Protein AF-A0A9P1DEQ7-F1 (afdb_monomer_lite)

Foldseek 3Di:
DVVVVVVVVVVVVVVVVLVVVLVPDPPDDPVVSVVSVVVVVVVVVVPDDDPPVVVVVVVVVCVVVVDDDDDDDDPDPPPDDDDDDDDDDDDDDDDDDDDPCPVVVVVVVVVVVVVVVVVVVVCVVVPDDDDDDDDDDPDPDDDDDDPPDDDPVNPDDPPDDDDPVVVVVVVVVVLVVVQVVCVVVVHDDPPPPPPPPPPPDDDDDDDDDDDDDDDDDDDDDDDDDDVVVVVVVPPPPPPCPVPVPVPPLFADDFDADPVRATWDQLLRLLVRQDADDDPPQPDDFDQQLSLLSVLCCVQQNALQSLLVVLCVLLVHDCPDPLSVLSNVLRVVSRCCCTHVNTNLSHDSVSSVSSVSNLVSCVVSVVSLVVVDPCPVVCVVVPVPPVQSRSHSHDPRRVVVVVVVVVVVVVVVVVVVVVVVVVVVVVVVVVPVVPPVD

pLDDT: mean 71.48, std 23.72, range [26.17, 98.69]

Sequence (437 aa):
LTHIASTSSTMLALSSSGLAGVSTSSALGEDEKSCQLWRLTQRLQYRARPSRALQDLKTVRMLLEADEEPLPFNVQNLQNVSAQVSCPAVTCTTGSINFEILAGSIFLTLFLALIILFRLVFWYQTGIGKGSSKGVDARRLGQGPVPYGINAHDIHPFRNLPDEAAKAQLFQEGDRHASTERARLGLPAPVNAGIPAAVAGGGPHVNLPPAGGARQDIAGGGAGGNAALVAALNQPGGVDVDDSKVDDARTLAISRDEEGNRFKDFRSGVQECKQCDFTDWPIGGPRTAKHVVLEMVNHAGSALAHHQAWRVACKFQPSDGPAVEHEGLCKILHTMLTYDQLDISNLASAELIARGIQRIEEKHKFKLQASDDSGEGALFMGAMGGARIGSVVSPKLTEWVGGELQKEALVAKERRKAREERNLARKSAGKDGDKDK

Structure (mmCIF, N/CA/C/O backbone):
data_AF-A0A9P1DEQ7-F1
#
_entry.id   AF-A0A9P1DEQ7-F1
#
loop_
_atom_site.group_PDB
_atom_site.id
_atom_site.type_symbol
_atom_site.label_atom_id
_atom_site.label_alt_id
_atom_site.label_comp_id
_atom_site.label_asym_id
_atom_site.label_entity_id
_atom_site.label_seq_id
_atom_site.pdbx_PDB_ins_code
_atom_site.Cartn_x
_atom_site.Cartn_y
_atom_site.Cartn_z
_atom_site.occupancy
_atom_site.B_iso_or_equiv
_atom_site.auth_seq_id
_atom_site.auth_comp_id
_atom_site.auth_asym_id
_atom_site.auth_atom_id
_atom_site.pdbx_PDB_model_num
ATOM 1 N N . LEU A 1 1 ? 28.170 -7.719 -4.892 1.00 38.94 1 LEU A N 1
ATOM 2 C CA . LEU A 1 1 ? 28.907 -6.702 -4.099 1.00 38.94 1 LEU A CA 1
ATOM 3 C C . LEU A 1 1 ? 30.355 -6.522 -4.569 1.00 38.94 1 LEU A C 1
ATOM 5 O O . LEU A 1 1 ? 30.768 -5.386 -4.753 1.00 38.94 1 LEU A O 1
ATOM 9 N N . THR A 1 2 ? 31.068 -7.590 -4.937 1.00 32.28 2 THR A N 1
ATOM 10 C CA . THR A 1 2 ? 32.372 -7.538 -5.640 1.00 32.28 2 THR A CA 1
ATOM 11 C C . THR A 1 2 ? 32.359 -6.745 -6.962 1.00 32.28 2 THR A C 1
ATOM 13 O O . THR A 1 2 ? 33.333 -6.077 -7.289 1.00 32.28 2 THR A O 1
ATOM 16 N N . HIS A 1 3 ? 31.231 -6.705 -7.682 1.00 31.78 3 HIS A N 1
ATOM 17 C CA . HIS A 1 3 ? 31.108 -5.976 -8.958 1.00 31.78 3 HIS A CA 1
ATOM 18 C C . HIS A 1 3 ? 30.862 -4.451 -8.824 1.00 31.78 3 HIS A C 1
ATOM 20 O O . HIS A 1 3 ? 31.105 -3.699 -9.769 1.00 31.78 3 HIS A O 1
ATOM 26 N N . ILE A 1 4 ? 30.393 -3.985 -7.656 1.00 40.00 4 ILE A N 1
ATOM 27 C CA . ILE A 1 4 ? 30.106 -2.560 -7.377 1.00 40.00 4 ILE A CA 1
ATOM 28 C C . ILE A 1 4 ? 31.300 -1.901 -6.666 1.00 40.00 4 ILE A C 1
ATOM 30 O O . ILE A 1 4 ? 31.661 -0.771 -6.984 1.00 40.00 4 ILE A O 1
ATOM 34 N N . ALA A 1 5 ? 32.001 -2.639 -5.796 1.00 37.59 5 ALA A N 1
ATOM 35 C CA . ALA A 1 5 ? 33.288 -2.200 -5.253 1.00 37.59 5 ALA A CA 1
ATOM 36 C C . ALA A 1 5 ? 34.358 -2.057 -6.358 1.00 37.59 5 ALA A C 1
ATOM 38 O O . ALA A 1 5 ? 35.134 -1.105 -6.353 1.00 37.59 5 ALA A O 1
ATOM 39 N N . SER A 1 6 ? 34.333 -2.934 -7.371 1.00 39.72 6 SER A N 1
ATOM 40 C CA . SER A 1 6 ? 35.248 -2.865 -8.517 1.00 39.72 6 SER A CA 1
ATOM 41 C C . SER A 1 6 ? 35.080 -1.585 -9.349 1.00 39.72 6 SER A C 1
ATOM 43 O O . SER A 1 6 ? 36.083 -1.014 -9.771 1.00 39.72 6 SER A O 1
ATOM 45 N N . THR A 1 7 ? 33.850 -1.084 -9.531 1.00 43.22 7 THR A N 1
ATOM 46 C CA . THR A 1 7 ? 33.551 0.090 -10.377 1.00 43.22 7 THR A CA 1
ATOM 47 C C . THR A 1 7 ? 33.837 1.427 -9.688 1.00 43.22 7 THR A C 1
ATOM 49 O O . THR A 1 7 ? 34.320 2.356 -10.336 1.00 43.22 7 THR A O 1
ATOM 52 N N . SER A 1 8 ? 33.623 1.533 -8.374 1.00 37.41 8 SER A N 1
ATOM 53 C CA . SER A 1 8 ? 33.972 2.745 -7.614 1.00 37.41 8 SER A CA 1
ATOM 54 C C . SER A 1 8 ? 35.484 2.873 -7.376 1.00 37.41 8 SER A C 1
ATOM 56 O O . SER A 1 8 ? 36.028 3.971 -7.505 1.00 37.41 8 SER A O 1
ATOM 58 N N . SER A 1 9 ? 36.193 1.759 -7.137 1.00 39.59 9 SER A N 1
ATOM 59 C CA . SER A 1 9 ? 37.663 1.761 -7.037 1.00 39.59 9 SER A CA 1
ATOM 60 C C . SER A 1 9 ? 38.355 2.020 -8.378 1.00 39.59 9 SER A C 1
ATOM 62 O O . SER A 1 9 ? 39.382 2.695 -8.390 1.00 39.59 9 SER A O 1
ATOM 64 N N . THR A 1 10 ? 37.794 1.590 -9.519 1.00 45.59 10 THR A N 1
ATOM 65 C CA . THR A 1 10 ? 38.341 1.985 -10.835 1.00 45.59 10 THR A CA 1
ATOM 66 C C . THR A 1 10 ? 38.130 3.469 -11.128 1.00 45.59 10 THR A C 1
ATOM 68 O O . THR A 1 10 ? 38.992 4.075 -11.755 1.00 45.59 10 THR A O 1
ATOM 71 N N . MET A 1 11 ? 37.043 4.093 -10.658 1.00 40.62 11 MET A N 1
ATOM 72 C CA . MET A 1 11 ? 36.810 5.525 -10.900 1.00 40.62 11 MET A CA 1
ATOM 73 C C . MET A 1 11 ? 37.751 6.440 -10.105 1.00 40.62 11 MET A C 1
ATOM 75 O O . MET A 1 11 ? 38.252 7.415 -10.667 1.00 40.62 11 MET A O 1
ATOM 79 N N . LEU A 1 12 ? 38.061 6.102 -8.848 1.00 45.88 12 LEU A N 1
ATOM 80 C CA . LEU A 1 12 ? 39.068 6.829 -8.065 1.00 45.88 12 LEU A CA 1
ATOM 81 C C . LEU A 1 12 ? 40.495 6.555 -8.565 1.00 45.88 12 LEU A C 1
ATOM 83 O O . LEU A 1 12 ? 41.282 7.493 -8.681 1.00 45.88 12 LEU A O 1
ATOM 87 N N . ALA A 1 13 ? 40.808 5.313 -8.956 1.00 48.16 13 ALA A N 1
ATOM 88 C CA . ALA A 1 13 ? 42.115 4.964 -9.514 1.00 48.16 13 ALA A CA 1
ATOM 89 C C . ALA A 1 13 ? 42.375 5.605 -10.891 1.00 48.16 13 ALA A C 1
ATOM 91 O O . ALA A 1 13 ? 43.494 6.026 -11.165 1.00 48.16 13 ALA A O 1
ATOM 92 N N . LEU A 1 14 ? 41.368 5.749 -11.762 1.00 48.16 14 LEU A N 1
ATOM 93 C CA . LEU A 1 14 ? 41.532 6.389 -13.078 1.00 48.16 14 LEU A CA 1
ATOM 94 C C . LEU A 1 14 ? 41.672 7.919 -12.985 1.00 48.16 14 LEU A C 1
ATOM 96 O O . LEU A 1 14 ? 42.372 8.519 -13.801 1.00 48.16 14 LEU A O 1
ATOM 100 N N . SER A 1 15 ? 41.049 8.546 -11.982 1.00 53.91 15 SER A N 1
ATOM 101 C CA . SER A 1 15 ? 41.199 9.980 -11.698 1.00 53.91 15 SER A CA 1
ATOM 102 C C . SER A 1 15 ? 42.596 10.316 -11.171 1.00 53.91 15 SER A C 1
ATOM 104 O O . SER A 1 15 ? 43.194 11.288 -11.635 1.00 53.91 15 SER A O 1
ATOM 106 N N . SER A 1 16 ? 43.139 9.507 -10.257 1.00 51.38 16 SER A N 1
ATOM 107 C CA . SER A 1 16 ? 44.487 9.710 -9.717 1.00 51.38 16 SER A CA 1
ATOM 108 C C . SER A 1 16 ? 45.581 9.344 -10.727 1.00 51.38 16 SER A C 1
ATOM 110 O O . SER A 1 16 ? 46.561 10.074 -10.844 1.00 51.38 16 SER A O 1
ATOM 112 N N . SER A 1 17 ? 45.383 8.294 -11.533 1.00 54.72 17 SER A N 1
ATOM 113 C CA . SER A 1 17 ? 46.337 7.881 -12.580 1.00 54.72 17 SER A CA 1
ATOM 114 C C . SER A 1 17 ? 46.448 8.902 -13.719 1.00 54.72 17 SER A C 1
ATOM 116 O O . SER A 1 17 ? 47.542 9.156 -14.219 1.00 54.72 17 SER A O 1
ATOM 118 N N . GLY A 1 18 ? 45.330 9.520 -14.122 1.00 58.38 18 GLY A N 1
ATOM 119 C CA . GLY A 1 18 ? 45.319 10.544 -15.173 1.00 58.38 18 GLY A CA 1
ATOM 120 C C . GLY A 1 18 ? 45.999 11.850 -14.751 1.00 58.38 18 GLY A C 1
ATOM 121 O O . GLY A 1 18 ? 46.726 12.445 -15.542 1.00 58.38 18 GLY A O 1
ATOM 122 N N . LEU A 1 19 ? 45.813 12.270 -13.496 1.00 55.47 19 LEU A N 1
ATOM 123 C CA . LEU A 1 19 ? 46.478 13.452 -12.933 1.00 55.47 19 LEU A CA 1
ATOM 124 C C . LEU A 1 19 ? 47.971 13.203 -12.657 1.00 55.47 19 LEU A C 1
ATOM 126 O O . LEU A 1 19 ? 48.797 14.068 -12.950 1.00 55.47 19 LEU A O 1
ATOM 130 N N . ALA A 1 20 ? 48.339 12.009 -12.179 1.00 57.09 20 ALA A N 1
ATOM 131 C CA . ALA A 1 20 ? 49.737 11.635 -11.958 1.00 57.09 20 ALA A CA 1
ATOM 132 C C . ALA A 1 20 ? 50.544 11.546 -13.271 1.00 57.09 20 ALA A C 1
ATOM 134 O O . ALA A 1 20 ? 51.716 11.929 -13.299 1.00 57.09 20 ALA A O 1
ATOM 135 N N . GLY A 1 21 ? 49.920 11.112 -14.374 1.00 56.78 21 GLY A N 1
ATOM 136 C CA . GLY A 1 21 ? 50.561 11.036 -15.694 1.00 56.78 21 GLY A CA 1
ATOM 137 C C . GLY A 1 21 ? 50.865 12.398 -16.333 1.00 56.78 21 GLY A C 1
ATOM 138 O O . GLY A 1 21 ? 51.876 12.543 -17.015 1.00 56.78 21 GLY A O 1
ATOM 139 N N . VAL A 1 22 ? 50.043 13.423 -16.075 1.00 57.22 22 VAL A N 1
ATOM 140 C CA . VAL A 1 22 ? 50.293 14.792 -16.576 1.00 57.22 22 VAL A CA 1
ATOM 141 C C . VAL A 1 22 ? 51.397 15.492 -15.770 1.00 57.22 22 VAL A C 1
ATOM 143 O O . VAL A 1 22 ? 52.166 16.271 -16.331 1.00 57.22 22 VAL A O 1
ATOM 146 N N . SER A 1 23 ? 51.528 15.179 -14.475 1.00 55.16 23 SER A N 1
ATOM 147 C CA . SER A 1 23 ? 52.510 15.819 -13.588 1.00 55.16 23 SER A CA 1
ATOM 148 C C . SER A 1 23 ? 53.928 15.237 -13.675 1.00 55.16 23 SER A C 1
ATOM 150 O O . SER A 1 23 ? 54.870 15.915 -13.274 1.00 55.16 23 SER A O 1
ATOM 152 N N . THR A 1 24 ? 54.106 14.003 -14.160 1.00 55.06 24 THR A N 1
ATOM 153 C CA . THR A 1 24 ? 55.409 13.297 -14.119 1.00 55.06 24 THR A CA 1
ATOM 154 C C . THR A 1 24 ? 56.165 13.280 -15.449 1.00 55.06 24 THR A C 1
ATOM 156 O O . THR A 1 24 ? 57.337 12.912 -15.479 1.00 55.06 24 THR A O 1
ATOM 159 N N . SER A 1 25 ? 55.555 13.735 -16.548 1.00 54.06 25 SER A N 1
ATOM 160 C CA . SER A 1 25 ? 56.245 13.835 -17.837 1.00 54.06 25 SER A CA 1
ATOM 161 C C . SER A 1 25 ? 57.032 15.148 -17.946 1.00 54.06 25 SER A C 1
ATOM 163 O O . SER A 1 25 ? 56.481 16.214 -18.243 1.00 54.06 25 SER A O 1
ATOM 165 N N . SER A 1 26 ? 58.343 15.083 -17.712 1.00 60.22 26 SER A N 1
ATOM 166 C CA . SER A 1 26 ? 59.285 16.187 -17.959 1.00 60.22 26 SER A CA 1
ATOM 167 C C . SER A 1 26 ? 59.568 16.420 -19.451 1.00 60.22 26 SER A C 1
ATOM 169 O O . SER A 1 26 ? 60.177 17.425 -19.798 1.00 60.22 26 SER A O 1
ATOM 171 N N . ALA A 1 27 ? 59.103 15.526 -20.331 1.00 60.47 27 ALA A N 1
ATOM 172 C CA . ALA A 1 27 ? 59.411 15.534 -21.762 1.00 60.47 27 ALA A CA 1
ATOM 173 C C . ALA A 1 27 ? 58.375 16.262 -22.642 1.00 60.47 27 ALA A C 1
ATOM 175 O O . ALA A 1 27 ? 58.615 16.441 -23.832 1.00 60.47 27 ALA A O 1
ATOM 176 N N . LEU A 1 28 ? 57.227 16.669 -22.089 1.00 63.72 28 LEU A N 1
ATOM 177 C CA . LEU A 1 28 ? 56.173 17.354 -22.848 1.00 63.72 28 LEU A CA 1
ATOM 178 C C . LEU A 1 28 ? 56.236 18.868 -22.627 1.00 63.72 28 LEU A C 1
ATOM 180 O O . LEU A 1 28 ? 56.283 19.327 -21.479 1.00 63.72 28 LEU A O 1
ATOM 184 N N . GLY A 1 29 ? 56.198 19.625 -23.726 1.00 83.44 29 GLY A N 1
ATOM 185 C CA . GLY A 1 29 ? 56.103 21.086 -23.710 1.00 83.44 29 GLY A CA 1
ATOM 186 C C . GLY A 1 29 ? 54.812 21.576 -23.043 1.00 83.44 29 GLY A C 1
ATOM 187 O O . GLY A 1 29 ? 53.812 20.854 -22.984 1.00 83.44 29 GLY A O 1
ATOM 188 N N . GLU A 1 30 ? 54.829 22.803 -22.517 1.00 75.31 30 GLU A N 1
ATOM 189 C CA . GLU A 1 30 ? 53.713 23.372 -21.738 1.00 75.31 30 GLU A CA 1
ATOM 190 C C . GLU A 1 30 ? 52.388 23.435 -22.519 1.00 75.31 30 GLU A C 1
ATOM 192 O O . GLU A 1 30 ? 51.314 23.210 -21.948 1.00 75.31 30 GLU A O 1
ATOM 197 N N . ASP A 1 31 ? 52.454 23.619 -23.839 1.00 72.31 31 ASP A N 1
ATOM 198 C CA . ASP A 1 31 ? 51.277 23.639 -24.715 1.00 72.31 31 ASP A CA 1
ATOM 199 C C . ASP A 1 31 ? 50.590 22.268 -24.806 1.00 72.31 31 ASP A C 1
ATOM 201 O O . ASP A 1 31 ? 49.360 22.156 -24.808 1.00 72.31 31 ASP A O 1
ATOM 205 N N . GLU A 1 32 ? 51.372 21.188 -24.805 1.00 73.00 32 GLU A N 1
ATOM 206 C CA . GLU A 1 32 ? 50.844 19.830 -24.910 1.00 73.00 32 GLU A CA 1
ATOM 207 C C . GLU A 1 32 ? 50.236 19.358 -23.582 1.00 73.00 32 GLU A C 1
ATOM 209 O O . GLU A 1 32 ? 49.188 18.702 -23.565 1.00 73.00 32 GLU A O 1
ATOM 214 N N . LYS A 1 33 ? 50.819 19.792 -22.456 1.00 76.19 33 LYS A N 1
ATOM 215 C CA . LYS A 1 33 ? 50.245 19.605 -21.113 1.00 76.19 33 LYS A CA 1
ATOM 216 C C . LYS A 1 33 ? 48.908 20.331 -20.973 1.00 76.19 33 LYS A C 1
ATOM 218 O O . LYS A 1 33 ? 47.944 19.741 -20.482 1.00 76.19 33 LYS A O 1
ATOM 223 N N . SER A 1 34 ? 48.818 21.559 -21.478 1.00 74.19 34 SER A N 1
ATOM 224 C CA . SER A 1 34 ? 47.579 22.345 -21.488 1.00 74.19 34 SER A CA 1
ATOM 225 C C . SER A 1 34 ? 46.489 21.679 -22.336 1.00 74.19 34 SER A C 1
ATOM 227 O O . SER A 1 34 ? 45.336 21.582 -21.911 1.00 74.19 34 SER A O 1
ATOM 229 N N . CYS A 1 35 ? 46.854 21.113 -23.491 1.00 72.62 35 CYS A N 1
ATOM 230 C CA . CYS A 1 35 ? 45.922 20.391 -24.360 1.00 72.62 35 CYS A CA 1
ATOM 231 C C . CYS A 1 35 ? 45.415 19.078 -23.724 1.00 72.62 35 CYS A C 1
ATOM 233 O O . CYS A 1 35 ? 44.225 18.754 -23.801 1.00 72.62 35 CYS A O 1
ATOM 235 N N . GLN A 1 36 ? 46.290 18.333 -23.039 1.00 74.75 36 GLN A N 1
ATOM 236 C CA . GLN A 1 36 ? 45.935 17.124 -22.281 1.00 74.75 36 GLN A CA 1
ATOM 237 C C . GLN A 1 36 ? 45.003 17.443 -21.100 1.00 74.75 36 GLN A C 1
ATOM 239 O O . GLN A 1 36 ? 43.978 16.776 -20.919 1.00 74.75 36 GLN A O 1
ATOM 244 N N . LEU A 1 37 ? 45.304 18.502 -20.342 1.00 76.31 37 LEU A N 1
ATOM 245 C CA . LEU A 1 37 ? 44.495 18.951 -19.208 1.00 76.31 37 LEU A CA 1
ATOM 246 C C . LEU A 1 37 ? 43.113 19.449 -19.657 1.00 76.31 37 LEU A C 1
ATOM 248 O O . LEU A 1 37 ? 42.098 19.147 -19.024 1.00 76.31 37 LEU A O 1
ATOM 252 N N . TRP A 1 38 ? 43.047 20.132 -20.801 1.00 78.19 38 TRP A N 1
ATOM 253 C CA . TRP A 1 38 ? 41.789 20.580 -21.393 1.00 78.19 38 TRP A CA 1
ATOM 254 C C . TRP A 1 38 ? 40.923 19.403 -21.870 1.00 78.19 38 TRP A C 1
ATOM 256 O O . TRP A 1 38 ? 39.724 19.358 -21.591 1.00 78.19 38 TRP A O 1
ATOM 266 N N . ARG A 1 39 ? 41.525 18.379 -22.495 1.00 74.44 39 ARG A N 1
ATOM 267 C CA . ARG A 1 39 ? 40.822 17.138 -22.884 1.00 74.44 39 ARG A CA 1
ATOM 268 C C . ARG A 1 39 ? 40.320 16.344 -21.675 1.00 74.44 39 ARG A C 1
ATOM 270 O O . ARG A 1 39 ? 39.232 15.769 -21.734 1.00 74.44 39 ARG A O 1
ATOM 277 N N . LEU A 1 40 ? 41.082 16.313 -20.580 1.00 74.31 40 LEU A N 1
ATOM 278 C CA . LEU A 1 40 ? 40.661 15.690 -19.321 1.00 74.31 40 LEU A CA 1
ATOM 279 C C . LEU A 1 40 ? 39.468 16.443 -18.712 1.00 74.31 40 LEU A C 1
ATOM 281 O O . LEU A 1 40 ? 38.464 15.826 -18.354 1.00 74.31 40 LEU A O 1
ATOM 285 N N . THR A 1 41 ? 39.543 17.774 -18.690 1.00 69.06 41 THR A N 1
ATOM 286 C CA . THR A 1 41 ? 38.472 18.657 -18.205 1.00 69.06 41 THR A CA 1
ATOM 287 C C . THR A 1 41 ? 37.191 18.481 -19.020 1.00 69.06 41 THR A C 1
ATOM 289 O O . THR A 1 41 ? 36.129 18.263 -18.441 1.00 69.06 41 THR A O 1
ATOM 292 N N . GLN A 1 42 ? 37.275 18.435 -20.356 1.00 63.69 42 GLN A N 1
ATOM 293 C CA . GLN A 1 42 ? 36.114 18.162 -21.213 1.00 63.69 42 GLN A CA 1
ATOM 294 C C . GLN A 1 42 ? 35.476 16.791 -20.947 1.00 63.69 42 GLN A C 1
ATOM 296 O O . GLN A 1 42 ? 34.249 16.670 -20.940 1.00 63.69 42 GLN A O 1
ATOM 301 N N . ARG A 1 43 ? 36.279 15.746 -20.706 1.00 65.75 43 ARG A N 1
ATOM 302 C CA . ARG A 1 43 ? 35.760 14.399 -20.402 1.00 65.75 43 ARG A CA 1
ATOM 303 C C . ARG A 1 43 ? 35.046 14.340 -19.052 1.00 65.75 43 ARG A C 1
ATOM 305 O O . ARG A 1 43 ? 34.065 13.607 -18.923 1.00 65.75 43 ARG A O 1
ATOM 312 N N . LEU A 1 44 ? 35.509 15.110 -18.069 1.00 55.81 44 LEU A N 1
ATOM 313 C CA . LEU A 1 44 ? 34.845 15.248 -16.771 1.00 55.81 44 LEU A CA 1
ATOM 314 C C . LEU A 1 44 ? 33.553 16.070 -16.894 1.00 55.81 44 LEU A C 1
ATOM 316 O O . LEU A 1 44 ? 32.518 15.682 -16.352 1.00 55.81 44 LEU A O 1
ATOM 320 N N . GLN A 1 45 ? 33.575 17.134 -17.695 1.00 52.47 45 GLN A N 1
ATOM 321 C CA . GLN A 1 45 ? 32.436 18.024 -17.919 1.00 52.47 45 GLN A CA 1
ATOM 322 C C . GLN A 1 45 ? 31.292 17.351 -18.700 1.00 52.47 45 GLN A C 1
ATOM 324 O O . GLN A 1 45 ? 30.128 17.607 -18.409 1.00 52.47 45 GLN A O 1
ATOM 329 N N . TYR A 1 46 ? 31.592 16.419 -19.614 1.00 46.06 46 TYR A N 1
ATOM 330 C CA . TYR A 1 46 ? 30.576 15.614 -20.313 1.00 46.06 46 TYR A CA 1
ATOM 331 C C . TYR A 1 46 ? 29.945 14.499 -19.457 1.00 46.06 46 TYR A C 1
ATOM 333 O O . TYR A 1 46 ? 28.901 13.962 -19.831 1.00 46.06 46 TYR A O 1
ATOM 341 N N . ARG A 1 47 ? 30.550 14.126 -18.319 1.00 47.09 47 ARG A N 1
ATOM 342 C CA . ARG A 1 47 ? 30.031 13.074 -17.421 1.00 47.09 47 ARG A CA 1
ATOM 343 C C . ARG A 1 47 ? 29.320 13.609 -16.178 1.00 47.09 47 ARG A C 1
ATOM 345 O O . ARG A 1 47 ? 28.560 12.862 -15.562 1.00 47.09 47 ARG A O 1
ATOM 352 N N . ALA A 1 48 ? 29.489 14.886 -15.843 1.00 39.91 48 ALA A N 1
ATOM 353 C CA . ALA A 1 48 ? 28.664 15.560 -14.849 1.00 39.91 48 ALA A CA 1
ATOM 354 C C . ALA A 1 48 ? 27.281 15.866 -15.453 1.00 39.91 48 ALA A C 1
ATOM 356 O O . ALA A 1 48 ? 27.144 16.721 -16.327 1.00 39.91 48 ALA A O 1
ATOM 357 N N . ARG A 1 49 ? 26.231 15.156 -15.014 1.00 43.19 49 ARG A N 1
ATOM 358 C CA . ARG A 1 49 ? 24.855 15.524 -15.385 1.00 43.19 49 ARG A CA 1
ATOM 359 C C . ARG A 1 49 ? 24.560 16.925 -14.838 1.00 43.19 49 ARG A C 1
ATOM 361 O O . ARG A 1 49 ? 24.766 17.137 -13.642 1.00 43.19 49 ARG A O 1
ATOM 368 N N . PRO A 1 50 ? 24.062 17.865 -15.656 1.00 43.12 50 PRO A N 1
ATOM 369 C CA . PRO A 1 50 ? 23.701 19.174 -15.146 1.00 43.12 50 PRO A CA 1
ATOM 370 C C . PRO A 1 50 ? 22.521 19.045 -14.176 1.00 43.12 50 PRO A C 1
ATOM 372 O O . PRO A 1 50 ? 21.632 18.210 -14.367 1.00 43.12 50 PRO A O 1
ATOM 375 N N . SER A 1 51 ? 22.525 19.854 -13.116 1.00 55.16 51 SER A N 1
ATOM 376 C CA . SER A 1 51 ? 21.410 19.926 -12.173 1.00 55.16 51 SER A CA 1
ATOM 377 C C . SER A 1 51 ? 20.130 20.353 -12.900 1.00 55.16 51 SER A C 1
ATOM 379 O O . SER A 1 51 ? 20.170 21.051 -13.914 1.00 55.16 51 SER A O 1
ATOM 381 N N . ARG A 1 52 ? 18.977 19.924 -12.377 1.00 45.09 52 ARG A N 1
ATOM 382 C CA . ARG A 1 52 ? 17.643 20.147 -12.964 1.00 45.09 52 ARG A CA 1
ATOM 383 C C . ARG A 1 52 ? 17.379 21.626 -13.304 1.00 45.09 52 ARG A C 1
ATOM 385 O O . ARG A 1 52 ? 16.849 21.917 -14.365 1.00 45.09 52 ARG A O 1
ATOM 392 N N . ALA A 1 53 ? 17.918 22.543 -12.499 1.00 42.84 53 ALA A N 1
ATOM 393 C CA . ALA A 1 53 ? 17.869 23.987 -12.736 1.00 42.84 53 ALA A CA 1
ATOM 394 C C . ALA A 1 53 ? 18.529 24.436 -14.058 1.00 42.84 53 ALA A C 1
ATOM 396 O O . ALA A 1 53 ? 18.071 25.383 -14.689 1.00 42.84 53 ALA A O 1
ATOM 397 N N . LEU A 1 54 ? 19.583 23.752 -14.516 1.00 51.91 54 LEU A N 1
ATOM 398 C CA . LEU A 1 54 ? 20.248 24.063 -15.785 1.00 51.91 54 LEU A CA 1
ATOM 399 C C . LEU A 1 54 ? 19.486 23.487 -16.995 1.00 51.91 54 LEU A C 1
ATOM 401 O O . LEU A 1 54 ? 19.577 24.031 -18.095 1.00 51.91 54 LEU A O 1
ATOM 405 N N . GLN A 1 55 ? 18.742 22.389 -16.807 1.00 56.81 55 GLN A N 1
ATOM 406 C CA . GLN A 1 55 ? 17.806 21.874 -17.816 1.00 56.81 55 GLN A CA 1
ATOM 407 C C . GLN A 1 55 ? 16.593 22.794 -17.955 1.00 56.81 55 GLN A C 1
ATOM 409 O O . GLN A 1 55 ? 16.175 23.075 -19.078 1.00 56.81 55 GLN A O 1
ATOM 414 N N . ASP A 1 56 ? 16.102 23.337 -16.844 1.00 49.06 56 ASP A N 1
ATOM 415 C CA . ASP A 1 56 ? 15.010 24.308 -16.850 1.00 49.06 56 ASP A CA 1
ATOM 416 C C . ASP A 1 56 ? 15.458 25.625 -17.509 1.00 49.06 56 ASP A C 1
ATOM 418 O O . ASP A 1 56 ? 14.764 26.132 -18.385 1.00 49.06 56 ASP A O 1
ATOM 422 N N . LEU A 1 57 ? 16.680 26.107 -17.239 1.00 53.84 57 LEU A N 1
ATOM 423 C CA . LEU A 1 57 ? 17.271 27.262 -17.939 1.00 53.84 57 LEU A CA 1
ATOM 424 C C . LEU A 1 57 ? 17.496 27.023 -19.439 1.00 53.84 57 LEU A C 1
ATOM 426 O O . LEU A 1 57 ? 17.298 27.936 -20.236 1.00 53.84 57 LEU A O 1
ATOM 430 N N . LYS A 1 58 ? 17.870 25.806 -19.853 1.00 58.16 58 LYS A N 1
ATOM 431 C CA . LYS A 1 58 ? 17.947 25.446 -21.281 1.00 58.16 58 LYS A CA 1
ATOM 432 C C . LYS A 1 58 ? 16.575 25.388 -21.945 1.00 58.16 58 LYS A C 1
ATOM 434 O O . LYS A 1 58 ? 16.467 25.732 -23.114 1.00 58.16 58 LYS A O 1
ATOM 439 N N . THR A 1 59 ? 15.547 24.974 -21.213 1.00 54.31 59 THR A N 1
ATOM 440 C CA . THR A 1 59 ? 14.170 24.922 -21.719 1.00 54.31 59 THR A CA 1
ATOM 441 C C . THR A 1 59 ? 13.595 26.330 -21.850 1.00 54.31 59 THR A C 1
ATOM 443 O O . THR A 1 59 ? 13.029 26.658 -22.884 1.00 54.31 59 THR A O 1
ATOM 446 N N . VAL A 1 60 ? 13.840 27.201 -20.865 1.00 54.50 60 VAL A N 1
ATOM 447 C CA . VAL A 1 60 ? 13.498 28.632 -20.929 1.00 54.50 60 VAL A CA 1
ATOM 448 C C . VAL A 1 60 ? 14.253 29.326 -22.064 1.00 54.50 60 VAL A C 1
ATOM 450 O O . VAL A 1 60 ? 13.661 30.105 -22.799 1.00 54.50 60 VAL A O 1
ATOM 453 N N . ARG A 1 61 ? 15.532 28.994 -22.274 1.00 57.78 61 ARG A N 1
ATOM 454 C CA . ARG A 1 61 ? 16.317 29.515 -23.398 1.00 57.78 61 ARG A CA 1
ATOM 455 C C . ARG A 1 61 ? 15.795 29.040 -24.757 1.00 57.78 61 ARG A C 1
ATOM 457 O O . ARG A 1 61 ? 15.659 29.863 -25.646 1.00 57.78 61 ARG A O 1
ATOM 464 N N . MET A 1 62 ? 15.444 27.760 -24.909 1.00 62.75 62 MET A N 1
ATOM 465 C CA . MET A 1 62 ? 14.840 27.259 -26.155 1.00 62.75 62 MET A CA 1
ATOM 466 C C . MET A 1 62 ? 13.453 27.848 -26.426 1.00 62.75 62 MET A C 1
ATOM 468 O O . MET A 1 62 ? 13.076 27.971 -27.582 1.00 62.75 62 MET A O 1
ATOM 472 N N . LEU A 1 63 ? 12.700 28.215 -25.385 1.00 50.47 63 LEU A N 1
ATOM 473 C CA . LEU A 1 63 ? 11.413 28.899 -25.533 1.00 50.47 63 LEU A CA 1
ATOM 474 C C . LEU A 1 63 ? 11.572 30.386 -25.878 1.00 50.47 63 LEU A C 1
ATOM 476 O O . LEU A 1 63 ? 10.699 30.943 -26.528 1.00 50.47 63 LEU A O 1
ATOM 480 N N . LEU A 1 64 ? 12.677 31.014 -25.465 1.00 46.38 64 LEU A N 1
ATOM 481 C CA . LEU A 1 64 ? 13.006 32.404 -25.799 1.00 46.38 64 LEU A CA 1
ATOM 482 C C . LEU A 1 64 ? 13.711 32.549 -27.156 1.00 46.38 64 LEU A C 1
ATOM 484 O O . LEU A 1 64 ? 13.647 33.614 -27.749 1.00 46.38 64 LEU A O 1
ATOM 488 N N . GLU A 1 65 ? 14.373 31.501 -27.650 1.00 52.38 65 GLU A N 1
ATOM 489 C CA . GLU A 1 65 ? 15.053 31.487 -28.958 1.00 52.38 65 GLU A CA 1
ATOM 490 C C . GLU A 1 65 ? 14.151 30.955 -30.098 1.00 52.38 65 GLU A C 1
ATOM 492 O O . GLU A 1 65 ? 14.626 30.794 -31.220 1.00 52.38 65 GLU A O 1
ATOM 497 N N . ALA A 1 66 ? 12.868 30.663 -29.835 1.00 44.00 66 ALA A N 1
ATOM 498 C CA . ALA A 1 66 ? 11.940 30.106 -30.827 1.00 44.00 66 ALA A CA 1
ATOM 499 C C . ALA A 1 66 ? 11.182 31.150 -31.672 1.00 44.00 66 ALA A C 1
ATOM 501 O O . ALA A 1 66 ? 10.581 30.760 -32.667 1.00 44.00 66 ALA A O 1
ATOM 502 N N . ASP A 1 67 ? 11.250 32.439 -31.336 1.00 46.03 67 ASP A N 1
ATOM 503 C CA . ASP A 1 67 ? 10.704 33.529 -32.150 1.00 46.03 67 ASP A CA 1
ATOM 504 C C . ASP A 1 67 ? 11.717 34.681 -32.189 1.00 46.03 67 ASP A C 1
ATOM 506 O O . ASP A 1 67 ? 11.983 35.293 -31.159 1.00 46.03 67 ASP A O 1
ATOM 510 N N . GLU A 1 68 ? 12.321 34.925 -33.359 1.00 37.81 68 GLU A N 1
ATOM 511 C CA . GLU A 1 68 ? 12.440 36.245 -34.014 1.00 37.81 68 GLU A CA 1
ATOM 512 C C . GLU A 1 68 ? 13.499 36.234 -35.139 1.00 37.81 68 GLU A C 1
ATOM 514 O O . GLU A 1 68 ? 14.680 35.944 -34.936 1.00 37.81 68 GLU A O 1
ATOM 519 N N . GLU A 1 69 ? 13.060 36.593 -36.351 1.00 44.41 69 GLU A N 1
ATOM 520 C CA . GLU A 1 69 ? 13.922 37.120 -37.416 1.00 44.41 69 GLU A CA 1
ATOM 521 C C . GLU A 1 69 ? 14.416 38.540 -37.060 1.00 44.41 69 GLU A C 1
ATOM 523 O O . GLU A 1 69 ? 13.734 39.262 -36.330 1.00 44.41 69 GLU A O 1
ATOM 528 N N . PRO A 1 70 ? 15.575 38.998 -37.573 1.00 36.94 70 PRO A N 1
ATOM 529 C CA . PRO A 1 70 ? 16.194 40.229 -37.100 1.00 36.94 70 PRO A CA 1
ATOM 530 C C . PRO A 1 70 ? 15.601 41.474 -37.778 1.00 36.94 70 PRO A C 1
ATOM 532 O O . PRO A 1 70 ? 15.696 41.638 -38.995 1.00 36.94 70 PRO A O 1
ATOM 535 N N . LEU A 1 71 ? 15.099 42.420 -36.981 1.00 33.81 71 LEU A N 1
ATOM 536 C CA . LEU A 1 71 ? 14.943 43.823 -37.387 1.00 33.81 71 LEU A CA 1
ATOM 537 C C . LEU A 1 71 ? 15.948 44.715 -36.634 1.00 33.81 71 LEU A C 1
ATOM 539 O O . LEU A 1 71 ? 16.252 44.455 -35.468 1.00 33.81 71 LEU A O 1
ATOM 543 N N . PRO A 1 72 ? 16.492 45.771 -37.269 1.00 39.56 72 PRO A N 1
ATOM 544 C CA . PRO A 1 72 ? 17.563 46.572 -36.689 1.00 39.56 72 PRO A CA 1
ATOM 545 C C . PRO A 1 72 ? 17.003 47.624 -35.724 1.00 39.56 72 PRO A C 1
ATOM 547 O O . PRO A 1 72 ? 16.107 48.385 -36.089 1.00 39.56 72 PRO A O 1
ATOM 550 N N . PHE A 1 73 ? 17.567 47.723 -34.514 1.00 31.30 73 PHE A N 1
ATOM 551 C CA . PHE A 1 73 ? 17.230 48.789 -33.566 1.00 31.30 73 PHE A CA 1
ATOM 552 C C . PHE A 1 73 ? 18.446 49.631 -33.163 1.00 31.30 73 PHE A C 1
ATOM 554 O O . PHE A 1 73 ? 19.538 49.128 -32.904 1.00 31.30 73 PHE A O 1
ATOM 561 N N . ASN A 1 74 ? 18.210 50.943 -33.150 1.00 34.50 74 ASN A N 1
ATOM 562 C CA . ASN A 1 74 ? 19.156 52.042 -33.002 1.00 34.50 74 ASN A CA 1
ATOM 563 C C . ASN A 1 74 ? 19.308 52.443 -31.520 1.00 34.50 74 ASN A C 1
ATOM 565 O O . ASN A 1 74 ? 18.321 52.659 -30.814 1.00 34.50 74 ASN A O 1
ATOM 569 N N . VAL A 1 75 ? 20.553 52.555 -31.054 1.00 39.59 75 VAL A N 1
ATOM 570 C CA . VAL A 1 75 ? 20.923 52.881 -29.670 1.00 39.59 75 VAL A CA 1
ATOM 571 C C . VAL A 1 75 ? 21.081 54.397 -29.527 1.00 39.59 75 VAL A C 1
ATOM 573 O O . VAL A 1 75 ? 22.190 54.916 -29.613 1.00 39.59 75 VAL A O 1
ATOM 576 N N . GLN A 1 76 ? 19.980 55.124 -29.313 1.00 38.00 76 GLN A N 1
ATOM 577 C CA . GLN A 1 76 ? 20.057 56.575 -29.061 1.00 38.00 76 GLN A CA 1
ATOM 578 C C . GLN A 1 76 ? 19.111 57.146 -27.990 1.00 38.00 76 GLN A C 1
ATOM 580 O O . GLN A 1 76 ? 19.216 58.327 -27.692 1.00 38.00 76 GLN A O 1
ATOM 585 N N . ASN A 1 77 ? 18.265 56.347 -27.323 1.00 36.72 77 ASN A N 1
ATOM 586 C CA . ASN A 1 77 ? 17.227 56.887 -26.418 1.00 36.72 77 ASN A CA 1
ATOM 587 C C . ASN A 1 77 ? 17.288 56.427 -24.946 1.00 36.72 77 ASN A C 1
ATOM 589 O O . ASN A 1 77 ? 16.256 56.316 -24.293 1.00 36.72 77 ASN A O 1
ATOM 593 N N . LEU A 1 78 ? 18.479 56.211 -24.377 1.00 31.78 78 LEU A N 1
ATOM 594 C CA . LEU A 1 78 ? 18.634 56.008 -22.921 1.00 31.78 78 LEU A CA 1
ATOM 595 C C . LEU A 1 78 ? 19.637 56.977 -22.278 1.00 31.78 78 LEU A C 1
ATOM 597 O O . LEU A 1 78 ? 20.415 56.623 -21.398 1.00 31.78 78 LEU A O 1
ATOM 601 N N . GLN A 1 79 ? 19.574 58.241 -22.688 1.00 37.72 79 GLN A N 1
ATOM 602 C CA . GLN A 1 79 ? 20.019 59.370 -21.878 1.00 37.72 79 GLN A CA 1
ATOM 603 C C . GLN A 1 79 ? 18.771 60.182 -21.557 1.00 37.72 79 GLN A C 1
ATOM 605 O O . GLN A 1 79 ? 18.246 60.811 -22.466 1.00 37.72 79 GLN A O 1
ATOM 610 N N . ASN A 1 80 ? 18.252 60.067 -20.328 1.00 39.22 80 ASN A N 1
ATOM 611 C CA . ASN A 1 80 ? 17.422 61.057 -19.611 1.00 39.22 80 ASN A CA 1
ATOM 612 C C . ASN A 1 80 ? 16.529 60.383 -18.558 1.00 39.22 80 ASN A C 1
ATOM 614 O O . ASN A 1 80 ? 15.320 60.422 -18.703 1.00 39.22 80 ASN A O 1
ATOM 618 N N . VAL A 1 81 ? 17.089 59.810 -17.486 1.00 32.59 81 VAL A N 1
ATOM 619 C CA . VAL A 1 81 ? 16.480 59.861 -16.137 1.00 32.59 81 VAL A CA 1
ATOM 620 C C . VAL A 1 81 ? 17.588 59.582 -15.117 1.00 32.59 81 VAL A C 1
ATOM 622 O O . VAL A 1 81 ? 17.976 58.435 -14.939 1.00 32.59 81 VAL A O 1
ATOM 625 N N . SER A 1 82 ? 18.109 60.628 -14.470 1.00 31.77 82 SER A N 1
ATOM 626 C CA . SER A 1 82 ? 18.574 60.619 -13.067 1.00 31.77 82 SER A CA 1
ATOM 627 C C . SER A 1 82 ? 19.377 61.893 -12.783 1.00 31.77 82 SER A C 1
ATOM 629 O O . SER A 1 82 ? 20.604 61.881 -12.687 1.00 31.77 82 SER A O 1
ATOM 631 N N . ALA A 1 83 ? 18.664 63.005 -12.627 1.00 33.69 83 ALA A N 1
ATOM 632 C CA . ALA A 1 83 ? 19.165 64.188 -11.947 1.00 33.69 83 ALA A CA 1
ATOM 633 C C . ALA A 1 83 ? 18.177 64.517 -10.827 1.00 33.69 83 ALA A C 1
ATOM 635 O O . ALA A 1 83 ? 17.038 64.857 -11.128 1.00 33.69 83 ALA A O 1
ATOM 636 N N . GLN A 1 84 ? 18.610 64.358 -9.572 1.00 30.91 84 GLN A N 1
ATOM 637 C CA . GLN A 1 84 ? 18.268 65.171 -8.393 1.00 30.91 84 GLN A CA 1
ATOM 638 C C . GLN A 1 84 ? 18.661 64.409 -7.116 1.00 30.91 84 GLN A C 1
ATOM 640 O O . GLN A 1 84 ? 18.039 63.418 -6.755 1.00 30.91 84 GLN A O 1
ATOM 645 N N . VAL A 1 85 ? 19.729 64.847 -6.448 1.00 32.81 85 VAL A N 1
ATOM 646 C CA . VAL A 1 85 ? 19.715 65.533 -5.139 1.00 32.81 85 VAL A CA 1
ATOM 647 C C . VAL A 1 85 ? 21.175 65.698 -4.681 1.00 32.81 85 VAL A C 1
ATOM 649 O O . VAL A 1 85 ? 22.018 64.817 -4.809 1.00 32.81 85 VAL A O 1
ATOM 652 N N . SER A 1 86 ? 21.453 66.910 -4.226 1.00 29.52 86 SER A N 1
ATOM 653 C CA . SER A 1 86 ? 22.725 67.581 -3.960 1.00 29.52 86 SER A CA 1
ATOM 654 C C . SER A 1 86 ? 23.337 67.323 -2.569 1.00 29.52 86 SER A C 1
ATOM 656 O O . SER A 1 86 ? 22.593 67.371 -1.599 1.00 29.52 86 SER A O 1
ATOM 658 N N . CYS A 1 87 ? 24.678 67.171 -2.529 1.00 26.17 87 CYS A N 1
ATOM 659 C CA . CYS A 1 87 ? 25.738 67.795 -1.677 1.00 26.17 87 CYS A CA 1
ATOM 660 C C . CYS A 1 87 ? 25.572 67.984 -0.131 1.00 26.17 87 CYS A C 1
ATOM 662 O O . CYS A 1 87 ? 24.442 68.068 0.330 1.00 26.17 87 CYS A O 1
ATOM 664 N N . PRO A 1 88 ? 26.660 68.181 0.682 1.00 47.91 88 PRO A N 1
ATOM 665 C CA . PRO A 1 88 ? 28.032 68.562 0.290 1.00 47.91 88 PRO A CA 1
ATOM 666 C C . PRO A 1 88 ? 29.241 67.848 0.966 1.00 47.91 88 PRO A C 1
ATOM 668 O O . PRO A 1 88 ? 29.186 67.340 2.079 1.00 47.91 88 PRO A O 1
ATOM 671 N N . ALA A 1 89 ? 30.351 67.903 0.219 1.00 33.25 89 ALA A N 1
ATOM 672 C CA . ALA A 1 89 ? 31.778 68.047 0.556 1.00 33.25 89 ALA A CA 1
ATOM 673 C C . ALA A 1 89 ? 32.328 67.740 1.970 1.00 33.25 89 ALA A C 1
ATOM 675 O O . ALA A 1 89 ? 31.997 68.421 2.936 1.00 33.25 89 ALA A O 1
ATOM 676 N N . VAL A 1 90 ? 33.377 66.900 2.010 1.00 29.91 90 VAL A N 1
ATOM 677 C CA . VAL A 1 90 ? 34.551 67.073 2.891 1.00 29.91 90 VAL A CA 1
ATOM 678 C C . VAL A 1 90 ? 35.835 66.839 2.080 1.00 29.91 90 VAL A C 1
ATOM 680 O O . VAL A 1 90 ? 35.910 65.974 1.212 1.00 29.91 90 VAL A O 1
ATOM 683 N N . THR A 1 91 ? 36.802 67.706 2.355 1.00 32.03 91 THR A N 1
ATOM 684 C CA . THR A 1 91 ? 38.085 67.995 1.709 1.00 32.03 91 THR A CA 1
ATOM 685 C C . THR A 1 91 ? 39.163 66.907 1.803 1.00 32.03 91 THR A C 1
ATOM 687 O O . THR A 1 91 ? 39.214 66.130 2.750 1.00 32.03 91 THR A O 1
ATOM 690 N N . CYS A 1 92 ? 40.069 66.950 0.821 1.00 32.34 92 CYS A N 1
ATOM 691 C CA . CYS A 1 92 ? 41.301 66.180 0.653 1.00 32.34 92 CYS A CA 1
ATOM 692 C C . CYS A 1 92 ? 42.222 66.098 1.882 1.00 32.34 92 CYS A C 1
ATOM 694 O O . CYS A 1 92 ? 42.469 67.114 2.526 1.00 32.34 92 CYS A O 1
ATOM 696 N N . THR A 1 93 ? 42.920 64.966 2.019 1.00 30.62 93 THR A N 1
ATOM 697 C CA . THR A 1 93 ? 44.349 64.938 2.378 1.00 30.62 93 THR A CA 1
ATOM 698 C C . THR A 1 93 ? 45.075 63.819 1.627 1.00 30.62 93 THR A C 1
ATOM 700 O O . THR A 1 93 ? 44.680 62.657 1.616 1.00 30.62 93 THR A O 1
ATOM 703 N N . THR A 1 94 ? 46.149 64.217 0.955 1.00 40.25 94 THR A N 1
ATOM 704 C CA . THR A 1 94 ? 47.170 63.396 0.301 1.00 40.25 94 THR A CA 1
ATOM 705 C C . THR A 1 94 ? 48.064 62.709 1.333 1.00 40.25 94 THR A C 1
ATOM 707 O O . THR A 1 94 ? 48.564 63.374 2.239 1.00 40.25 94 THR A O 1
ATOM 710 N N . GLY A 1 95 ? 48.341 61.417 1.151 1.00 32.81 95 GLY A N 1
ATOM 711 C CA . GLY A 1 95 ? 49.360 60.695 1.912 1.00 32.81 95 GLY A CA 1
ATOM 712 C C . GLY A 1 95 ? 49.730 59.371 1.247 1.00 32.81 95 GLY A C 1
ATOM 713 O O . GLY A 1 95 ? 48.910 58.461 1.178 1.00 32.81 95 GLY A O 1
ATOM 714 N N . SER A 1 96 ? 50.961 59.282 0.739 1.00 47.66 96 SER A N 1
ATOM 715 C CA . SER A 1 96 ? 51.575 58.064 0.199 1.00 47.66 96 SER A CA 1
ATOM 716 C C . SER A 1 96 ? 51.651 56.962 1.254 1.00 47.66 96 SER A C 1
ATOM 718 O O . SER A 1 96 ? 52.283 57.166 2.289 1.00 47.66 96 SER A O 1
ATOM 720 N N . ILE A 1 97 ? 51.079 55.783 0.976 1.00 39.78 97 ILE A N 1
ATOM 721 C CA . ILE A 1 97 ? 51.316 54.555 1.749 1.00 39.78 97 ILE A CA 1
ATOM 722 C C . ILE A 1 97 ? 51.407 53.348 0.796 1.00 39.78 97 ILE A C 1
ATOM 724 O O . ILE A 1 97 ? 50.700 53.256 -0.203 1.00 39.78 97 ILE A O 1
ATOM 728 N N . ASN A 1 98 ? 52.348 52.470 1.133 1.00 40.03 98 ASN A N 1
ATOM 729 C CA . ASN A 1 98 ? 52.925 51.330 0.422 1.00 40.03 98 ASN A CA 1
ATOM 730 C C . ASN A 1 98 ? 51.967 50.354 -0.297 1.00 40.03 98 ASN A C 1
ATOM 732 O O . ASN A 1 98 ? 50.879 50.024 0.170 1.00 40.03 98 ASN A O 1
ATOM 736 N N . PHE A 1 99 ? 52.470 49.805 -1.407 1.00 40.09 99 PHE A N 1
ATOM 737 C CA . PHE A 1 99 ? 51.798 48.944 -2.391 1.00 40.09 99 PHE A CA 1
ATOM 738 C C . PHE A 1 99 ? 51.596 47.468 -1.960 1.00 40.09 99 PHE A C 1
ATOM 740 O O . PHE A 1 99 ? 51.386 46.609 -2.809 1.00 40.09 99 PHE A O 1
ATOM 747 N N . GLU A 1 100 ? 51.618 47.139 -0.662 1.00 43.44 100 GLU A N 1
ATOM 748 C CA . GLU A 1 100 ? 51.487 45.743 -0.177 1.00 43.44 100 GLU A CA 1
ATOM 749 C C . GLU A 1 100 ? 50.148 45.405 0.513 1.00 43.44 100 GLU A C 1
ATOM 751 O O . GLU A 1 100 ? 49.918 44.260 0.887 1.00 43.44 100 GLU A O 1
ATOM 756 N N . ILE A 1 101 ? 49.195 46.344 0.609 1.00 47.00 101 ILE A N 1
ATOM 757 C CA . ILE A 1 101 ? 47.866 46.102 1.228 1.00 47.00 101 ILE A CA 1
ATOM 758 C C . ILE A 1 101 ? 46.726 46.051 0.181 1.00 47.00 101 ILE A C 1
ATOM 760 O O . ILE A 1 101 ? 45.544 45.973 0.513 1.00 47.00 101 ILE A O 1
ATOM 764 N N . LEU A 1 102 ? 47.036 46.027 -1.122 1.00 45.50 102 LEU A N 1
ATOM 765 C CA . LEU A 1 102 ? 45.991 46.028 -2.159 1.00 45.50 102 LEU A CA 1
ATOM 766 C C . LEU A 1 102 ? 45.346 44.646 -2.392 1.00 45.50 102 LEU A C 1
ATOM 768 O O . LEU A 1 102 ? 44.168 44.572 -2.738 1.00 45.50 102 LEU A O 1
ATOM 772 N N . ALA A 1 103 ? 46.059 43.544 -2.130 1.00 51.09 103 ALA A N 1
ATOM 773 C CA . ALA A 1 103 ? 45.508 42.194 -2.301 1.00 51.09 103 ALA A CA 1
ATOM 774 C C . ALA A 1 103 ? 44.487 41.821 -1.206 1.00 51.09 103 ALA A C 1
ATOM 776 O O . ALA A 1 103 ? 43.480 41.173 -1.490 1.00 51.09 103 ALA A O 1
ATOM 777 N N . GLY A 1 104 ? 44.698 42.286 0.032 1.00 50.03 104 GLY A N 1
ATOM 778 C CA . GLY A 1 104 ? 43.789 42.029 1.155 1.00 50.03 104 GLY A CA 1
ATOM 779 C C . GLY A 1 104 ? 42.479 42.817 1.068 1.00 50.03 104 GLY A C 1
ATOM 780 O O . GLY A 1 104 ? 41.417 42.285 1.384 1.00 50.03 104 GLY A O 1
ATOM 781 N N . SER A 1 105 ? 42.530 44.059 0.573 1.00 53.25 105 SER A N 1
ATOM 782 C CA . SER A 1 105 ? 41.341 44.911 0.428 1.00 53.25 105 SER A CA 1
ATOM 783 C C . SER A 1 105 ? 40.403 44.419 -0.680 1.00 53.25 105 SER A C 1
ATOM 785 O O . SER A 1 105 ? 39.186 44.400 -0.491 1.00 53.25 105 SER A O 1
ATOM 787 N N . ILE A 1 106 ? 40.955 43.924 -1.797 1.00 66.00 106 ILE A N 1
ATOM 788 C CA . ILE A 1 106 ? 40.171 43.325 -2.890 1.00 66.00 106 ILE A CA 1
ATOM 789 C C . ILE A 1 106 ? 39.530 42.007 -2.439 1.00 66.00 106 ILE A C 1
ATOM 791 O O . ILE A 1 106 ? 38.356 41.766 -2.716 1.00 66.00 106 ILE A O 1
ATOM 795 N N . PHE A 1 107 ? 40.250 41.176 -1.678 1.00 66.31 107 PHE A N 1
ATOM 796 C CA . PHE A 1 107 ? 39.670 39.950 -1.125 1.00 66.31 107 PHE A CA 1
ATOM 797 C C . PHE A 1 107 ? 38.557 40.241 -0.120 1.00 66.31 107 PHE A C 1
ATOM 799 O O . PHE A 1 107 ? 37.517 39.591 -0.166 1.00 66.31 107 PHE A O 1
ATOM 806 N N . LEU A 1 108 ? 38.728 41.241 0.748 1.00 71.06 108 LEU A N 1
ATOM 807 C CA . LEU A 1 108 ? 37.712 41.597 1.734 1.00 71.06 108 LEU A CA 1
ATOM 808 C C . LEU A 1 108 ? 36.474 42.231 1.081 1.00 71.06 108 LEU A C 1
ATOM 810 O O . LEU A 1 108 ? 35.355 41.927 1.486 1.00 71.06 108 LEU A O 1
ATOM 814 N N . THR A 1 109 ? 36.647 43.049 0.037 1.00 75.44 109 THR A N 1
ATOM 815 C CA . THR A 1 109 ? 35.520 43.622 -0.721 1.00 75.44 109 THR A CA 1
ATOM 816 C C . THR A 1 109 ? 34.793 42.577 -1.560 1.00 75.44 109 THR A C 1
ATOM 818 O O . THR A 1 109 ? 33.564 42.569 -1.553 1.00 75.44 109 THR A O 1
ATOM 821 N N . LEU A 1 110 ? 35.499 41.641 -2.205 1.00 78.00 110 LEU A N 1
ATOM 822 C CA . LEU A 1 110 ? 34.864 40.517 -2.904 1.00 78.00 110 LEU A CA 1
ATOM 823 C C . LEU A 1 110 ? 34.165 39.562 -1.931 1.00 78.00 110 LEU A C 1
ATOM 825 O O . LEU A 1 110 ? 33.065 39.100 -2.222 1.00 78.00 110 LEU A O 1
ATOM 829 N N . PHE A 1 111 ? 34.747 39.307 -0.758 1.00 78.12 111 PHE A N 1
ATOM 830 C CA . PHE A 1 111 ? 34.147 38.460 0.272 1.00 78.12 111 PHE A CA 1
ATOM 831 C C . PHE A 1 111 ? 32.901 39.108 0.894 1.00 78.12 111 PHE A C 1
ATOM 833 O O . PHE A 1 111 ? 31.874 38.449 1.043 1.00 78.12 111 PHE A O 1
ATOM 840 N N . LEU A 1 112 ? 32.938 40.415 1.175 1.00 81.19 112 LEU A N 1
ATOM 841 C CA . LEU A 1 112 ? 31.767 41.177 1.621 1.00 81.19 112 LEU A CA 1
ATOM 842 C C . LEU A 1 112 ? 30.689 41.254 0.535 1.00 81.19 112 LEU A C 1
ATOM 844 O O . LEU A 1 112 ? 29.516 41.065 0.845 1.00 81.19 112 LEU A O 1
ATOM 848 N N . ALA A 1 113 ? 31.063 41.450 -0.733 1.00 82.31 113 ALA A N 1
ATOM 849 C CA . ALA A 1 113 ? 30.123 41.407 -1.851 1.00 82.31 113 ALA A CA 1
ATOM 850 C C . ALA A 1 113 ? 29.470 40.023 -1.987 1.00 82.31 113 ALA A C 1
ATOM 852 O O . ALA A 1 113 ? 28.262 39.943 -2.198 1.00 82.31 113 ALA A O 1
ATOM 853 N N . LEU A 1 114 ? 30.229 38.938 -1.781 1.00 83.19 114 LEU A N 1
ATOM 854 C CA . LEU A 1 114 ? 29.708 37.570 -1.799 1.00 83.19 114 LEU A CA 1
ATOM 855 C C . LEU A 1 114 ? 28.753 37.305 -0.627 1.00 83.19 114 LEU A C 1
ATOM 857 O O . LEU A 1 114 ? 27.721 36.671 -0.823 1.00 83.19 114 LEU A O 1
ATOM 861 N N . ILE A 1 115 ? 29.052 37.826 0.570 1.00 82.56 115 ILE A N 1
ATOM 862 C CA . ILE A 1 115 ? 28.170 37.746 1.747 1.00 82.56 115 ILE A CA 1
ATOM 863 C C . ILE A 1 115 ? 26.887 38.554 1.527 1.00 82.56 115 ILE A C 1
ATOM 865 O O . ILE A 1 115 ? 25.807 38.090 1.892 1.00 82.56 115 ILE A O 1
ATOM 869 N N . ILE A 1 116 ? 26.976 39.738 0.915 1.00 81.06 116 ILE A N 1
ATOM 870 C CA . ILE A 1 116 ? 25.811 40.565 0.572 1.00 81.06 116 ILE A CA 1
ATOM 871 C C . ILE A 1 116 ? 24.956 39.865 -0.492 1.00 81.06 116 ILE A C 1
ATOM 873 O O . ILE A 1 116 ? 23.738 39.822 -0.343 1.00 81.06 116 ILE A O 1
ATOM 877 N N . LEU A 1 117 ? 25.568 39.238 -1.502 1.00 78.75 117 LEU A N 1
ATOM 878 C CA . LEU A 1 117 ? 24.869 38.418 -2.498 1.00 78.75 117 LEU A CA 1
ATOM 879 C C . LEU A 1 117 ? 24.208 37.192 -1.863 1.00 78.75 117 LEU A C 1
ATOM 881 O O . LEU A 1 117 ? 23.043 36.921 -2.140 1.00 78.75 117 LEU A O 1
ATOM 885 N N . PHE A 1 118 ? 24.899 36.493 -0.958 1.00 75.75 118 PHE A N 1
ATOM 886 C CA . PHE A 1 118 ? 24.318 35.372 -0.221 1.00 75.75 118 PHE A CA 1
ATOM 887 C C . PHE A 1 118 ? 23.154 35.828 0.659 1.00 75.75 118 PHE A C 1
ATOM 889 O O . PHE A 1 118 ? 22.124 35.165 0.685 1.00 75.75 118 PHE A O 1
ATOM 896 N N . ARG A 1 11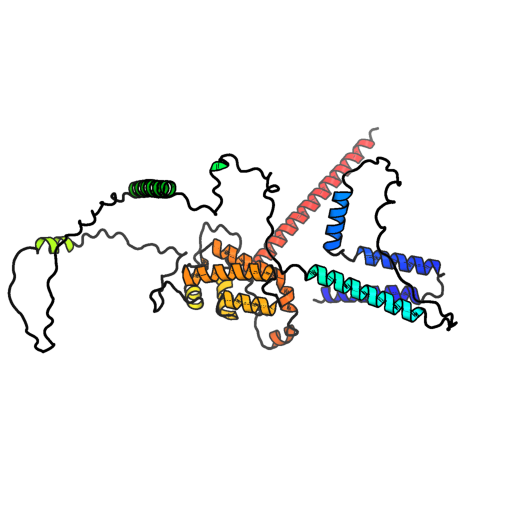9 ? 23.265 36.984 1.328 1.00 69.75 119 ARG A N 1
ATOM 897 C CA . ARG A 1 119 ? 22.161 37.559 2.107 1.00 69.75 119 ARG A CA 1
ATOM 898 C C . ARG A 1 119 ? 21.006 38.031 1.233 1.00 69.75 119 ARG A C 1
ATOM 900 O O . ARG A 1 119 ? 19.873 37.841 1.647 1.00 69.75 119 ARG A O 1
ATOM 907 N N . LEU A 1 120 ? 21.248 38.578 0.043 1.00 67.94 120 LEU A N 1
ATOM 908 C CA . LEU A 1 120 ? 20.191 38.962 -0.898 1.00 67.94 120 LEU A CA 1
ATOM 909 C C . LEU A 1 120 ? 19.466 37.741 -1.467 1.00 67.94 120 LEU A C 1
ATOM 911 O O . LEU A 1 120 ? 18.242 37.742 -1.514 1.00 67.94 120 LEU A O 1
ATOM 915 N N . VAL A 1 121 ? 20.189 36.674 -1.816 1.00 68.50 121 VAL A N 1
ATOM 916 C CA . VAL A 1 121 ? 19.591 35.410 -2.279 1.00 68.50 121 VAL A CA 1
ATOM 917 C C . VAL A 1 121 ? 18.817 34.725 -1.149 1.00 68.50 121 VAL A C 1
ATOM 919 O O . VAL A 1 121 ? 17.700 34.259 -1.364 1.00 68.50 121 VAL A O 1
ATOM 922 N N . PHE A 1 122 ? 19.352 34.731 0.076 1.00 55.09 122 PHE A N 1
ATOM 923 C CA . PHE A 1 122 ? 18.679 34.147 1.237 1.00 55.09 122 PHE A CA 1
ATOM 924 C C . PHE A 1 122 ? 17.471 34.981 1.688 1.00 55.09 122 PHE A C 1
ATOM 926 O O . PHE A 1 122 ? 16.448 34.417 2.068 1.00 55.09 122 PHE A O 1
ATOM 933 N N . TRP A 1 123 ? 17.536 36.312 1.591 1.00 51.28 123 TRP A N 1
ATOM 934 C CA . TRP A 1 123 ? 16.408 37.212 1.856 1.00 51.28 123 TRP A CA 1
ATOM 935 C C . TRP A 1 123 ? 15.329 37.104 0.770 1.00 51.28 123 TRP A C 1
ATOM 937 O O . TRP A 1 123 ? 14.144 37.103 1.090 1.00 51.28 123 TRP A O 1
ATOM 947 N N . TYR A 1 124 ? 15.714 36.882 -0.492 1.00 47.09 124 TYR A N 1
ATOM 948 C CA . TYR A 1 124 ? 14.776 36.604 -1.584 1.00 47.09 124 TYR A CA 1
ATOM 949 C C . TYR A 1 124 ? 14.092 35.231 -1.439 1.00 47.09 124 TYR A C 1
ATOM 951 O O . TYR A 1 124 ? 12.928 35.086 -1.798 1.00 47.09 124 TYR A O 1
ATOM 959 N N . GLN A 1 125 ? 14.764 34.231 -0.850 1.00 47.25 125 GLN A N 1
ATOM 960 C CA . GLN A 1 125 ? 14.174 32.911 -0.571 1.00 47.25 125 GLN A CA 1
ATOM 961 C C . GLN A 1 125 ? 13.376 32.827 0.740 1.00 47.25 125 GLN A C 1
ATOM 963 O O . GLN A 1 125 ? 12.517 31.959 0.862 1.00 47.25 125 GLN A O 1
ATOM 968 N N . THR A 1 126 ? 13.618 33.711 1.711 1.00 44.03 126 THR A N 1
ATOM 969 C CA . THR A 1 126 ? 12.911 33.708 3.011 1.00 44.03 126 THR A CA 1
ATOM 970 C C . THR A 1 126 ? 11.871 34.825 3.152 1.00 44.03 126 THR A C 1
ATOM 972 O O . THR A 1 126 ? 11.111 34.847 4.118 1.00 44.03 126 THR A O 1
ATOM 975 N N . GLY A 1 127 ? 11.776 35.720 2.166 1.00 42.03 127 GLY A N 1
ATOM 976 C CA . GLY A 1 127 ? 10.868 36.864 2.132 1.00 42.03 127 GLY A CA 1
ATOM 977 C C . GLY A 1 127 ? 9.559 36.640 1.369 1.00 42.03 127 GLY A C 1
ATOM 978 O O . GLY A 1 127 ? 9.166 37.506 0.597 1.00 42.03 127 GLY A O 1
ATOM 979 N N . ILE A 1 128 ? 8.847 35.529 1.586 1.00 49.56 12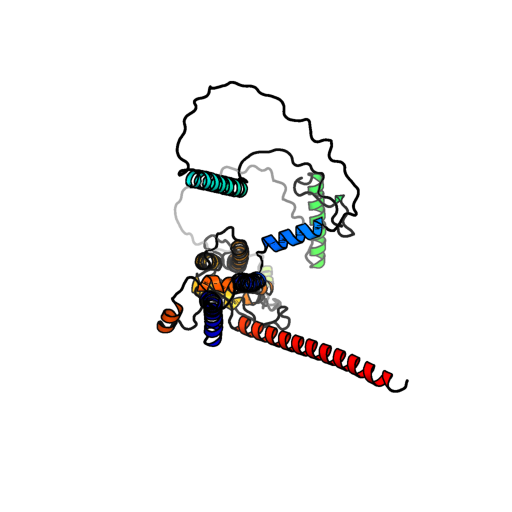8 ILE A N 1
ATOM 980 C CA . ILE A 1 128 ? 7.395 35.472 1.325 1.00 49.56 128 ILE A CA 1
ATOM 981 C C . ILE A 1 128 ? 6.718 35.042 2.618 1.00 49.56 128 ILE A C 1
ATOM 983 O O . ILE A 1 128 ? 6.564 33.859 2.907 1.00 49.56 128 ILE A O 1
ATOM 987 N N . GLY A 1 129 ? 6.333 36.024 3.428 1.00 45.28 129 GLY A N 1
ATOM 988 C CA . GLY A 1 129 ? 5.592 35.744 4.649 1.00 45.28 129 GLY A CA 1
ATOM 989 C C . GLY A 1 129 ? 5.503 36.918 5.605 1.00 45.28 129 GLY A C 1
ATOM 990 O O . GLY A 1 129 ? 6.038 36.827 6.704 1.00 45.28 129 GLY A O 1
ATOM 991 N N . LYS A 1 130 ? 4.828 37.999 5.191 1.00 42.44 130 LYS A N 1
ATOM 992 C CA . LYS A 1 130 ? 3.961 38.842 6.042 1.00 42.44 130 LYS A CA 1
ATOM 993 C C . LYS A 1 130 ? 3.438 40.042 5.251 1.00 42.44 130 LYS A C 1
ATOM 995 O O . LYS A 1 130 ? 4.223 40.868 4.805 1.00 42.44 130 LYS A O 1
ATOM 1000 N N . GLY A 1 131 ? 2.113 40.173 5.180 1.00 36.19 131 GLY A N 1
ATOM 1001 C CA . GLY A 1 131 ? 1.469 41.472 4.987 1.00 36.19 131 GLY A CA 1
ATOM 1002 C C . GLY A 1 131 ? 0.366 41.535 3.935 1.00 36.19 131 GLY A C 1
ATOM 1003 O O . GLY A 1 131 ? 0.643 41.777 2.773 1.00 36.19 131 GLY A O 1
ATOM 1004 N N . SER A 1 132 ? -0.872 41.450 4.424 1.00 38.38 132 SER A N 1
ATOM 1005 C CA . SER A 1 132 ? -1.951 42.415 4.170 1.00 38.38 132 SER A CA 1
ATOM 1006 C C . SER A 1 132 ? -2.497 42.616 2.746 1.00 38.38 132 SER A C 1
ATOM 1008 O O . SER A 1 132 ? -1.821 43.044 1.817 1.00 38.38 132 SER A O 1
ATOM 1010 N N . SER A 1 133 ? -3.808 42.380 2.660 1.00 50.00 133 SER A N 1
ATOM 1011 C CA . SER A 1 133 ? -4.782 42.770 1.639 1.00 50.00 133 SER A CA 1
ATOM 1012 C C . SER A 1 133 ? -4.352 43.845 0.633 1.00 50.00 133 SER A C 1
ATOM 1014 O O . SER A 1 133 ? -4.235 45.008 1.019 1.00 50.00 133 SER A O 1
ATOM 1016 N N . LYS A 1 134 ? -4.310 43.494 -0.661 1.00 39.00 134 LYS A N 1
ATOM 1017 C CA . LYS A 1 134 ? -4.799 44.332 -1.776 1.00 39.00 134 LYS A CA 1
ATOM 1018 C C . LYS A 1 134 ? -5.342 43.435 -2.895 1.00 39.00 134 LYS A C 1
ATOM 1020 O O . LYS A 1 134 ? -4.844 42.334 -3.102 1.00 39.00 134 LYS A O 1
ATOM 1025 N N . GLY A 1 135 ? -6.426 43.896 -3.519 1.00 46.97 135 GLY A N 1
ATOM 1026 C CA . GLY A 1 135 ? -7.266 43.146 -4.449 1.00 46.97 135 GLY A CA 1
ATOM 1027 C C . GLY A 1 135 ? -6.508 42.529 -5.620 1.00 46.97 135 GLY A C 1
ATOM 1028 O O . GLY A 1 135 ? -5.610 43.139 -6.193 1.00 46.97 135 GLY A O 1
ATOM 1029 N N . VAL A 1 136 ? -6.911 41.308 -5.964 1.00 34.88 136 VAL A N 1
ATOM 1030 C CA . VAL A 1 136 ? -6.473 40.614 -7.172 1.00 34.88 136 VAL A CA 1
ATOM 1031 C C . VAL A 1 136 ? -7.547 40.806 -8.237 1.00 34.88 136 VAL A C 1
ATOM 1033 O O . VAL A 1 136 ? -8.699 40.413 -8.051 1.00 34.88 136 VAL A O 1
ATOM 1036 N N . ASP A 1 137 ? -7.137 41.432 -9.336 1.00 34.56 137 ASP A N 1
ATOM 1037 C CA . ASP A 1 137 ? -7.904 41.635 -10.560 1.00 34.56 137 ASP A CA 1
ATOM 1038 C C . ASP A 1 137 ? -8.389 40.309 -11.164 1.00 34.56 137 ASP A C 1
ATOM 1040 O O . ASP A 1 137 ? -7.608 39.445 -11.572 1.00 34.56 137 ASP A O 1
ATOM 1044 N N . ALA A 1 138 ? -9.707 40.181 -11.296 1.00 38.16 138 ALA A N 1
ATOM 1045 C CA . ALA A 1 138 ? -10.401 39.042 -11.890 1.00 38.16 138 ALA A CA 1
ATOM 1046 C C . ALA A 1 138 ? -10.403 39.074 -13.436 1.00 38.16 138 ALA A C 1
ATOM 1048 O O . ALA A 1 138 ? -11.458 38.982 -14.061 1.00 38.16 138 ALA A O 1
ATOM 1049 N N . ARG A 1 139 ? -9.238 39.221 -14.088 1.00 38.72 139 ARG A N 1
ATOM 1050 C CA . ARG A 1 139 ? -9.145 39.244 -15.571 1.00 38.72 139 ARG A CA 1
ATOM 1051 C C . ARG A 1 139 ? -8.112 38.309 -16.209 1.00 38.72 139 ARG A C 1
ATOM 1053 O O . ARG A 1 139 ? -7.765 38.508 -17.369 1.00 38.72 139 ARG A O 1
ATOM 1060 N N . ARG A 1 140 ? -7.626 37.268 -15.521 1.00 39.34 140 ARG A N 1
ATOM 1061 C CA . ARG A 1 140 ? -6.715 36.277 -16.142 1.00 39.34 140 ARG A CA 1
ATOM 1062 C C . ARG A 1 140 ? -6.958 34.818 -15.748 1.00 39.34 140 ARG A C 1
ATOM 1064 O O . ARG A 1 140 ? -6.015 34.083 -15.493 1.00 39.34 140 ARG A O 1
ATOM 1071 N N . LEU A 1 141 ? -8.212 34.374 -15.770 1.00 38.97 141 LEU A N 1
ATOM 1072 C CA . LEU A 1 141 ? -8.526 32.948 -15.905 1.00 38.97 141 LEU A CA 1
ATOM 1073 C C . LEU A 1 141 ? -9.619 32.782 -16.961 1.00 38.97 141 LEU A C 1
ATOM 1075 O O . LEU A 1 141 ? -10.807 32.839 -16.670 1.00 38.97 141 LEU A O 1
ATOM 1079 N N . GLY A 1 142 ? -9.192 32.624 -18.207 1.00 38.50 142 GLY A N 1
ATOM 1080 C CA . GLY A 1 142 ? -10.044 32.255 -19.324 1.00 38.50 142 GLY A CA 1
ATOM 1081 C C . GLY A 1 142 ? -9.214 31.485 -20.339 1.00 38.50 142 GLY A C 1
ATOM 1082 O O . GLY A 1 142 ? -8.098 31.899 -20.636 1.00 38.50 142 GLY A O 1
ATOM 1083 N N . GLN A 1 143 ? -9.807 30.416 -20.872 1.00 43.38 143 GLN A N 1
ATOM 1084 C CA . GLN A 1 143 ? -9.321 29.523 -21.935 1.00 43.38 143 GLN A CA 1
ATOM 1085 C C . GLN A 1 143 ? -8.662 28.209 -21.487 1.00 43.38 143 GLN A C 1
ATOM 1087 O O . GLN A 1 143 ? -7.539 27.882 -21.851 1.00 43.38 143 GLN A O 1
ATOM 1092 N N . GLY A 1 144 ? -9.436 27.392 -20.771 1.00 44.75 144 GLY A N 1
ATOM 1093 C CA . GLY A 1 144 ? -9.447 25.945 -21.001 1.00 44.75 144 GLY A CA 1
ATOM 1094 C C . GLY A 1 144 ? -10.829 25.549 -21.548 1.00 44.75 144 GLY A C 1
ATOM 1095 O O . GLY A 1 144 ? -11.816 26.146 -21.110 1.00 44.75 144 GLY A O 1
ATOM 1096 N N . PRO A 1 145 ? -10.939 24.620 -22.515 1.00 47.53 145 PRO A N 1
ATOM 1097 C CA . PRO A 1 145 ? -12.230 24.204 -23.057 1.00 47.53 145 PRO A CA 1
ATOM 1098 C C . PRO A 1 145 ? -13.047 23.478 -21.981 1.00 47.53 145 PRO A C 1
ATOM 1100 O O . PRO A 1 145 ? -12.628 22.455 -21.443 1.00 47.53 145 PRO A O 1
ATOM 1103 N N . VAL A 1 146 ? -14.216 24.033 -21.665 1.00 54.53 146 VAL A N 1
ATOM 1104 C CA . VAL A 1 146 ? -15.219 23.403 -20.797 1.00 54.53 146 VAL A CA 1
ATOM 1105 C C . VAL A 1 146 ? -15.841 22.221 -21.564 1.00 54.53 146 VAL A C 1
ATOM 1107 O O . VAL A 1 146 ? -16.083 22.359 -22.767 1.00 54.53 146 VAL A O 1
ATOM 1110 N N . PRO A 1 147 ? -16.090 21.062 -20.925 1.00 46.22 147 PRO A N 1
ATOM 1111 C CA . PRO A 1 147 ? -16.753 19.928 -21.565 1.00 46.22 147 PRO A CA 1
ATOM 1112 C C . PRO A 1 147 ? -18.106 20.326 -22.169 1.00 46.22 147 PRO A C 1
ATOM 1114 O O . PRO A 1 147 ? -18.891 21.043 -21.548 1.00 46.22 147 PRO A O 1
ATOM 1117 N N . TYR A 1 148 ? -18.374 19.860 -23.389 1.00 47.91 148 TYR A N 1
ATOM 1118 C CA . TYR A 1 148 ? -19.600 20.165 -24.126 1.00 47.91 148 TYR A CA 1
ATOM 1119 C C . TYR A 1 148 ? -20.824 19.634 -23.358 1.00 47.91 148 TYR A C 1
ATOM 1121 O O . TYR A 1 148 ? -20.896 18.439 -23.081 1.00 47.91 148 TYR A O 1
ATOM 1129 N N . GLY A 1 149 ? -21.774 20.514 -23.020 1.00 62.03 149 GLY A N 1
ATOM 1130 C CA . GLY A 1 149 ? -23.062 20.136 -22.421 1.00 62.03 149 GLY A CA 1
ATOM 1131 C C . GLY A 1 149 ? -23.388 20.726 -21.045 1.00 62.03 149 GLY A C 1
ATOM 1132 O O . GLY A 1 149 ? -24.487 20.485 -20.560 1.00 62.03 149 GLY A O 1
ATOM 1133 N N . ILE A 1 150 ? -22.497 21.510 -20.427 1.00 48.41 150 ILE A N 1
ATOM 1134 C CA . ILE A 1 150 ? -22.796 22.233 -19.177 1.00 48.41 150 ILE A CA 1
ATOM 1135 C C . ILE A 1 150 ? -22.863 23.727 -19.489 1.00 48.41 150 ILE A C 1
ATOM 1137 O O . ILE A 1 150 ? -21.892 24.307 -19.980 1.00 48.41 150 ILE A O 1
ATOM 1141 N N . ASN A 1 151 ? -24.019 24.348 -19.248 1.00 57.44 151 ASN A N 1
ATOM 1142 C CA . ASN A 1 151 ? -24.196 25.774 -19.482 1.00 57.44 151 ASN A CA 1
ATOM 1143 C C . ASN A 1 151 ? -23.366 26.549 -18.448 1.00 57.44 151 ASN A C 1
ATOM 1145 O O . ASN A 1 151 ? -23.337 26.194 -17.272 1.00 57.44 151 ASN A O 1
ATOM 1149 N N . ALA A 1 152 ? -22.677 27.616 -18.859 1.00 50.72 152 ALA A N 1
ATOM 1150 C CA . ALA A 1 152 ? -21.808 28.384 -17.958 1.00 50.72 152 ALA A CA 1
ATOM 1151 C C . ALA A 1 152 ? -22.573 29.005 -16.769 1.00 50.72 152 ALA A C 1
ATOM 1153 O O . ALA A 1 152 ? -21.966 29.342 -15.755 1.00 50.72 152 ALA A O 1
ATOM 1154 N N . HIS A 1 153 ? -23.901 29.118 -16.885 1.00 56.78 153 HIS A N 1
ATOM 1155 C CA . HIS A 1 153 ? -24.801 29.542 -15.815 1.00 56.78 153 HIS A CA 1
ATOM 1156 C C . HIS A 1 153 ? -25.021 28.496 -14.707 1.00 56.78 153 HIS A C 1
ATOM 1158 O O . HIS A 1 153 ? -25.375 28.886 -13.597 1.00 56.78 153 HIS A O 1
ATOM 1164 N N . ASP A 1 154 ? -24.763 27.212 -14.973 1.00 61.50 154 ASP A N 1
ATOM 1165 C CA . ASP A 1 154 ? -24.993 26.104 -14.029 1.00 61.50 154 ASP A CA 1
ATOM 1166 C C . ASP A 1 154 ? -23.765 25.828 -13.137 1.00 61.50 154 ASP A C 1
ATOM 1168 O O . ASP A 1 154 ? -23.788 24.985 -12.239 1.00 61.50 154 ASP A O 1
ATOM 1172 N N . ILE A 1 155 ? -22.662 26.551 -13.365 1.00 62.44 155 ILE A N 1
ATOM 1173 C CA . ILE A 1 155 ? -21.449 26.468 -12.549 1.00 62.44 155 ILE A CA 1
ATOM 1174 C C . ILE A 1 155 ? -21.599 27.442 -11.378 1.00 62.44 155 ILE A C 1
ATOM 1176 O O . ILE A 1 155 ? -21.189 28.602 -11.448 1.00 62.44 155 ILE A O 1
ATOM 1180 N N . HIS A 1 156 ? -22.199 26.979 -10.282 1.00 57.62 156 HIS A N 1
ATOM 1181 C CA . HIS A 1 156 ? -22.318 27.786 -9.071 1.00 57.62 156 HIS A CA 1
ATOM 1182 C C . HIS A 1 156 ? -20.936 28.018 -8.429 1.00 57.62 156 HIS A C 1
ATOM 1184 O O . HIS A 1 156 ? -20.274 27.058 -8.026 1.00 57.62 156 HIS A O 1
ATOM 1190 N N . PRO A 1 157 ? -20.475 29.273 -8.264 1.00 50.78 157 PRO A N 1
ATOM 1191 C CA . PRO A 1 157 ? -19.350 29.546 -7.384 1.00 50.78 157 PRO A CA 1
ATOM 1192 C C . PRO A 1 157 ? -19.765 29.199 -5.946 1.00 50.78 157 PRO A C 1
ATOM 1194 O O . PRO A 1 157 ? -20.798 29.669 -5.474 1.00 50.78 157 PRO A O 1
ATOM 1197 N N . PHE A 1 158 ? -18.945 28.415 -5.237 1.00 50.66 158 PHE A N 1
ATOM 1198 C CA . PHE A 1 158 ? -19.138 27.935 -3.851 1.00 50.66 158 PHE A CA 1
ATOM 1199 C C . PHE A 1 158 ? -19.239 29.039 -2.767 1.00 50.66 158 PHE A C 1
ATOM 1201 O O . PHE A 1 158 ? -18.890 28.813 -1.610 1.00 50.66 158 PHE A O 1
ATOM 1208 N N . ARG A 1 159 ? -19.660 30.263 -3.106 1.00 47.78 159 ARG A N 1
ATOM 1209 C CA . ARG A 1 159 ? -19.687 31.412 -2.191 1.00 47.78 159 ARG A CA 1
ATOM 1210 C C . ARG A 1 159 ? -21.040 32.069 -1.962 1.00 47.78 159 ARG A C 1
ATOM 1212 O O . ARG A 1 159 ? -21.116 32.878 -1.045 1.00 47.78 159 ARG A O 1
ATOM 1219 N N . ASN A 1 160 ? -22.092 31.697 -2.685 1.00 59.28 160 ASN A N 1
ATOM 1220 C CA . ASN A 1 160 ? -23.432 32.207 -2.401 1.00 59.28 160 ASN A CA 1
ATOM 1221 C C . ASN A 1 160 ? -24.319 31.043 -1.966 1.00 59.28 160 ASN A C 1
ATOM 1223 O O . ASN A 1 160 ? -24.549 30.123 -2.749 1.00 59.28 160 ASN A O 1
ATOM 1227 N N . LEU A 1 161 ? -24.791 31.069 -0.714 1.00 62.00 161 LEU A N 1
ATOM 1228 C CA . LEU A 1 161 ? -25.891 30.193 -0.321 1.00 62.00 161 LEU A CA 1
ATOM 1229 C C . LEU A 1 161 ? -27.061 30.439 -1.291 1.00 62.00 161 LEU A C 1
ATOM 1231 O O . LEU A 1 161 ? -27.343 31.605 -1.582 1.00 62.00 161 LEU A O 1
ATOM 1235 N N . PRO A 1 162 ? -27.719 29.380 -1.794 1.00 75.25 162 PRO A N 1
ATOM 1236 C CA . PRO A 1 162 ? -28.903 29.527 -2.630 1.00 75.25 162 PRO A CA 1
ATOM 1237 C C . PRO A 1 162 ? -29.948 30.371 -1.894 1.00 75.25 162 PRO A C 1
ATOM 1239 O O . PRO A 1 162 ? -30.058 30.289 -0.663 1.00 75.25 162 PRO A O 1
ATOM 1242 N N . ASP A 1 163 ? -30.688 31.194 -2.640 1.00 86.38 163 ASP A N 1
ATOM 1243 C CA . ASP A 1 163 ? -31.802 31.939 -2.061 1.00 86.38 163 ASP A CA 1
ATOM 1244 C C . ASP A 1 163 ? -32.838 30.967 -1.450 1.00 86.38 163 ASP A C 1
ATOM 1246 O O . ASP A 1 163 ? -32.841 29.762 -1.724 1.00 86.38 163 ASP A O 1
ATOM 1250 N N . GLU A 1 164 ? -33.699 31.470 -0.566 1.00 84.44 164 GLU A N 1
ATOM 1251 C CA . GLU A 1 164 ? -34.724 30.643 0.088 1.00 84.44 164 GLU A CA 1
ATOM 1252 C C . GLU A 1 164 ? -35.645 29.920 -0.915 1.00 84.44 164 GLU A C 1
ATOM 1254 O O . GLU A 1 164 ? -36.073 28.796 -0.654 1.00 84.44 164 GLU A O 1
ATOM 1259 N N . ALA A 1 165 ? -35.897 30.502 -2.091 1.00 85.50 165 ALA A N 1
ATOM 1260 C CA . ALA A 1 165 ? -36.708 29.875 -3.130 1.00 85.50 165 ALA A CA 1
ATOM 1261 C C . ALA A 1 165 ? -35.963 28.716 -3.821 1.00 85.50 165 ALA A C 1
ATOM 1263 O O . ALA A 1 165 ? -36.553 27.662 -4.058 1.00 85.50 165 ALA A O 1
ATOM 1264 N N . ALA A 1 166 ? -34.664 28.858 -4.071 1.00 82.38 166 ALA A N 1
ATOM 1265 C CA . ALA A 1 166 ? -33.802 27.824 -4.627 1.00 82.38 166 ALA A CA 1
ATOM 1266 C C . ALA A 1 166 ? -33.617 26.660 -3.643 1.00 82.38 166 ALA A C 1
ATOM 1268 O O . ALA A 1 166 ? -33.625 25.499 -4.052 1.00 82.38 166 ALA A O 1
ATOM 1269 N N . LYS A 1 167 ? -33.540 26.934 -2.332 1.00 85.56 167 LYS A N 1
ATOM 1270 C CA . LYS A 1 167 ? -33.584 25.874 -1.310 1.00 85.56 167 LYS A CA 1
ATOM 1271 C C . LYS A 1 167 ? -34.909 25.115 -1.344 1.00 85.56 167 LYS A C 1
ATOM 1273 O O . LYS A 1 167 ? -34.899 23.889 -1.320 1.00 85.56 167 LYS A O 1
ATOM 1278 N N . ALA A 1 168 ? -36.039 25.822 -1.419 1.00 88.62 168 ALA A N 1
ATOM 1279 C CA . ALA A 1 168 ? -37.356 25.191 -1.481 1.00 88.62 168 ALA A CA 1
ATOM 1280 C C . ALA A 1 168 ? -37.515 24.305 -2.730 1.00 88.62 168 ALA A C 1
ATOM 1282 O O . ALA A 1 168 ? -38.050 23.201 -2.631 1.00 88.62 168 ALA A O 1
ATOM 1283 N N . GLN A 1 169 ? -36.996 24.746 -3.881 1.00 89.88 169 GLN A N 1
ATOM 1284 C CA . GLN A 1 169 ? -36.971 23.942 -5.108 1.00 89.88 169 GLN A CA 1
ATOM 1285 C C . GLN A 1 169 ? -36.100 22.688 -4.961 1.00 89.88 169 GLN A C 1
ATOM 1287 O O . GLN A 1 169 ? -36.548 21.601 -5.317 1.00 89.88 169 GLN A O 1
ATOM 1292 N N . LEU A 1 170 ? -34.908 22.808 -4.366 1.00 84.69 170 LEU A N 1
ATOM 1293 C CA . LEU A 1 170 ? -34.029 21.663 -4.096 1.00 84.69 170 LEU A CA 1
ATOM 1294 C C . LEU A 1 170 ? -34.679 20.630 -3.165 1.00 84.69 170 LEU A C 1
ATOM 1296 O O . LEU A 1 170 ? -34.554 19.430 -3.405 1.00 84.69 170 LEU A O 1
ATOM 1300 N N . PHE A 1 171 ? -35.402 21.070 -2.130 1.00 89.62 171 PHE A N 1
ATOM 1301 C CA . PHE A 1 171 ? -36.144 20.155 -1.258 1.00 89.62 171 PHE A CA 1
ATOM 1302 C C . PHE A 1 171 ? -37.275 19.438 -2.008 1.00 89.62 171 PHE A C 1
ATOM 1304 O O . PHE A 1 171 ? -37.386 18.218 -1.910 1.00 89.62 171 PHE A O 1
ATOM 1311 N N . GLN A 1 172 ? -38.054 20.157 -2.823 1.00 92.75 172 GLN A N 1
ATOM 1312 C CA . GLN A 1 172 ? -39.111 19.549 -3.644 1.00 92.75 172 GLN A CA 1
ATOM 1313 C C . GLN A 1 172 ? -38.560 18.541 -4.662 1.00 92.75 172 GLN A C 1
ATOM 1315 O O . GLN A 1 172 ? -39.156 17.486 -4.888 1.00 92.75 172 GLN A O 1
ATOM 1320 N N . GLU A 1 173 ? -37.417 18.843 -5.277 1.00 90.19 173 GLU A N 1
ATOM 1321 C CA . GLU A 1 173 ? -36.770 17.939 -6.226 1.00 90.19 173 GLU A CA 1
ATOM 1322 C C . GLU A 1 173 ? -36.196 16.696 -5.530 1.00 90.19 173 GLU A C 1
ATOM 1324 O O . GLU A 1 173 ? -36.351 15.579 -6.037 1.00 90.19 173 GLU A O 1
ATOM 1329 N N . GLY A 1 174 ? -35.634 16.866 -4.329 1.00 92.38 174 GLY A N 1
ATOM 1330 C CA . GLY A 1 174 ? -35.218 15.771 -3.454 1.00 92.38 174 GLY A CA 1
ATOM 1331 C C . GLY A 1 174 ? -36.372 14.832 -3.096 1.00 92.38 174 GLY A C 1
ATOM 1332 O O . GLY A 1 174 ? -36.241 13.616 -3.247 1.00 92.38 174 GLY A O 1
ATOM 1333 N N . ASP A 1 175 ? -37.531 15.376 -2.718 1.00 90.31 175 ASP A N 1
ATOM 1334 C CA . ASP A 1 175 ? -38.732 14.589 -2.408 1.00 90.31 175 ASP A CA 1
ATOM 1335 C C . ASP A 1 175 ? -39.262 13.829 -3.638 1.00 90.31 175 ASP A C 1
ATOM 1337 O O . ASP A 1 175 ? -39.694 12.669 -3.545 1.00 90.31 175 ASP A O 1
ATOM 1341 N N . ARG A 1 176 ? -39.176 14.435 -4.829 1.00 91.31 176 ARG A N 1
ATOM 1342 C CA . ARG A 1 176 ? -39.548 13.780 -6.094 1.00 91.31 176 ARG A CA 1
ATOM 1343 C C . ARG A 1 176 ? -38.613 12.615 -6.436 1.00 91.31 176 ARG A C 1
ATOM 1345 O O . ARG A 1 176 ? -39.074 11.551 -6.852 1.00 91.31 176 ARG A O 1
ATOM 1352 N N . HIS A 1 177 ? -37.307 12.780 -6.234 1.00 88.75 177 HIS A N 1
ATOM 1353 C CA . HIS A 1 177 ? -36.346 11.694 -6.434 1.00 88.75 177 HIS A CA 1
ATOM 1354 C C . HIS A 1 177 ? -36.518 10.578 -5.399 1.00 88.75 177 HIS A C 1
ATOM 1356 O O . HIS A 1 177 ? -36.556 9.403 -5.764 1.00 88.75 177 HIS A O 1
ATOM 1362 N N . ALA A 1 178 ? -36.704 10.931 -4.126 1.00 87.69 178 ALA A N 1
ATOM 1363 C CA . ALA A 1 178 ? -36.911 9.965 -3.052 1.00 87.69 178 ALA A CA 1
ATOM 1364 C C . ALA A 1 178 ? -38.191 9.136 -3.253 1.00 87.69 178 ALA A C 1
ATOM 1366 O O . ALA A 1 178 ? -38.188 7.926 -3.027 1.00 87.69 178 ALA A O 1
ATOM 1367 N N . SER A 1 179 ? -39.283 9.757 -3.709 1.00 88.75 179 SER A N 1
ATOM 1368 C CA . SER A 1 179 ? -40.524 9.040 -4.037 1.00 88.75 179 SER A CA 1
ATOM 1369 C C . SER A 1 179 ? -40.366 8.115 -5.248 1.00 88.75 179 SER A C 1
ATOM 1371 O O . SER A 1 179 ? -40.851 6.984 -5.208 1.00 88.75 179 SER A O 1
ATOM 1373 N N . THR A 1 180 ? -39.627 8.542 -6.276 1.00 91.44 180 THR A N 1
ATOM 1374 C CA . THR A 1 180 ? -39.327 7.715 -7.458 1.00 91.44 180 THR A CA 1
ATOM 1375 C C . THR A 1 180 ? -38.496 6.480 -7.091 1.00 91.44 180 THR A C 1
ATOM 1377 O O . THR A 1 180 ? -38.849 5.367 -7.480 1.00 91.44 180 THR A O 1
ATOM 1380 N N . GLU A 1 181 ? -37.440 6.636 -6.285 1.00 86.31 181 GLU A N 1
ATOM 1381 C CA . GLU A 1 181 ? -36.625 5.498 -5.834 1.00 86.31 181 GLU A CA 1
ATOM 1382 C C . GLU A 1 181 ? -37.403 4.557 -4.907 1.00 86.31 181 GLU A C 1
ATOM 1384 O O . GLU A 1 181 ? -37.293 3.339 -5.032 1.00 86.31 181 GLU A O 1
ATOM 1389 N N . ARG A 1 182 ? -38.263 5.082 -4.024 1.00 90.12 182 ARG A N 1
ATOM 1390 C CA . ARG A 1 182 ? -39.151 4.237 -3.206 1.00 90.12 182 ARG A CA 1
ATOM 1391 C C . ARG A 1 182 ? -40.104 3.411 -4.062 1.00 90.12 182 ARG A C 1
ATOM 1393 O O . ARG A 1 182 ? -40.255 2.221 -3.795 1.00 90.12 182 ARG A O 1
ATOM 1400 N N . ALA A 1 183 ? -40.687 4.008 -5.103 1.00 90.19 183 ALA A N 1
ATOM 1401 C CA . ALA A 1 183 ? -41.531 3.288 -6.052 1.00 90.19 183 ALA A CA 1
ATOM 1402 C C . ALA A 1 183 ? -40.743 2.190 -6.787 1.00 90.19 183 ALA A C 1
ATOM 1404 O O . ALA A 1 183 ? -41.235 1.071 -6.922 1.00 90.19 183 ALA A O 1
ATOM 1405 N N . ARG A 1 184 ? -39.492 2.470 -7.183 1.00 88.56 184 ARG A N 1
ATOM 1406 C CA . ARG A 1 184 ? -38.585 1.485 -7.799 1.00 88.56 184 ARG A CA 1
ATOM 1407 C C . ARG A 1 184 ? -38.268 0.311 -6.868 1.00 88.56 184 ARG A C 1
ATOM 1409 O O . ARG A 1 184 ? -38.129 -0.816 -7.333 1.00 88.56 184 ARG A O 1
ATOM 1416 N N . LEU A 1 185 ? -38.169 0.575 -5.567 1.00 84.88 185 LEU A N 1
ATOM 1417 C CA . LEU A 1 185 ? -37.889 -0.413 -4.521 1.00 84.88 185 LEU A CA 1
ATOM 1418 C C . LEU A 1 185 ? -39.147 -1.112 -3.974 1.00 84.88 185 LEU A C 1
ATOM 1420 O O . LEU A 1 185 ? -39.033 -1.926 -3.062 1.00 84.88 185 LEU A O 1
ATOM 1424 N N . GLY A 1 186 ? -40.342 -0.797 -4.487 1.00 90.94 186 GLY A N 1
ATOM 1425 C CA . GLY A 1 186 ? -41.6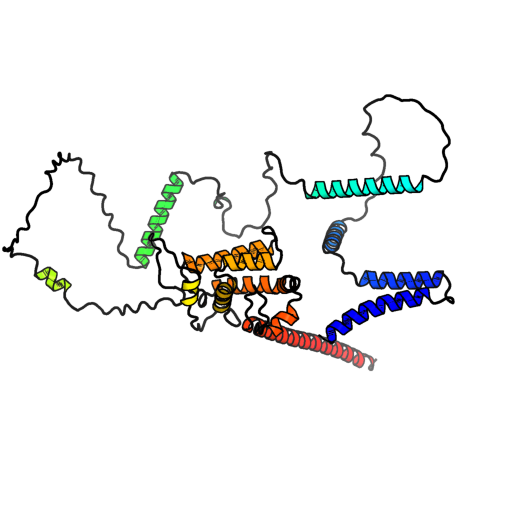01 -1.366 -3.992 1.00 90.94 186 GLY A CA 1
ATOM 1426 C C . GLY A 1 186 ? -41.959 -0.942 -2.562 1.00 90.94 186 GLY A C 1
ATOM 1427 O O . GLY A 1 186 ? -42.761 -1.603 -1.904 1.00 90.94 186 GLY A O 1
ATOM 1428 N N . LEU A 1 187 ? -41.368 0.146 -2.061 1.00 89.00 187 LEU A N 1
ATOM 1429 C CA . LEU A 1 187 ? -41.663 0.674 -0.734 1.00 89.00 187 LEU A CA 1
ATOM 1430 C C . LEU A 1 187 ? -42.939 1.528 -0.788 1.00 89.00 187 LEU A C 1
ATOM 1432 O O . LEU A 1 187 ? -43.072 2.362 -1.689 1.00 89.00 187 LEU A O 1
ATOM 1436 N N . PRO A 1 188 ? -43.866 1.380 0.176 1.00 87.62 188 PRO A N 1
ATOM 1437 C CA . PRO A 1 188 ? -45.061 2.209 0.224 1.00 87.62 188 PRO A CA 1
ATOM 1438 C C . PRO A 1 188 ? -44.680 3.687 0.374 1.00 87.62 188 PRO A C 1
ATOM 1440 O O . PRO A 1 188 ? -43.686 4.033 1.028 1.00 87.62 188 PRO A O 1
ATOM 1443 N N . ALA A 1 189 ? -45.480 4.561 -0.246 1.00 86.50 189 ALA A N 1
ATOM 1444 C CA . ALA A 1 189 ? -45.318 6.002 -0.113 1.00 86.50 189 ALA A CA 1
ATOM 1445 C C . ALA A 1 189 ? -45.311 6.379 1.378 1.00 86.50 189 ALA A C 1
ATOM 1447 O O . ALA A 1 189 ? -46.067 5.782 2.153 1.00 86.50 189 ALA A O 1
ATOM 1448 N N . PRO A 1 190 ? -44.459 7.331 1.804 1.00 82.38 190 PRO A N 1
ATOM 1449 C CA . PRO A 1 190 ? -44.452 7.773 3.187 1.00 82.38 190 PRO A CA 1
ATOM 1450 C C . PRO A 1 190 ? -45.861 8.247 3.540 1.00 82.38 190 PRO A C 1
ATOM 1452 O O . PRO A 1 190 ? -46.370 9.212 2.969 1.00 82.38 190 PRO A O 1
ATOM 1455 N N . VAL A 1 191 ? -46.513 7.526 4.452 1.00 82.88 191 VAL A N 1
ATOM 1456 C CA . VAL A 1 191 ? -47.784 7.961 5.017 1.00 82.88 191 VAL A CA 1
ATOM 1457 C C . VAL A 1 191 ? -47.449 9.250 5.740 1.00 82.88 191 VAL A C 1
ATOM 1459 O O . VAL A 1 191 ? -46.627 9.237 6.656 1.00 82.88 191 VAL A O 1
ATOM 1462 N N . ASN A 1 192 ? -48.003 10.364 5.264 1.00 66.62 192 ASN A N 1
ATOM 1463 C CA . ASN A 1 192 ? -47.839 11.653 5.908 1.00 66.62 192 ASN A CA 1
ATOM 1464 C C . ASN A 1 192 ? -48.518 11.523 7.273 1.00 66.62 192 ASN A C 1
ATOM 1466 O O . ASN A 1 192 ? -49.734 11.677 7.392 1.00 66.62 192 ASN A O 1
ATOM 1470 N N . ALA A 1 193 ? -47.749 11.084 8.270 1.00 52.41 193 ALA A N 1
ATOM 1471 C CA . ALA A 1 193 ? -48.177 10.965 9.645 1.00 52.41 193 ALA A CA 1
ATOM 1472 C C . ALA A 1 193 ? -48.376 12.400 10.103 1.00 52.41 193 ALA A C 1
ATOM 1474 O O . ALA A 1 193 ? -47.433 13.049 10.552 1.00 52.41 193 ALA A O 1
ATOM 1475 N N . GLY A 1 194 ? -49.578 12.922 9.839 1.00 55.78 194 GLY A N 1
ATOM 1476 C CA . GLY A 1 194 ? -49.955 14.278 10.171 1.00 55.78 194 GLY A CA 1
ATOM 1477 C C . GLY A 1 194 ? -49.526 14.515 11.602 1.00 55.78 194 GLY A C 1
ATOM 1478 O O . GLY A 1 194 ? -49.968 13.796 12.499 1.00 55.78 194 GLY A O 1
ATOM 1479 N N . ILE A 1 195 ? -48.599 15.456 11.782 1.00 48.16 195 ILE A N 1
ATOM 1480 C CA . ILE A 1 195 ? -48.168 15.898 13.100 1.00 48.16 195 ILE A CA 1
ATOM 1481 C C . ILE A 1 195 ? -49.470 16.206 13.843 1.00 48.16 195 ILE A C 1
ATOM 1483 O O . ILE A 1 195 ? -50.223 17.064 13.367 1.00 48.16 195 ILE A O 1
ATOM 1487 N N . PRO A 1 196 ? -49.814 15.463 14.913 1.00 46.78 196 PRO A N 1
ATOM 1488 C CA . PRO A 1 196 ? -51.079 15.669 15.590 1.00 46.78 196 PRO A CA 1
ATOM 1489 C C . PRO A 1 196 ? -51.113 17.128 16.029 1.00 46.78 196 PRO A C 1
ATOM 1491 O O . PRO A 1 196 ? -50.191 17.599 16.698 1.00 46.78 196 PRO A O 1
ATOM 1494 N N . ALA A 1 197 ? -52.134 17.852 15.561 1.00 44.53 197 ALA A N 1
ATOM 1495 C CA . ALA A 1 197 ? -52.333 19.254 15.883 1.00 44.53 197 ALA A CA 1
ATOM 1496 C C . ALA A 1 197 ? -52.173 19.422 17.395 1.00 44.53 197 ALA A C 1
ATOM 1498 O O . ALA A 1 197 ? -52.810 18.696 18.160 1.00 44.53 197 ALA A O 1
ATOM 1499 N N . ALA A 1 198 ? -51.277 20.323 17.803 1.00 43.91 198 ALA A N 1
ATOM 1500 C CA . ALA A 1 198 ? -50.988 20.584 19.202 1.00 43.91 198 ALA A CA 1
ATOM 1501 C C . ALA A 1 198 ? -52.306 20.863 19.933 1.00 43.91 198 ALA A C 1
ATOM 1503 O O . ALA A 1 198 ? -52.926 21.913 19.755 1.00 43.91 198 ALA A O 1
ATOM 1504 N N . VAL A 1 199 ? -52.755 19.886 20.721 1.00 46.66 199 VAL A N 1
ATOM 1505 C CA . VAL A 1 199 ? -53.906 20.030 21.601 1.00 46.66 199 VAL A CA 1
ATOM 1506 C C . VAL A 1 199 ? -53.500 21.048 22.656 1.00 46.66 199 VAL A C 1
ATOM 1508 O O . VAL A 1 199 ? -52.737 20.752 23.574 1.00 46.66 199 VAL A O 1
ATOM 1511 N N . ALA A 1 200 ? -53.983 22.276 22.490 1.00 50.25 200 ALA A N 1
ATOM 1512 C CA . ALA A 1 200 ? -53.973 23.292 23.524 1.00 50.25 200 ALA A CA 1
ATOM 1513 C C . ALA A 1 200 ? -54.869 22.800 24.669 1.00 50.25 200 ALA A C 1
ATOM 1515 O O . ALA A 1 200 ? -56.092 22.908 24.613 1.00 50.25 200 ALA A O 1
ATOM 1516 N N . GLY A 1 201 ? -54.261 22.200 25.688 1.00 39.19 201 GLY A N 1
ATOM 1517 C CA . GLY A 1 201 ? -54.970 21.679 26.848 1.00 39.19 201 GLY A CA 1
ATOM 1518 C C . GLY A 1 201 ? -54.064 21.710 28.065 1.00 39.19 201 GLY A C 1
ATOM 1519 O O . GLY A 1 201 ? -53.077 20.985 28.123 1.00 39.19 201 GLY A O 1
ATOM 1520 N N . GLY A 1 202 ? -54.392 22.588 29.014 1.00 50.91 202 GLY A N 1
ATOM 1521 C CA . GLY A 1 202 ? -53.689 22.727 30.283 1.00 50.91 202 GLY A CA 1
ATOM 1522 C C . GLY A 1 202 ? -53.593 21.399 31.033 1.00 50.91 202 GLY A C 1
ATOM 1523 O O . GLY A 1 202 ? -54.586 20.698 31.213 1.00 50.91 202 GLY A O 1
ATOM 1524 N N . GLY A 1 203 ? -52.378 21.075 31.470 1.00 34.81 203 GLY A N 1
ATOM 1525 C CA . GLY A 1 203 ? -52.091 19.949 32.350 1.00 34.81 203 GLY A CA 1
ATOM 1526 C C . GLY A 1 203 ? -51.967 20.416 33.807 1.00 34.81 203 GLY A C 1
ATOM 1527 O O . GLY A 1 203 ? -51.301 21.422 34.055 1.00 34.81 203 GLY A O 1
ATOM 1528 N N . PRO A 1 204 ? -52.605 19.721 34.764 1.00 45.88 204 PRO A N 1
ATOM 1529 C CA . PRO A 1 204 ? -52.693 20.113 36.164 1.00 45.88 204 PRO A CA 1
ATOM 1530 C C . PRO A 1 204 ? -51.429 19.772 36.965 1.00 45.88 204 PRO A C 1
ATOM 1532 O O . PRO A 1 204 ? -50.629 18.909 36.611 1.00 45.88 204 PRO A O 1
ATOM 1535 N N . HIS A 1 205 ? -51.313 20.461 38.097 1.00 41.44 205 HIS A N 1
ATOM 1536 C CA . HIS A 1 205 ? -50.329 20.285 39.159 1.00 41.44 205 HIS A CA 1
ATOM 1537 C C . HIS A 1 205 ? -50.185 18.806 39.574 1.00 41.44 205 HIS A C 1
ATOM 1539 O O . HIS A 1 205 ? -51.127 18.206 40.094 1.00 41.44 205 HIS A O 1
ATOM 1545 N N . VAL A 1 206 ? -48.997 18.224 39.391 1.00 40.47 206 VAL A N 1
ATOM 1546 C CA . VAL A 1 206 ? -48.644 16.911 39.949 1.00 40.47 206 VAL A CA 1
ATOM 1547 C C . VAL A 1 206 ? -48.131 17.133 41.368 1.00 40.47 206 VAL A C 1
ATOM 1549 O O . VAL A 1 206 ? -47.078 17.734 41.569 1.00 40.47 206 VAL A O 1
ATOM 1552 N N . ASN A 1 207 ? -48.899 16.678 42.355 1.00 44.88 207 ASN A N 1
ATOM 1553 C CA . ASN A 1 207 ? -48.477 16.635 43.750 1.00 44.88 207 ASN A CA 1
ATOM 1554 C C . ASN A 1 207 ? -47.842 15.259 44.013 1.00 44.88 207 ASN A C 1
ATOM 1556 O O . ASN A 1 207 ? -48.515 14.235 43.903 1.00 44.88 207 ASN A O 1
ATOM 1560 N N . LEU A 1 208 ? -46.543 15.239 44.310 1.00 41.28 208 LEU A N 1
ATOM 1561 C CA . LEU A 1 208 ? -45.785 14.046 44.699 1.00 41.28 208 LEU A CA 1
ATOM 1562 C C . LEU A 1 208 ? -46.000 13.756 46.195 1.00 41.28 208 LEU A C 1
ATOM 1564 O O . LEU A 1 208 ? -45.673 14.619 47.012 1.00 41.28 208 LEU A O 1
ATOM 1568 N N . PRO A 1 209 ? -46.477 12.564 46.596 1.00 48.00 209 PRO A N 1
ATOM 1569 C CA . PRO A 1 209 ? -46.349 12.103 47.972 1.00 48.00 209 PRO A CA 1
ATOM 1570 C C . PRO A 1 209 ? -44.992 11.404 48.200 1.00 48.00 209 PRO A C 1
ATOM 1572 O O . PRO A 1 209 ? -44.393 10.881 47.254 1.00 48.00 209 PRO A O 1
ATOM 1575 N N . PRO A 1 210 ? -44.482 11.394 49.446 1.00 56.78 210 PRO A N 1
ATOM 1576 C CA . PRO A 1 210 ? -43.167 10.858 49.760 1.00 56.78 210 PRO A CA 1
ATOM 1577 C C . PRO A 1 210 ? -43.165 9.329 49.867 1.00 56.78 210 PRO A C 1
ATOM 1579 O O . PRO A 1 210 ? -44.177 8.681 50.127 1.00 56.78 210 PRO A O 1
ATOM 1582 N N . ALA A 1 211 ? -41.965 8.787 49.676 1.00 49.34 211 ALA A N 1
ATOM 1583 C CA . ALA A 1 211 ? -41.609 7.380 49.713 1.00 49.34 211 ALA A CA 1
ATOM 1584 C C . ALA A 1 211 ? -42.082 6.639 50.977 1.00 49.34 211 ALA A C 1
ATOM 1586 O O . ALA A 1 211 ? -41.874 7.103 52.097 1.00 49.34 211 ALA A O 1
ATOM 1587 N N . GLY A 1 212 ? -42.607 5.425 50.786 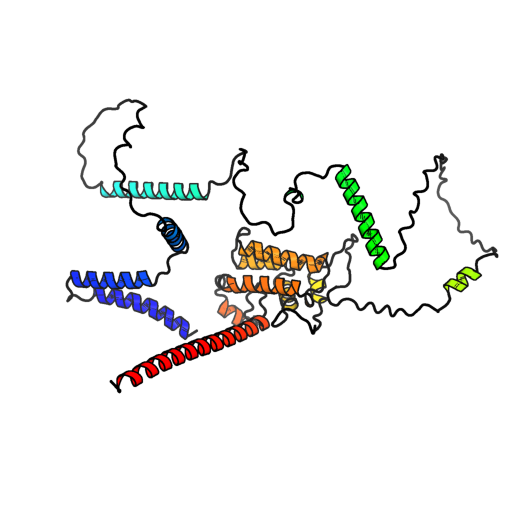1.00 42.94 212 GLY A N 1
ATOM 1588 C CA . GLY A 1 212 ? -42.813 4.479 51.878 1.00 42.94 212 GLY A CA 1
ATOM 1589 C C . GLY A 1 212 ? -43.608 3.228 51.501 1.00 42.94 212 GLY A C 1
ATOM 1590 O O . GLY A 1 212 ? -44.825 3.241 51.577 1.00 42.94 212 GLY A O 1
ATOM 1591 N N . GLY A 1 213 ? -42.893 2.136 51.210 1.00 44.66 213 GLY A N 1
ATOM 1592 C CA . GLY A 1 213 ? -43.239 0.787 51.677 1.00 44.66 213 GLY A CA 1
ATOM 1593 C C . GLY A 1 213 ? -44.335 -0.036 50.974 1.00 44.66 213 GLY A C 1
ATOM 1594 O O . GLY A 1 213 ? -45.343 0.464 50.503 1.00 44.66 213 GLY A O 1
ATOM 1595 N N . ALA A 1 214 ? -44.118 -1.354 51.066 1.00 39.06 214 ALA A N 1
ATOM 1596 C CA . ALA A 1 214 ? -45.044 -2.480 50.891 1.00 39.06 214 ALA A CA 1
ATOM 1597 C C . ALA A 1 214 ? -45.334 -2.996 49.464 1.00 39.06 214 ALA A C 1
ATOM 1599 O O . ALA A 1 214 ? -46.111 -2.444 48.691 1.00 39.06 214 ALA A O 1
ATOM 1600 N N . ARG A 1 215 ? -44.755 -4.177 49.191 1.00 49.16 215 ARG A N 1
ATOM 1601 C CA . ARG A 1 215 ? -45.251 -5.179 48.236 1.00 49.16 215 ARG A CA 1
ATOM 1602 C C . ARG A 1 215 ? -46.710 -5.525 48.556 1.00 49.16 215 ARG A C 1
ATOM 1604 O O . ARG A 1 215 ? -47.005 -5.888 49.693 1.00 49.16 215 ARG A O 1
ATOM 1611 N N . GLN A 1 216 ? -47.567 -5.525 47.540 1.00 42.25 216 GLN A N 1
ATOM 1612 C CA . GLN A 1 216 ? -48.809 -6.291 47.535 1.00 42.25 216 GLN A CA 1
ATOM 1613 C C . GLN A 1 216 ? -48.877 -7.136 46.266 1.00 42.25 216 GLN A C 1
ATOM 1615 O O . GLN A 1 216 ? -48.838 -6.620 45.150 1.00 42.25 216 GLN A O 1
ATOM 1620 N N . ASP A 1 217 ? -48.965 -8.445 46.483 1.00 47.94 217 ASP A N 1
ATOM 1621 C CA . ASP A 1 217 ? -49.356 -9.437 45.496 1.00 47.94 217 ASP A CA 1
ATOM 1622 C C . ASP A 1 217 ? -50.815 -9.187 45.090 1.00 47.94 217 ASP A C 1
ATOM 1624 O O . ASP A 1 217 ? -51.724 -9.281 45.916 1.00 47.94 217 ASP A O 1
ATOM 1628 N N . ILE A 1 218 ? -51.044 -8.879 43.812 1.00 41.78 218 ILE A N 1
ATOM 1629 C CA . ILE A 1 218 ? -52.380 -8.862 43.208 1.00 41.78 218 ILE A CA 1
ATOM 1630 C C . ILE A 1 218 ? -52.476 -10.066 42.277 1.00 41.78 218 ILE A C 1
ATOM 1632 O O . ILE A 1 218 ? -52.081 -10.037 41.113 1.00 41.78 218 ILE A O 1
ATOM 1636 N N . ALA A 1 219 ? -53.012 -11.147 42.835 1.00 46.97 219 ALA A N 1
ATOM 1637 C CA . ALA A 1 219 ? -53.686 -12.189 42.085 1.00 46.97 219 ALA A CA 1
ATOM 1638 C C . ALA A 1 219 ? -55.136 -11.739 41.853 1.00 46.97 219 ALA A C 1
ATOM 1640 O O . ALA A 1 219 ? -55.839 -11.423 42.811 1.00 46.97 219 ALA A O 1
ATOM 1641 N N . GLY A 1 220 ? -55.602 -11.731 40.601 1.00 41.34 220 GLY A N 1
ATOM 1642 C CA . GLY A 1 220 ? -57.028 -11.546 40.330 1.00 41.34 220 GLY A CA 1
ATOM 1643 C C . GLY A 1 220 ? -57.382 -11.076 38.924 1.00 41.34 220 GLY A C 1
ATOM 1644 O O . GLY A 1 220 ? -57.403 -9.885 38.661 1.00 41.34 220 GLY A O 1
ATOM 1645 N N . GLY A 1 221 ? -57.725 -12.041 38.065 1.00 44.28 221 GLY A N 1
ATOM 1646 C CA . GLY A 1 221 ? -58.910 -12.007 37.197 1.00 44.28 221 GLY A CA 1
ATOM 1647 C C . GLY A 1 221 ? -59.111 -10.823 36.246 1.00 44.28 221 GLY A C 1
ATOM 1648 O O . GLY A 1 221 ? -59.628 -9.783 36.630 1.00 44.28 221 GLY A O 1
ATOM 1649 N N . GLY A 1 222 ? -58.871 -11.061 34.956 1.00 37.00 222 GLY A N 1
ATOM 1650 C CA . GLY A 1 222 ? -59.275 -10.159 33.877 1.00 37.00 222 GLY A CA 1
ATOM 1651 C C . GLY A 1 222 ? -59.311 -10.879 32.536 1.00 37.00 222 GLY A C 1
ATOM 1652 O O . GLY A 1 222 ? -58.449 -10.679 31.689 1.00 37.00 222 GLY A O 1
ATOM 1653 N N . ALA A 1 223 ? -60.281 -11.779 32.382 1.00 50.09 223 ALA A N 1
ATOM 1654 C CA . ALA A 1 223 ? -60.607 -12.429 31.123 1.00 50.09 223 ALA A CA 1
ATOM 1655 C C . ALA A 1 223 ? -61.274 -11.436 30.159 1.00 50.09 223 ALA A C 1
ATOM 1657 O O . ALA A 1 223 ? -62.185 -10.715 30.556 1.00 50.09 223 ALA A O 1
ATOM 1658 N N . GLY A 1 224 ? -60.888 -11.482 28.882 1.00 51.06 224 GLY A N 1
ATOM 1659 C CA . GLY A 1 224 ? -61.744 -11.016 27.790 1.00 51.06 224 GLY A CA 1
ATOM 1660 C C . GLY A 1 224 ? -61.057 -10.117 26.771 1.00 51.06 224 GLY A C 1
ATOM 1661 O O . GLY A 1 224 ? -60.997 -8.909 26.946 1.00 51.06 224 GLY A O 1
ATOM 1662 N N . GLY A 1 225 ? -60.647 -10.716 25.649 1.00 49.53 225 GLY A N 1
ATOM 1663 C CA . GLY A 1 225 ? -60.548 -9.992 24.379 1.00 49.53 225 GLY A CA 1
ATOM 1664 C C . GLY A 1 225 ? -59.145 -9.606 23.923 1.00 49.53 225 GLY A C 1
ATOM 1665 O O . GLY A 1 225 ? -58.862 -8.424 23.822 1.00 49.53 225 GLY A O 1
ATOM 1666 N N . ASN A 1 226 ? -58.289 -10.594 23.620 1.00 53.50 226 ASN A N 1
ATOM 1667 C CA . ASN A 1 226 ? -57.311 -10.519 22.507 1.00 53.50 226 ASN A CA 1
ATOM 1668 C C . ASN A 1 226 ? -56.496 -11.812 22.271 1.00 53.50 226 ASN A C 1
ATOM 1670 O O . ASN A 1 226 ? -55.480 -11.800 21.579 1.00 53.50 226 ASN A O 1
ATOM 1674 N N . ALA A 1 227 ? -56.946 -12.965 22.781 1.00 51.59 227 ALA A N 1
ATOM 1675 C CA . ALA A 1 227 ? -56.235 -14.237 22.604 1.00 51.59 227 ALA A CA 1
ATOM 1676 C C . ALA A 1 227 ? -56.130 -14.691 21.129 1.00 51.59 227 ALA A C 1
ATOM 1678 O O . ALA A 1 227 ? -55.173 -15.369 20.766 1.00 51.59 227 ALA A O 1
ATOM 1679 N N . ALA A 1 228 ? -57.054 -14.270 20.256 1.00 53.59 228 ALA A N 1
ATOM 1680 C CA . ALA A 1 228 ? -56.999 -14.594 18.828 1.00 53.59 228 ALA A CA 1
ATOM 1681 C C . ALA A 1 228 ? -55.898 -13.822 18.071 1.00 53.59 228 ALA A C 1
ATOM 1683 O O . ALA A 1 228 ? -55.335 -14.348 17.114 1.00 53.59 228 ALA A O 1
ATOM 1684 N N . LEU A 1 229 ? -55.536 -12.613 18.520 1.00 53.59 229 LEU A N 1
ATOM 1685 C CA . LEU A 1 229 ? -54.469 -11.822 17.896 1.00 53.59 229 LEU A CA 1
ATOM 1686 C C . LEU A 1 229 ? -53.078 -12.324 18.318 1.00 53.59 229 LEU A C 1
ATOM 1688 O O . LEU A 1 229 ? -52.154 -12.359 17.510 1.00 53.59 229 LEU A O 1
ATOM 1692 N N . VAL A 1 230 ? -52.949 -12.795 19.563 1.00 57.50 230 VAL A N 1
ATOM 1693 C CA . VAL A 1 230 ? -51.710 -13.406 20.075 1.00 57.50 230 VAL A CA 1
ATOM 1694 C C . VAL A 1 230 ? -51.459 -14.785 19.445 1.00 57.50 230 VAL A C 1
ATOM 1696 O O . VAL A 1 230 ? -50.312 -15.139 19.200 1.00 57.50 230 VAL A O 1
ATOM 1699 N N . ALA A 1 231 ? -52.508 -15.540 19.096 1.00 57.72 231 ALA A N 1
ATOM 1700 C CA . ALA A 1 231 ? -52.367 -16.815 18.385 1.00 57.72 231 ALA A CA 1
ATOM 1701 C C . ALA A 1 231 ? -51.997 -16.653 16.895 1.00 57.72 231 ALA A C 1
ATOM 1703 O O . ALA A 1 231 ? -51.303 -17.506 16.347 1.00 57.72 231 ALA A O 1
ATOM 1704 N N . ALA A 1 232 ? -52.407 -15.558 16.243 1.00 55.94 232 ALA A N 1
ATOM 1705 C CA . ALA A 1 232 ? -52.037 -15.273 14.852 1.00 55.94 232 ALA A CA 1
ATOM 1706 C C . ALA A 1 232 ? -50.573 -14.812 14.700 1.00 55.94 232 ALA A C 1
ATOM 1708 O O . ALA A 1 232 ? -49.937 -15.126 13.700 1.00 55.94 232 ALA A O 1
ATOM 1709 N N . LEU A 1 233 ? -50.015 -14.137 15.713 1.00 55.62 233 LEU A N 1
ATOM 1710 C CA . LEU A 1 233 ? -48.592 -13.761 15.772 1.00 55.62 233 LEU A CA 1
ATOM 1711 C C . LEU A 1 233 ? -47.653 -14.932 16.108 1.00 55.62 233 LEU A C 1
ATOM 1713 O O . LEU A 1 233 ? -46.447 -14.806 15.935 1.00 55.62 233 LEU A O 1
ATOM 1717 N N . ASN A 1 234 ? -48.198 -16.059 16.570 1.00 53.94 234 ASN A N 1
ATOM 1718 C CA . ASN A 1 234 ? -47.438 -17.249 16.952 1.00 53.94 234 ASN A CA 1
ATOM 1719 C C . ASN A 1 234 ? -47.568 -18.395 15.935 1.00 53.94 234 ASN A C 1
ATOM 1721 O O . ASN A 1 234 ? -47.260 -19.540 16.265 1.00 53.94 234 ASN A O 1
ATOM 1725 N N . GLN A 1 235 ? -48.032 -18.123 14.708 1.00 55.69 235 GLN A N 1
ATOM 1726 C CA . GLN A 1 235 ? -47.943 -19.113 13.638 1.00 55.69 235 GLN A CA 1
ATOM 1727 C C . GLN A 1 235 ? -46.470 -19.274 13.215 1.00 55.69 235 GLN A C 1
ATOM 1729 O O . GLN A 1 235 ? -45.886 -18.309 12.721 1.00 55.69 235 GLN A O 1
ATOM 1734 N N . PRO A 1 236 ? -45.867 -20.475 13.327 1.00 51.03 236 PRO A N 1
ATOM 1735 C CA . PRO A 1 236 ? -44.512 -20.773 12.850 1.00 51.03 236 PRO A CA 1
ATOM 1736 C C . PRO A 1 236 ? -44.453 -20.901 11.313 1.00 51.03 236 PRO A C 1
ATOM 1738 O O . PRO A 1 236 ? -43.775 -21.764 10.772 1.00 51.03 236 PRO A O 1
ATOM 1741 N N . GLY A 1 237 ? -45.201 -20.053 10.605 1.00 45.44 237 GLY A N 1
ATOM 1742 C CA . GLY A 1 237 ? -45.187 -19.904 9.150 1.00 45.44 237 GLY A CA 1
ATOM 1743 C C . GLY A 1 237 ? -44.343 -18.711 8.712 1.00 45.44 237 GLY A C 1
ATOM 1744 O O . GLY A 1 237 ? -44.634 -18.105 7.681 1.00 45.44 237 GLY A O 1
ATOM 1745 N N . GLY A 1 238 ? -43.345 -18.334 9.519 1.00 46.41 238 GLY A N 1
ATOM 1746 C CA . GLY A 1 238 ? -42.301 -17.429 9.074 1.00 46.41 238 GLY A CA 1
ATOM 1747 C C . GLY A 1 238 ? -41.680 -18.055 7.840 1.00 46.41 238 GLY A C 1
ATOM 1748 O O . GLY A 1 238 ? -41.164 -19.165 7.906 1.00 46.41 238 GLY A O 1
ATOM 1749 N N . VAL A 1 239 ? -41.806 -17.380 6.701 1.00 48.69 239 VAL A N 1
ATOM 1750 C CA . VAL A 1 239 ? -40.952 -17.656 5.555 1.00 48.69 239 VAL A CA 1
ATOM 1751 C C . VAL A 1 239 ? -39.543 -17.662 6.132 1.00 48.69 239 VAL A C 1
ATOM 1753 O O . VAL A 1 239 ? -39.105 -16.622 6.629 1.00 48.69 239 VAL A O 1
ATOM 1756 N N . ASP A 1 240 ? -38.885 -18.822 6.127 1.00 51.97 240 ASP A N 1
ATOM 1757 C CA . ASP A 1 240 ? -37.438 -18.937 6.259 1.00 51.97 240 ASP A CA 1
ATOM 1758 C C . ASP A 1 240 ? -36.858 -18.182 5.056 1.00 51.97 240 ASP A C 1
ATOM 1760 O O . ASP A 1 240 ? -36.426 -18.750 4.055 1.00 51.97 240 ASP A O 1
ATOM 1764 N N . VAL A 1 241 ? -36.950 -16.851 5.096 1.00 52.72 241 VAL A N 1
ATOM 1765 C CA . VAL A 1 241 ? -36.015 -15.998 4.401 1.00 52.72 241 VAL A CA 1
ATOM 1766 C C . VAL A 1 241 ? -34.732 -16.402 5.076 1.00 52.72 241 VAL A C 1
ATOM 1768 O O . VAL A 1 241 ? -34.544 -16.085 6.249 1.00 52.72 241 VAL A O 1
ATOM 1771 N N . ASP A 1 242 ? -33.965 -17.234 4.382 1.00 55.12 242 ASP A N 1
ATOM 1772 C CA . ASP A 1 242 ? -32.622 -17.634 4.747 1.00 55.12 242 ASP A CA 1
ATOM 1773 C C . ASP A 1 242 ? -31.831 -16.340 4.957 1.00 55.12 242 ASP A C 1
ATOM 1775 O O . ASP A 1 242 ? -31.227 -15.771 4.050 1.00 55.12 242 ASP A O 1
ATOM 1779 N N . ASP A 1 243 ? -31.943 -15.804 6.175 1.00 51.47 243 ASP A N 1
ATOM 1780 C CA . ASP A 1 243 ? -31.276 -14.611 6.677 1.00 51.47 243 ASP A CA 1
ATOM 1781 C C . ASP A 1 243 ? -29.820 -14.966 6.988 1.00 51.47 243 ASP A C 1
ATOM 1783 O O . ASP A 1 243 ? -29.155 -14.295 7.777 1.00 51.47 243 ASP A O 1
ATOM 1787 N N . SER A 1 244 ? -29.279 -15.972 6.287 1.00 58.03 244 SER A N 1
ATOM 1788 C CA . SER A 1 244 ? -27.932 -15.921 5.751 1.00 58.03 244 SER A CA 1
ATOM 1789 C C . SER A 1 244 ? -27.803 -14.672 4.866 1.00 58.03 244 SER A C 1
ATOM 1791 O O . SER A 1 244 ? -27.617 -14.741 3.650 1.00 58.03 244 SER A O 1
ATOM 1793 N N . LYS A 1 245 ? -27.906 -13.486 5.479 1.00 63.50 245 LYS A N 1
ATOM 1794 C CA . LYS A 1 245 ? -27.258 -12.283 4.986 1.00 63.50 245 LYS A CA 1
ATOM 1795 C C . LYS A 1 245 ? -25.828 -12.714 4.760 1.00 63.50 245 LYS A C 1
ATOM 1797 O O . LYS A 1 245 ? -25.087 -12.978 5.701 1.00 63.50 245 LYS A O 1
ATOM 1802 N N . VAL A 1 246 ? -25.503 -12.926 3.494 1.00 71.81 246 VAL A N 1
ATOM 1803 C CA . VAL A 1 246 ? -24.147 -13.202 3.070 1.00 71.81 246 VAL A CA 1
ATOM 1804 C C . VAL A 1 246 ? -23.400 -11.926 3.414 1.00 71.81 246 VAL A C 1
ATOM 1806 O O . VAL A 1 246 ? -23.492 -10.944 2.678 1.00 71.81 246 VAL A O 1
ATOM 1809 N N . ASP A 1 247 ? -22.786 -11.907 4.596 1.00 85.88 247 ASP A N 1
ATOM 1810 C CA . ASP A 1 247 ? -21.985 -10.785 5.058 1.00 85.88 247 ASP A CA 1
ATOM 1811 C C . ASP A 1 247 ? -20.982 -10.467 3.948 1.00 85.88 247 ASP A C 1
ATOM 1813 O O . ASP A 1 247 ? -20.238 -11.343 3.490 1.00 85.88 247 ASP A O 1
ATOM 1817 N N . ASP A 1 248 ? -21.011 -9.228 3.450 1.00 93.00 248 ASP A N 1
ATOM 1818 C CA . ASP A 1 248 ? -20.074 -8.811 2.416 1.00 93.00 248 ASP A CA 1
ATOM 1819 C C . ASP A 1 248 ? -18.665 -8.935 3.001 1.00 93.00 248 ASP A C 1
ATOM 1821 O O . ASP A 1 248 ? -18.324 -8.263 3.979 1.00 93.00 248 ASP A O 1
ATOM 1825 N N . ALA A 1 249 ? -17.835 -9.774 2.375 1.00 94.94 249 ALA A N 1
ATOM 1826 C CA . ALA A 1 249 ? -16.453 -10.025 2.773 1.00 94.94 249 ALA A CA 1
ATOM 1827 C C . ALA A 1 249 ? -15.594 -8.746 2.837 1.00 94.94 249 ALA A C 1
ATOM 1829 O O . ALA A 1 249 ? -14.473 -8.775 3.338 1.00 94.94 249 ALA A O 1
ATOM 1830 N N . ARG A 1 250 ? -16.082 -7.621 2.304 1.00 96.56 250 ARG A N 1
ATOM 1831 C CA . ARG A 1 250 ? -15.437 -6.301 2.344 1.00 96.56 250 ARG A CA 1
ATOM 1832 C C . ARG A 1 250 ? -15.737 -5.505 3.617 1.00 96.56 250 ARG A C 1
ATOM 1834 O O . ARG A 1 250 ? -15.132 -4.452 3.817 1.00 96.56 250 ARG A O 1
ATOM 1841 N N . THR A 1 251 ? -16.652 -5.968 4.463 1.00 96.69 251 THR A N 1
ATOM 1842 C CA . THR A 1 251 ? -17.074 -5.282 5.692 1.00 96.69 251 THR A CA 1
ATOM 1843 C C . THR A 1 251 ? -16.700 -6.089 6.930 1.00 96.69 251 THR A C 1
ATOM 1845 O O . THR A 1 251 ? -16.770 -7.315 6.920 1.00 96.69 251 THR A O 1
ATOM 1848 N N . LEU A 1 252 ? -16.271 -5.409 7.996 1.00 96.56 252 LEU A N 1
ATOM 1849 C CA . LEU A 1 252 ? -16.056 -6.029 9.304 1.00 96.56 252 LEU A CA 1
ATOM 1850 C C . LEU A 1 252 ? -17.317 -5.891 10.163 1.00 96.56 252 LEU A C 1
ATOM 1852 O O . LEU A 1 252 ? -18.172 -5.036 9.925 1.00 96.56 252 LEU A O 1
ATOM 1856 N N . ALA A 1 253 ? -17.400 -6.704 11.216 1.00 95.81 253 ALA A N 1
ATOM 1857 C CA . ALA A 1 253 ? -18.462 -6.580 12.206 1.00 95.81 253 ALA A CA 1
ATOM 1858 C C . ALA A 1 253 ? -18.395 -5.211 12.901 1.00 95.81 253 ALA A C 1
ATOM 1860 O O . ALA A 1 253 ? -17.327 -4.803 13.367 1.00 95.81 253 ALA A O 1
ATOM 1861 N N . ILE A 1 254 ? -19.538 -4.527 13.006 1.00 96.50 254 ILE A N 1
ATOM 1862 C CA . ILE A 1 254 ? -19.604 -3.186 13.594 1.00 96.50 254 ILE A CA 1
ATOM 1863 C C . ILE A 1 254 ? -19.342 -3.253 15.106 1.00 96.50 254 ILE A C 1
ATOM 1865 O O . ILE A 1 254 ? -20.136 -3.828 15.846 1.00 96.50 254 ILE A O 1
ATOM 1869 N N . SER A 1 255 ? -18.279 -2.601 15.577 1.00 97.31 255 SER A N 1
ATOM 1870 C CA . SER A 1 255 ? -18.006 -2.336 16.992 1.00 97.31 255 SER A CA 1
ATOM 1871 C C . SER A 1 255 ? -18.310 -0.884 17.360 1.00 97.31 255 SER A C 1
ATOM 1873 O O . SER A 1 255 ? -18.166 0.036 16.546 1.00 97.31 255 SER A O 1
ATOM 1875 N N . ARG A 1 256 ? -18.734 -0.680 18.606 1.00 97.88 256 ARG A N 1
ATOM 1876 C CA . ARG A 1 256 ? -18.915 0.640 19.214 1.00 97.88 256 ARG A CA 1
ATOM 1877 C C . ARG A 1 256 ? -18.046 0.740 20.460 1.00 97.88 256 ARG A C 1
ATOM 1879 O O . ARG A 1 256 ? -17.829 -0.275 21.120 1.00 97.88 256 ARG A O 1
ATOM 1886 N N . ASP A 1 257 ? -17.536 1.930 20.738 1.00 97.31 257 ASP A N 1
ATOM 1887 C CA . ASP A 1 257 ? -16.820 2.214 21.981 1.00 97.31 257 ASP A CA 1
ATOM 1888 C C . ASP A 1 257 ? -17.786 2.367 23.171 1.00 97.31 257 ASP A C 1
ATOM 1890 O O . ASP A 1 257 ? -19.004 2.215 23.043 1.00 97.31 257 ASP A O 1
ATOM 1894 N N . GLU A 1 258 ? -17.227 2.653 24.348 1.00 97.25 258 GLU A N 1
ATOM 1895 C CA . GLU A 1 258 ? -17.976 2.865 25.594 1.00 97.25 258 GLU A CA 1
ATOM 1896 C C . GLU A 1 258 ? -18.945 4.058 25.511 1.00 97.25 258 GLU A C 1
ATOM 1898 O O . GLU A 1 258 ? -19.952 4.099 26.215 1.00 97.25 258 GLU A O 1
ATOM 1903 N N . GLU A 1 259 ? -18.677 5.004 24.610 1.00 97.19 259 GLU A N 1
ATOM 1904 C CA . GLU A 1 259 ? -19.484 6.201 24.365 1.00 97.19 259 GLU A CA 1
ATOM 1905 C C . GLU A 1 259 ? -20.593 5.943 23.327 1.00 97.19 259 GLU A C 1
ATOM 1907 O O . GLU A 1 259 ? -21.415 6.816 23.038 1.00 97.19 259 GLU A O 1
ATOM 1912 N N . GLY A 1 260 ? -20.642 4.732 22.765 1.00 96.56 260 GLY A N 1
ATOM 1913 C CA . GLY A 1 260 ? -21.592 4.329 21.736 1.00 96.56 260 GLY A CA 1
ATOM 1914 C C . GLY A 1 260 ? -21.235 4.817 20.329 1.00 96.56 260 GLY A C 1
ATOM 1915 O O . GLY A 1 260 ? -22.006 4.571 19.390 1.00 96.56 260 GLY A O 1
ATOM 1916 N N . ASN A 1 261 ? -20.083 5.462 20.140 1.00 97.50 261 ASN A N 1
ATOM 1917 C CA . ASN A 1 261 ? -19.591 5.889 18.837 1.00 97.50 261 ASN A CA 1
ATOM 1918 C C . ASN A 1 261 ? -19.042 4.692 18.055 1.00 97.50 261 ASN A C 1
ATOM 1920 O O . ASN A 1 261 ? -18.567 3.704 18.611 1.00 97.50 261 ASN A O 1
ATOM 1924 N N . ARG A 1 262 ? -19.127 4.755 16.721 1.00 96.88 262 ARG A N 1
ATOM 1925 C CA . ARG A 1 262 ? -18.553 3.718 15.858 1.00 96.88 262 ARG A CA 1
ATOM 1926 C C . ARG A 1 262 ? -17.031 3.841 15.892 1.00 96.88 262 ARG A C 1
ATOM 1928 O O . ARG A 1 262 ? -16.478 4.776 15.319 1.00 96.88 262 ARG A O 1
ATOM 1935 N N . PHE A 1 263 ? -16.378 2.874 16.523 1.00 98.00 263 PHE A N 1
ATOM 1936 C CA . PHE A 1 263 ? -14.928 2.825 16.626 1.00 98.00 263 PHE A CA 1
ATOM 1937 C C . PHE A 1 263 ? -14.448 1.379 16.757 1.00 98.00 263 PHE A C 1
ATOM 1939 O O . PHE A 1 263 ? -15.057 0.561 17.452 1.00 98.00 263 PHE A O 1
ATOM 1946 N N . LYS A 1 264 ? -13.349 1.070 16.072 1.00 97.81 264 LYS A N 1
ATOM 1947 C CA . LYS A 1 264 ? -12.607 -0.184 16.186 1.00 97.81 264 LYS A CA 1
ATOM 1948 C C . LYS A 1 264 ? -11.129 0.134 16.360 1.00 97.81 264 LYS A C 1
ATOM 1950 O O . LYS A 1 264 ? -10.584 0.941 15.609 1.00 97.81 264 LYS A O 1
ATOM 1955 N N . ASP A 1 265 ? -10.475 -0.510 17.324 1.00 98.00 265 ASP A N 1
ATOM 1956 C CA . ASP A 1 265 ? -9.026 -0.378 17.468 1.00 98.00 265 ASP A CA 1
ATOM 1957 C C . ASP A 1 265 ? -8.309 -0.916 16.220 1.00 98.00 265 ASP A C 1
ATOM 1959 O O . ASP A 1 265 ? -8.693 -1.942 15.649 1.00 98.00 265 ASP A O 1
ATOM 1963 N N . PHE A 1 266 ? -7.248 -0.225 15.798 1.00 98.31 266 PHE A N 1
ATOM 1964 C CA . PHE A 1 266 ? -6.552 -0.551 14.556 1.00 98.31 266 PHE A CA 1
ATOM 1965 C C . PHE A 1 266 ? -5.956 -1.966 14.586 1.00 98.31 266 PHE A C 1
ATOM 1967 O O . PHE A 1 266 ? -6.048 -2.692 13.598 1.00 98.31 266 PHE A O 1
ATOM 1974 N N . ARG A 1 267 ? -5.378 -2.401 15.714 1.00 98.19 267 ARG A N 1
ATOM 1975 C CA . ARG A 1 267 ? -4.795 -3.746 15.831 1.00 98.19 267 ARG A CA 1
ATOM 1976 C C . ARG A 1 267 ? -5.885 -4.812 15.771 1.00 98.19 267 ARG A C 1
ATOM 1978 O O . ARG A 1 267 ? -5.718 -5.791 15.044 1.00 98.19 267 ARG A O 1
ATOM 1985 N N . SER A 1 268 ? -6.990 -4.608 16.486 1.00 98.12 268 SER A N 1
ATOM 1986 C CA . SER A 1 268 ? -8.139 -5.521 16.464 1.00 98.12 268 SER A CA 1
ATOM 1987 C C . SER A 1 268 ? -8.741 -5.645 15.063 1.00 98.12 268 SER A C 1
ATOM 1989 O O . SER A 1 268 ? -8.906 -6.759 14.570 1.00 98.12 268 SER A O 1
ATOM 1991 N N . GLY A 1 269 ? -8.976 -4.530 14.363 1.00 98.12 269 GLY A N 1
ATOM 1992 C CA . GLY A 1 269 ? -9.524 -4.576 13.005 1.00 98.12 269 GLY A CA 1
ATOM 1993 C C . GLY A 1 269 ? -8.596 -5.275 12.003 1.00 98.12 269 GLY A C 1
ATOM 1994 O O . GLY A 1 269 ? -9.068 -6.039 11.164 1.00 98.12 269 GLY A O 1
ATOM 1995 N N . VAL A 1 270 ? -7.272 -5.113 12.123 1.00 98.12 270 VAL A N 1
ATOM 1996 C CA . VAL A 1 270 ? -6.301 -5.832 11.273 1.00 98.12 270 VAL A CA 1
ATOM 1997 C C . VAL A 1 270 ? -6.319 -7.343 11.534 1.00 98.12 270 VAL A C 1
ATOM 1999 O O . VAL A 1 270 ? -6.171 -8.124 10.593 1.00 98.12 270 VAL A O 1
ATOM 2002 N N . GLN A 1 271 ? -6.514 -7.771 12.785 1.00 98.12 271 GLN A N 1
ATOM 2003 C CA . GLN A 1 271 ? -6.629 -9.194 13.134 1.00 98.12 271 GLN A CA 1
ATOM 2004 C C . GLN A 1 271 ? -7.917 -9.828 12.597 1.00 98.12 271 GLN A C 1
ATOM 2006 O O . GLN A 1 271 ? -7.911 -11.006 12.236 1.00 98.12 271 GLN A O 1
ATOM 2011 N N . GLU A 1 272 ? -8.999 -9.054 12.511 1.00 97.88 272 GLU A N 1
ATOM 2012 C CA . GLU A 1 272 ? -10.267 -9.508 11.936 1.00 97.88 272 GLU A CA 1
ATOM 2013 C C . GLU A 1 272 ? -10.237 -9.616 10.404 1.00 97.88 272 GLU A C 1
ATOM 2015 O O . GLU A 1 272 ? -10.969 -10.436 9.851 1.00 97.88 272 GLU A O 1
ATOM 2020 N N . CYS A 1 273 ? -9.377 -8.848 9.721 1.00 98.12 273 CYS A N 1
ATOM 2021 C CA . CYS A 1 273 ? -9.272 -8.864 8.260 1.00 98.12 273 CYS A CA 1
ATOM 2022 C C . CYS A 1 273 ? -8.916 -10.263 7.727 1.00 98.12 273 CYS A C 1
ATOM 2024 O O . CYS A 1 273 ? -7.869 -10.846 8.056 1.00 98.12 273 CYS A O 1
ATOM 2026 N N . LYS A 1 274 ? -9.738 -10.794 6.822 1.00 97.31 274 LYS A N 1
ATOM 2027 C CA . LYS A 1 274 ? -9.578 -12.122 6.221 1.00 97.31 274 LYS A CA 1
ATOM 2028 C C . LYS A 1 274 ? -9.582 -12.003 4.710 1.00 97.31 274 LYS A C 1
ATOM 2030 O O . LYS A 1 274 ? -10.601 -11.757 4.088 1.00 97.31 274 LYS A O 1
ATOM 2035 N N . GLN A 1 275 ? -8.430 -12.278 4.116 1.00 97.44 275 GLN A N 1
ATOM 2036 C CA . GLN A 1 275 ? -8.286 -12.249 2.672 1.00 97.44 275 GLN A CA 1
ATOM 2037 C C . GLN A 1 275 ? -9.089 -13.401 2.035 1.00 97.44 275 GLN A C 1
ATOM 2039 O O . GLN A 1 275 ? -8.770 -14.567 2.260 1.00 97.44 275 GLN A O 1
ATOM 2044 N N . CYS A 1 276 ? -10.090 -13.068 1.221 1.00 96.81 276 CYS A N 1
ATOM 2045 C CA . CYS A 1 276 ? -10.952 -13.993 0.475 1.00 96.81 276 CYS A CA 1
ATOM 2046 C C . CYS A 1 276 ? -10.622 -13.928 -1.017 1.00 96.81 276 CYS A C 1
ATOM 2048 O O . CYS A 1 276 ? -10.350 -12.846 -1.523 1.00 96.81 276 CYS A O 1
ATOM 2050 N N . ASP A 1 277 ? -10.582 -15.039 -1.747 1.00 96.00 277 ASP A N 1
ATOM 2051 C CA . ASP A 1 277 ? -10.273 -15.006 -3.184 1.00 96.00 277 ASP A CA 1
ATOM 2052 C C . ASP A 1 277 ? -11.458 -14.501 -4.018 1.00 96.00 277 ASP A C 1
ATOM 2054 O O . ASP A 1 277 ? -12.583 -14.969 -3.867 1.00 96.00 277 ASP A O 1
ATOM 2058 N N . PHE A 1 278 ? -11.181 -13.543 -4.908 1.00 96.06 278 PHE A N 1
ATOM 2059 C CA . PHE A 1 278 ? -12.138 -12.987 -5.866 1.00 96.06 278 PHE A CA 1
ATOM 2060 C C . PHE A 1 278 ? -11.719 -13.383 -7.279 1.00 96.06 278 PHE A C 1
ATOM 2062 O O . PHE A 1 278 ? -10.560 -13.201 -7.659 1.00 96.06 278 PHE A O 1
ATOM 2069 N N . THR A 1 279 ? -12.657 -13.912 -8.063 1.00 96.81 279 THR A N 1
ATOM 2070 C CA . THR A 1 279 ? -12.417 -14.306 -9.461 1.00 96.81 279 THR A CA 1
ATOM 2071 C C . THR A 1 279 ? -12.260 -13.099 -10.387 1.00 96.81 279 THR A C 1
ATOM 2073 O O . THR A 1 279 ? -11.579 -13.193 -11.405 1.00 96.81 279 THR A O 1
ATOM 2076 N N . ASP A 1 280 ? -12.844 -11.960 -10.021 1.00 96.75 280 ASP A N 1
ATOM 2077 C CA . ASP A 1 280 ? -12.928 -10.716 -10.788 1.00 96.75 280 ASP A CA 1
ATOM 2078 C C . ASP A 1 280 ? -12.019 -9.599 -10.236 1.00 96.75 280 ASP A C 1
ATOM 2080 O O . ASP A 1 280 ? -12.285 -8.411 -10.419 1.00 96.75 280 ASP A O 1
ATOM 2084 N N . TRP A 1 281 ? -10.926 -9.957 -9.553 1.00 97.62 281 TRP A N 1
ATOM 2085 C CA . TRP A 1 281 ? -10.036 -8.977 -8.929 1.00 97.62 281 TRP A CA 1
ATOM 2086 C C . TRP A 1 281 ? -9.373 -8.041 -9.968 1.00 97.62 281 TRP A C 1
ATOM 2088 O O . TRP A 1 281 ? -8.605 -8.511 -10.813 1.00 97.62 281 TRP A O 1
ATOM 2098 N N . PRO A 1 282 ? -9.588 -6.709 -9.906 1.00 97.94 282 PRO A N 1
ATOM 2099 C CA . PRO A 1 282 ? -9.213 -5.803 -10.998 1.00 97.94 282 PRO A CA 1
ATOM 2100 C C . PRO A 1 282 ? -7.729 -5.398 -11.013 1.00 97.94 282 PRO A C 1
ATOM 2102 O O . PRO A 1 282 ? -7.283 -4.723 -11.941 1.00 97.94 282 PRO A O 1
ATOM 2105 N N . ILE A 1 283 ? -6.948 -5.754 -9.987 1.00 98.12 283 ILE A N 1
ATOM 2106 C CA . ILE A 1 283 ? -5.557 -5.303 -9.825 1.00 98.12 283 ILE A CA 1
ATOM 2107 C C . ILE A 1 283 ? -4.600 -6.469 -10.069 1.00 98.12 283 ILE A C 1
ATOM 2109 O O . ILE A 1 283 ? -4.606 -7.451 -9.334 1.00 98.12 283 ILE A O 1
ATOM 2113 N N . GLY A 1 284 ? -3.719 -6.335 -11.062 1.00 97.62 284 GLY A N 1
ATOM 2114 C CA . GLY A 1 284 ? -2.720 -7.358 -11.376 1.00 97.62 284 GLY A CA 1
ATOM 2115 C C . GLY A 1 284 ? -1.652 -7.533 -10.289 1.00 97.62 284 GLY A C 1
ATOM 2116 O O . GLY A 1 284 ? -1.248 -6.576 -9.624 1.00 97.62 284 GLY A O 1
ATOM 2117 N N . GLY A 1 285 ? -1.149 -8.757 -10.139 1.00 97.06 285 GLY A N 1
ATOM 2118 C CA . GLY A 1 285 ? -0.114 -9.113 -9.163 1.00 97.06 285 GLY A CA 1
ATOM 2119 C C . GLY A 1 285 ? -0.671 -9.566 -7.807 1.00 97.06 285 GLY A C 1
ATOM 2120 O O . GLY A 1 285 ? -1.884 -9.668 -7.633 1.00 97.06 285 GLY A O 1
ATOM 2121 N N . PRO A 1 286 ? 0.203 -9.873 -6.835 1.00 97.94 286 PRO A N 1
ATOM 2122 C CA . PRO A 1 286 ? -0.220 -10.372 -5.531 1.00 97.94 286 PRO A CA 1
ATOM 2123 C C . PRO A 1 286 ? -0.964 -9.297 -4.729 1.00 97.94 286 PRO A C 1
ATOM 2125 O O . PRO A 1 286 ? -0.667 -8.105 -4.839 1.00 97.94 286 PRO A O 1
ATOM 2128 N N . ARG A 1 287 ? -1.907 -9.728 -3.885 1.00 97.88 287 ARG A N 1
ATOM 2129 C CA . ARG A 1 287 ? -2.567 -8.857 -2.905 1.00 97.88 287 ARG A CA 1
ATOM 2130 C C . ARG A 1 287 ? -1.630 -8.585 -1.737 1.00 97.88 287 ARG A C 1
ATOM 2132 O O . ARG A 1 287 ? -1.004 -9.505 -1.210 1.00 97.88 287 ARG A O 1
ATOM 2139 N N . THR A 1 288 ? -1.523 -7.318 -1.357 1.00 98.44 288 THR A N 1
ATOM 2140 C CA . THR A 1 288 ? -0.543 -6.837 -0.380 1.00 98.44 288 THR A CA 1
ATOM 2141 C C . THR A 1 288 ? -1.143 -6.027 0.753 1.00 98.44 288 THR A C 1
ATOM 2143 O O . THR A 1 288 ? -0.479 -5.893 1.776 1.00 98.44 288 THR A O 1
ATOM 2146 N N . ALA A 1 289 ? -2.385 -5.548 0.632 1.00 98.38 289 ALA A N 1
ATOM 2147 C CA . ALA A 1 289 ? -3.032 -4.718 1.646 1.00 98.38 289 ALA A CA 1
ATOM 2148 C C . ALA A 1 289 ? -2.935 -5.322 3.056 1.00 98.38 289 ALA A C 1
ATOM 2150 O O . ALA A 1 289 ? -2.469 -4.652 3.976 1.00 98.38 289 ALA A O 1
ATOM 2151 N N . LYS A 1 290 ? -3.265 -6.615 3.210 1.00 97.94 290 LYS A N 1
ATOM 2152 C CA . LYS A 1 290 ? -3.168 -7.325 4.498 1.00 97.94 290 LYS A CA 1
ATOM 2153 C C . LYS A 1 290 ? -1.739 -7.394 5.039 1.00 97.94 290 LYS A C 1
ATOM 2155 O O . LYS A 1 290 ? -1.534 -7.224 6.234 1.00 97.94 290 LYS A O 1
ATOM 2160 N N . HIS A 1 291 ? -0.757 -7.645 4.175 1.00 97.7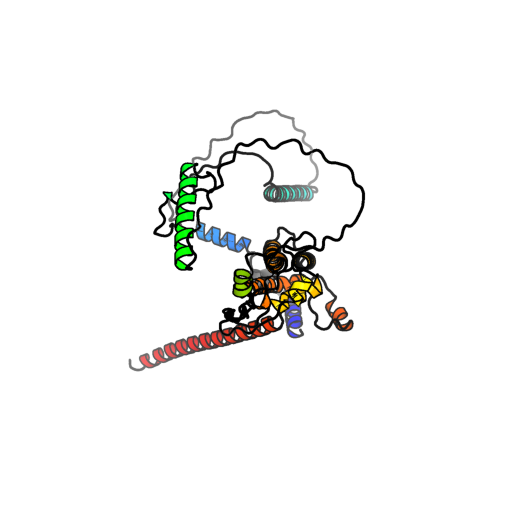5 291 HIS A N 1
ATOM 2161 C CA . HIS A 1 291 ? 0.648 -7.665 4.584 1.00 97.75 291 HIS A CA 1
ATOM 2162 C C . HIS A 1 291 ? 1.080 -6.287 5.089 1.00 97.75 291 HIS A C 1
ATOM 2164 O O . HIS A 1 291 ? 1.619 -6.184 6.184 1.00 97.75 291 HIS A O 1
ATOM 2170 N N . VAL A 1 292 ? 0.762 -5.232 4.335 1.00 98.19 292 VAL A N 1
ATOM 2171 C CA . VAL A 1 292 ? 1.118 -3.851 4.677 1.00 98.19 292 VAL A CA 1
ATOM 2172 C C . VAL A 1 292 ? 0.602 -3.471 6.063 1.00 98.19 292 VAL A C 1
ATOM 2174 O O . VAL A 1 292 ? 1.382 -3.013 6.893 1.00 98.19 292 VAL A O 1
ATOM 2177 N N . VAL A 1 293 ? -0.682 -3.695 6.357 1.00 98.19 293 VAL A N 1
ATOM 2178 C CA . VAL A 1 293 ? -1.216 -3.325 7.678 1.00 98.19 293 VAL A CA 1
ATOM 2179 C C . VAL A 1 293 ? -0.710 -4.197 8.815 1.00 98.19 293 VAL A C 1
ATOM 2181 O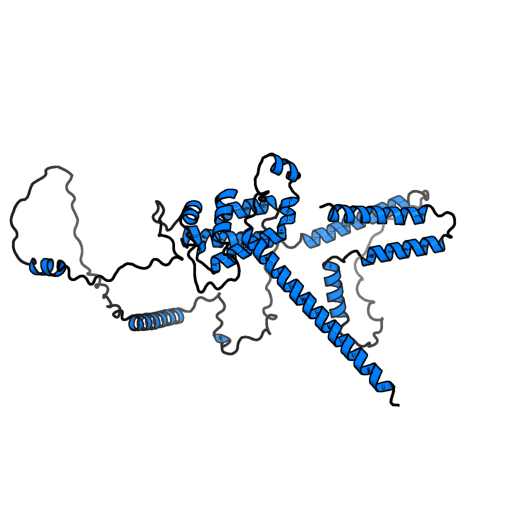 O . VAL A 1 293 ? -0.544 -3.692 9.923 1.00 98.19 293 VAL A O 1
ATOM 2184 N N . LEU A 1 294 ? -0.425 -5.473 8.556 1.00 97.44 294 LEU A N 1
ATOM 2185 C CA . LEU A 1 294 ? 0.149 -6.358 9.561 1.00 97.44 294 LEU A CA 1
ATOM 2186 C C . LEU A 1 294 ? 1.553 -5.879 9.951 1.00 97.44 294 LEU A C 1
ATOM 2188 O O . LEU A 1 294 ? 1.856 -5.774 11.136 1.00 97.44 294 LEU A O 1
ATOM 2192 N N . GLU A 1 295 ? 2.370 -5.494 8.970 1.00 96.62 295 GLU A N 1
ATOM 2193 C CA . GLU A 1 295 ? 3.696 -4.926 9.227 1.00 96.62 295 GLU A CA 1
ATOM 2194 C C . GLU A 1 295 ? 3.619 -3.564 9.935 1.00 96.62 295 GLU A C 1
ATOM 2196 O O . GLU A 1 295 ? 4.393 -3.302 10.853 1.00 96.62 295 GLU A O 1
ATOM 2201 N N . MET A 1 296 ? 2.642 -2.711 9.602 1.00 97.19 296 MET A N 1
ATOM 2202 C CA . MET A 1 296 ? 2.412 -1.463 10.351 1.00 97.19 296 MET A CA 1
ATOM 2203 C C . MET A 1 296 ? 2.094 -1.730 11.830 1.00 97.19 296 MET A C 1
ATOM 2205 O O . MET A 1 296 ? 2.594 -1.028 12.713 1.00 97.19 296 MET A O 1
ATOM 2209 N N . VAL A 1 297 ? 1.285 -2.756 12.114 1.00 97.06 297 VAL A N 1
ATOM 2210 C CA . VAL A 1 297 ? 0.950 -3.184 13.481 1.00 97.06 297 VAL A CA 1
ATOM 2211 C C . VAL A 1 297 ? 2.176 -3.739 14.216 1.00 97.06 297 VAL A C 1
ATOM 2213 O O . VAL A 1 297 ? 2.335 -3.468 15.411 1.00 97.06 297 VAL A O 1
ATOM 2216 N N . ASN A 1 298 ? 3.042 -4.477 13.518 1.00 94.50 298 ASN A N 1
ATOM 2217 C CA . ASN A 1 298 ? 4.271 -5.042 14.079 1.00 94.50 298 ASN A CA 1
ATOM 2218 C C . ASN A 1 298 ? 5.328 -3.970 14.382 1.00 94.50 298 ASN A C 1
ATOM 2220 O O . ASN A 1 298 ? 6.005 -4.060 15.401 1.00 94.50 298 ASN A O 1
ATOM 2224 N N . HIS A 1 299 ? 5.454 -2.946 13.533 1.00 90.94 299 HIS A N 1
ATOM 2225 C CA . HIS A 1 299 ? 6.479 -1.909 13.683 1.00 90.94 299 HIS A CA 1
ATOM 2226 C C . HIS A 1 299 ? 6.067 -0.753 14.600 1.00 90.94 299 HIS A C 1
ATOM 2228 O O . HIS A 1 299 ? 6.881 -0.280 15.389 1.00 90.94 299 HIS A O 1
ATOM 2234 N N . ALA A 1 300 ? 4.829 -0.266 14.481 1.00 93.81 300 ALA A N 1
ATOM 2235 C CA . ALA A 1 300 ? 4.410 0.983 15.125 1.00 93.81 300 ALA A CA 1
ATOM 2236 C C . ALA A 1 300 ? 3.008 0.927 15.756 1.00 93.81 300 ALA A C 1
ATOM 2238 O O . ALA A 1 300 ? 2.553 1.901 16.351 1.00 93.81 300 ALA A O 1
ATOM 2239 N N . GLY A 1 301 ? 2.292 -0.190 15.613 1.00 95.81 301 GLY A N 1
ATOM 2240 C CA . GLY A 1 301 ? 0.962 -0.400 16.187 1.00 95.81 301 GLY A CA 1
ATOM 2241 C C . GLY A 1 301 ? -0.200 0.220 15.402 1.00 95.81 301 GLY A C 1
ATOM 2242 O O . GLY A 1 301 ? -1.308 -0.297 15.491 1.00 95.81 301 GLY A O 1
ATOM 2243 N N . SER A 1 302 ? 0.024 1.268 14.601 1.00 97.88 302 SER A N 1
ATOM 2244 C CA . SER A 1 302 ? -1.003 1.863 13.731 1.00 97.88 302 SER A CA 1
ATOM 2245 C C . SER A 1 302 ? -0.419 2.458 12.447 1.00 97.88 302 SER A C 1
ATOM 2247 O O . SER A 1 302 ? 0.767 2.777 12.388 1.00 97.88 302 SER A O 1
ATOM 2249 N N . ALA A 1 303 ? -1.258 2.676 11.428 1.00 98.00 303 ALA A N 1
ATOM 2250 C CA . ALA A 1 303 ? -0.832 3.312 10.175 1.00 98.00 303 ALA A CA 1
ATOM 2251 C C . ALA A 1 303 ? -0.290 4.746 10.362 1.00 98.00 303 ALA A C 1
ATOM 2253 O O . ALA A 1 303 ? 0.666 5.142 9.692 1.00 98.00 303 ALA A O 1
ATOM 2254 N N . LEU A 1 304 ? -0.864 5.523 11.289 1.00 98.25 304 LEU A N 1
ATOM 2255 C CA . LEU A 1 304 ? -0.399 6.882 11.597 1.00 98.25 304 LEU A CA 1
ATOM 2256 C C . LEU A 1 304 ? 0.934 6.873 12.347 1.00 98.25 304 LEU A C 1
ATOM 2258 O O . LEU A 1 304 ? 1.837 7.638 12.006 1.00 98.25 304 LEU A O 1
ATOM 2262 N N . ALA A 1 305 ? 1.076 5.986 13.334 1.00 97.69 305 ALA A N 1
ATOM 2263 C CA . ALA A 1 305 ? 2.335 5.807 14.048 1.00 97.69 305 ALA A CA 1
ATOM 2264 C C . ALA A 1 305 ? 3.441 5.312 13.103 1.00 97.69 305 ALA A C 1
ATOM 2266 O O . ALA A 1 305 ? 4.565 5.810 13.162 1.00 97.69 305 ALA A O 1
ATOM 2267 N N . HIS A 1 306 ? 3.103 4.413 12.171 1.00 97.44 306 HIS A N 1
ATOM 2268 C CA . HIS A 1 306 ? 4.015 3.950 11.125 1.00 97.44 306 HIS A CA 1
ATOM 2269 C C . HIS A 1 306 ? 4.507 5.104 10.251 1.00 97.44 306 HIS A C 1
ATOM 2271 O O . HIS A 1 306 ? 5.710 5.252 10.058 1.00 97.44 306 HIS A O 1
ATOM 2277 N N . HIS A 1 307 ? 3.608 5.983 9.791 1.00 97.75 307 HIS A N 1
ATOM 2278 C CA . HIS A 1 307 ? 4.010 7.178 9.045 1.00 97.75 307 HIS A CA 1
ATOM 2279 C C . HIS A 1 307 ? 4.998 8.051 9.835 1.00 97.75 307 HIS A C 1
ATOM 2281 O O . HIS A 1 307 ? 6.001 8.493 9.273 1.00 97.75 307 HIS A O 1
ATOM 2287 N N . GLN A 1 308 ? 4.753 8.286 11.130 1.00 97.38 308 GLN A N 1
ATOM 2288 C CA . GLN A 1 308 ? 5.671 9.079 11.953 1.00 97.38 308 GLN A CA 1
ATOM 2289 C C . GLN A 1 308 ? 7.041 8.407 12.088 1.00 97.38 308 GLN A C 1
ATOM 2291 O O . GLN A 1 308 ? 8.060 9.074 11.899 1.00 97.38 308 GLN A O 1
ATOM 2296 N N . ALA A 1 309 ? 7.076 7.096 12.342 1.00 95.06 309 ALA A N 1
ATOM 2297 C CA . ALA A 1 309 ? 8.315 6.325 12.412 1.00 95.06 309 ALA A CA 1
ATOM 2298 C C . ALA A 1 309 ? 9.091 6.375 11.086 1.00 95.06 309 ALA A C 1
ATOM 2300 O O . ALA A 1 309 ? 10.272 6.726 11.070 1.00 95.06 309 ALA A O 1
ATOM 2301 N N . TRP A 1 310 ? 8.416 6.124 9.962 1.00 95.62 310 TRP A N 1
ATOM 2302 C CA . TRP A 1 310 ? 9.008 6.180 8.626 1.00 95.62 310 TRP A CA 1
ATOM 2303 C C . TRP A 1 310 ? 9.552 7.576 8.284 1.00 95.62 310 TRP A C 1
ATOM 2305 O O . TRP A 1 310 ? 10.667 7.711 7.770 1.00 95.62 310 TRP A O 1
ATOM 2315 N N . ARG A 1 311 ? 8.800 8.635 8.612 1.00 96.19 311 ARG A N 1
ATOM 2316 C CA . ARG A 1 311 ? 9.201 10.031 8.383 1.00 96.19 311 ARG A CA 1
ATOM 2317 C C . ARG A 1 311 ? 10.473 10.380 9.153 1.00 96.19 311 ARG A C 1
ATOM 2319 O O . ARG A 1 311 ? 11.385 10.977 8.575 1.00 96.19 311 ARG A O 1
ATOM 2326 N N . VAL A 1 312 ? 10.541 9.997 10.431 1.00 94.56 312 VAL A N 1
ATOM 2327 C CA . VAL A 1 312 ? 11.724 10.197 11.283 1.00 94.56 312 VAL A CA 1
ATOM 2328 C C . VAL A 1 312 ? 12.915 9.409 10.737 1.00 94.56 312 VAL A C 1
ATOM 2330 O O . VAL A 1 312 ? 13.984 9.991 10.557 1.00 94.56 312 VAL A O 1
ATOM 2333 N N . ALA A 1 313 ? 12.723 8.136 10.378 1.00 91.75 313 ALA A N 1
ATOM 2334 C CA . ALA A 1 313 ? 13.774 7.287 9.816 1.00 91.75 313 ALA A CA 1
ATOM 2335 C C . ALA A 1 313 ? 14.343 7.851 8.499 1.00 91.75 313 ALA A C 1
ATOM 2337 O O . ALA A 1 313 ? 15.554 7.872 8.286 1.00 91.75 313 ALA A O 1
ATOM 2338 N N . CYS A 1 314 ? 13.488 8.402 7.635 1.00 93.44 314 CYS A N 1
ATOM 2339 C CA . CYS A 1 314 ? 13.907 9.046 6.388 1.00 93.44 314 CYS A CA 1
ATOM 2340 C C . CYS A 1 314 ? 14.404 10.495 6.554 1.00 93.44 314 CYS A C 1
ATOM 2342 O O . CYS A 1 314 ? 14.802 11.110 5.556 1.00 93.44 314 CYS A O 1
ATOM 2344 N N . LYS A 1 315 ? 14.369 11.051 7.776 1.00 94.88 315 LYS A N 1
ATOM 2345 C CA . LYS A 1 315 ? 14.703 12.452 8.095 1.00 94.88 315 LYS A CA 1
ATOM 2346 C C . LYS A 1 315 ? 13.914 13.459 7.248 1.00 94.88 315 LYS A C 1
ATOM 2348 O O . LYS A 1 315 ? 14.462 14.461 6.789 1.00 94.88 315 LYS A O 1
ATOM 2353 N N . PHE A 1 316 ? 12.636 13.174 7.004 1.00 96.25 316 PHE A N 1
ATOM 2354 C CA . PHE A 1 316 ? 11.748 14.070 6.268 1.00 96.25 316 PHE A CA 1
ATOM 2355 C C . PHE A 1 316 ? 11.135 15.136 7.183 1.00 96.25 316 PHE A C 1
ATOM 2357 O O . PHE A 1 316 ? 10.692 14.860 8.305 1.00 96.25 316 PHE A O 1
ATOM 2364 N N . GLN A 1 317 ? 11.053 16.358 6.667 1.00 97.75 317 GLN A N 1
ATOM 2365 C CA . GLN A 1 317 ? 10.247 17.415 7.260 1.00 97.75 317 GLN A CA 1
ATOM 2366 C C . GLN A 1 317 ? 8.761 17.173 6.953 1.00 97.75 317 GLN A C 1
ATOM 2368 O O . GLN A 1 317 ? 8.436 16.631 5.897 1.00 97.75 317 GLN A O 1
ATOM 2373 N N . PRO A 1 318 ? 7.830 17.586 7.832 1.00 97.56 318 PRO A N 1
ATOM 2374 C CA . PRO A 1 318 ? 6.393 17.441 7.576 1.00 97.56 318 PRO A CA 1
ATOM 2375 C C . PRO A 1 318 ? 5.913 18.145 6.297 1.00 97.56 318 PRO A C 1
ATOM 2377 O O . PRO A 1 318 ? 4.929 17.728 5.703 1.00 97.56 318 PRO A O 1
ATOM 2380 N N . SER A 1 319 ? 6.611 19.196 5.858 1.00 98.12 319 SER A N 1
ATOM 2381 C CA . SER A 1 319 ? 6.313 19.934 4.625 1.00 98.12 319 SER A CA 1
ATOM 2382 C C . SER A 1 319 ? 6.828 19.257 3.352 1.00 98.12 319 SER A C 1
ATOM 2384 O O . SER A 1 319 ? 6.563 19.743 2.253 1.00 98.12 319 SER A O 1
ATOM 2386 N N . ASP A 1 320 ? 7.608 18.181 3.473 1.00 98.12 320 ASP A N 1
ATOM 2387 C CA . ASP A 1 320 ? 8.160 17.495 2.311 1.00 98.12 320 ASP A CA 1
ATOM 2388 C C . ASP A 1 320 ? 7.043 16.759 1.565 1.00 98.12 320 ASP A C 1
ATOM 2390 O O . ASP A 1 320 ? 6.277 16.002 2.159 1.00 98.12 320 ASP A O 1
ATOM 2394 N N . GLY A 1 321 ? 6.984 16.920 0.240 1.00 98.25 321 GLY A N 1
ATOM 2395 C CA . GLY A 1 321 ? 5.940 16.309 -0.594 1.00 98.25 321 GLY A CA 1
ATOM 2396 C C . GLY A 1 321 ? 5.720 14.806 -0.342 1.00 98.25 321 GLY A C 1
ATOM 2397 O O . GLY A 1 321 ? 4.578 14.410 -0.118 1.00 98.25 321 GLY A O 1
ATOM 2398 N N . PRO A 1 322 ? 6.777 13.963 -0.297 1.00 98.00 322 PRO A N 1
ATOM 2399 C CA . PRO A 1 322 ? 6.627 12.540 0.013 1.00 98.00 322 PRO A CA 1
ATOM 2400 C C . PRO A 1 322 ? 6.067 12.262 1.411 1.00 98.00 322 PRO A C 1
ATOM 2402 O O . PRO A 1 322 ? 5.378 11.263 1.589 1.00 98.00 322 PRO A O 1
ATOM 2405 N N . ALA A 1 323 ? 6.361 13.117 2.396 1.00 97.94 323 ALA A N 1
ATOM 2406 C CA . ALA A 1 323 ? 5.830 12.968 3.745 1.00 97.94 323 ALA A CA 1
ATOM 2407 C C . ALA A 1 323 ? 4.330 13.275 3.771 1.00 97.94 323 ALA A C 1
ATOM 2409 O O . ALA A 1 323 ? 3.572 12.463 4.288 1.00 97.94 323 ALA A O 1
ATOM 2410 N N . VAL A 1 324 ? 3.900 14.370 3.137 1.00 98.56 324 VAL A N 1
ATOM 2411 C CA . VAL A 1 324 ? 2.478 14.748 3.041 1.00 98.56 324 VAL A CA 1
ATOM 2412 C C . VAL A 1 324 ? 1.663 13.685 2.297 1.00 98.56 324 VAL A C 1
ATOM 2414 O O . VAL A 1 324 ? 0.597 13.284 2.762 1.00 98.56 324 VAL A O 1
ATOM 2417 N N . GLU A 1 325 ? 2.168 13.188 1.161 1.00 98.56 325 GLU A N 1
ATOM 2418 C CA . GLU A 1 325 ? 1.502 12.129 0.386 1.00 98.56 325 GLU A CA 1
ATOM 2419 C C . GLU A 1 325 ? 1.371 10.841 1.215 1.00 98.56 325 GLU A C 1
ATOM 2421 O O . GLU A 1 325 ? 0.287 10.263 1.309 1.00 98.56 325 GLU A O 1
ATOM 2426 N N . HIS A 1 326 ? 2.454 10.418 1.873 1.00 98.50 326 HIS A N 1
ATOM 2427 C CA . HIS A 1 326 ? 2.451 9.229 2.722 1.00 98.50 326 HIS A CA 1
ATOM 2428 C C . HIS A 1 326 ? 1.522 9.379 3.935 1.00 98.50 326 HIS A C 1
ATOM 2430 O O . HIS A 1 326 ? 0.832 8.429 4.305 1.00 98.50 326 HIS A O 1
ATOM 2436 N N . GLU A 1 327 ? 1.487 10.556 4.565 1.00 98.50 327 GLU A N 1
ATOM 2437 C CA . GLU A 1 327 ? 0.583 10.845 5.679 1.00 98.50 327 GLU A CA 1
ATOM 2438 C C . GLU A 1 327 ? -0.879 10.717 5.243 1.00 98.50 327 GLU A C 1
ATOM 2440 O O . GLU A 1 327 ? -1.671 10.077 5.934 1.00 98.50 327 GLU A O 1
ATOM 2445 N N . GLY A 1 328 ? -1.226 11.277 4.079 1.00 98.62 328 GLY A N 1
ATOM 2446 C CA . GLY A 1 328 ? -2.568 11.190 3.507 1.00 98.62 328 GLY A CA 1
ATOM 2447 C C . GLY A 1 328 ? -3.015 9.746 3.278 1.00 98.62 328 GLY A C 1
ATOM 2448 O O . GLY A 1 328 ? -4.102 9.366 3.709 1.00 98.62 328 GLY A O 1
ATOM 2449 N N . LEU A 1 329 ? -2.160 8.912 2.677 1.00 98.69 329 LEU A N 1
ATOM 2450 C CA . LEU A 1 329 ? -2.468 7.496 2.443 1.00 98.69 329 LEU A CA 1
ATOM 2451 C C . LEU A 1 329 ? -2.624 6.708 3.754 1.00 98.69 329 LEU A C 1
ATOM 2453 O O . LEU A 1 329 ? -3.568 5.930 3.893 1.00 98.69 329 LEU A O 1
ATOM 2457 N N . CYS A 1 330 ? -1.745 6.936 4.736 1.00 98.50 330 CYS A N 1
ATOM 2458 C CA . CYS A 1 330 ? -1.852 6.309 6.055 1.00 98.50 330 CYS A CA 1
ATOM 2459 C C . CYS A 1 330 ? -3.109 6.745 6.815 1.00 98.50 330 CYS A C 1
ATOM 2461 O O . CYS A 1 330 ? -3.725 5.917 7.484 1.00 98.50 330 CYS A O 1
ATOM 2463 N N . LYS A 1 331 ? -3.506 8.020 6.707 1.00 98.69 331 LYS A N 1
ATOM 2464 C CA . LYS A 1 331 ? -4.753 8.539 7.286 1.00 98.69 331 LYS A CA 1
ATOM 2465 C C . LYS A 1 331 ? -5.971 7.837 6.703 1.00 98.69 331 LYS A C 1
ATOM 2467 O O . LYS A 1 331 ? -6.787 7.354 7.478 1.00 98.69 331 LYS A O 1
ATOM 2472 N N . ILE A 1 332 ? -6.048 7.716 5.375 1.00 98.69 332 ILE A N 1
ATOM 2473 C CA . ILE A 1 332 ? -7.152 7.015 4.702 1.00 98.69 332 ILE A CA 1
ATOM 2474 C C . ILE A 1 332 ? -7.217 5.556 5.167 1.00 98.69 332 ILE A C 1
ATOM 2476 O O . ILE A 1 332 ? -8.273 5.084 5.573 1.00 98.69 332 ILE A O 1
ATOM 2480 N N . LEU A 1 333 ? -6.086 4.845 5.167 1.00 98.38 333 LEU A N 1
ATOM 2481 C CA . LEU A 1 333 ? -6.048 3.441 5.584 1.00 98.38 333 LEU A CA 1
ATOM 2482 C C . LEU A 1 333 ? -6.450 3.260 7.056 1.00 98.38 333 LEU A C 1
ATOM 2484 O O . LEU A 1 333 ? -7.108 2.283 7.405 1.00 98.38 333 LEU A O 1
ATOM 2488 N N . HIS A 1 334 ? -6.075 4.212 7.915 1.00 98.62 334 HIS A N 1
ATOM 2489 C CA . HIS A 1 334 ? -6.473 4.220 9.316 1.00 98.62 334 HIS A CA 1
ATOM 2490 C C . HIS A 1 334 ? -7.987 4.392 9.468 1.00 98.62 334 HIS A C 1
ATOM 2492 O O . HIS A 1 334 ? -8.617 3.563 10.117 1.00 98.62 334 HIS A O 1
ATOM 2498 N N . THR A 1 335 ? -8.583 5.408 8.836 1.00 98.50 335 THR A N 1
ATOM 2499 C CA . THR A 1 335 ? -10.026 5.681 8.950 1.00 98.50 335 THR A CA 1
ATOM 2500 C C . THR A 1 335 ? -10.885 4.580 8.336 1.00 98.50 335 THR A C 1
ATOM 2502 O O . THR A 1 335 ? -11.905 4.227 8.924 1.00 98.50 335 THR A O 1
ATOM 2505 N N . MET A 1 336 ? -10.441 3.977 7.224 1.00 98.56 336 MET A N 1
ATOM 2506 C CA . MET A 1 336 ? -11.122 2.830 6.608 1.00 98.56 336 MET A CA 1
ATOM 2507 C C . MET A 1 336 ? -11.306 1.669 7.593 1.00 98.56 336 MET A C 1
ATOM 2509 O O . MET A 1 336 ? -12.306 0.959 7.541 1.00 98.56 336 MET A O 1
ATOM 2513 N N . LEU A 1 337 ? -10.339 1.460 8.487 1.00 98.25 337 LEU A N 1
ATOM 2514 C CA . LEU A 1 337 ? -10.337 0.324 9.400 1.00 98.25 337 LEU A CA 1
ATOM 2515 C C . LEU A 1 337 ? -10.936 0.668 10.772 1.00 98.25 337 LEU A C 1
ATOM 2517 O O . LEU A 1 337 ? -11.673 -0.142 11.327 1.00 98.25 337 LEU A O 1
ATOM 2521 N N . THR A 1 338 ? -10.660 1.859 11.313 1.00 98.31 338 THR A N 1
ATOM 2522 C CA . THR A 1 338 ? -11.122 2.244 12.659 1.00 98.31 338 THR A CA 1
ATOM 2523 C C . THR A 1 338 ? -12.531 2.828 12.674 1.00 98.31 338 THR A C 1
ATOM 2525 O O . THR A 1 338 ? -13.318 2.510 13.567 1.00 98.31 338 THR A O 1
ATOM 2528 N N . TYR A 1 339 ? -12.868 3.662 11.688 1.00 98.38 339 TYR A N 1
ATOM 2529 C CA . TYR A 1 339 ? -14.155 4.351 11.620 1.00 98.38 339 TYR A CA 1
ATOM 2530 C C . TYR A 1 339 ? -15.128 3.641 10.678 1.00 98.38 339 TYR A C 1
ATOM 2532 O O . TYR A 1 339 ? -16.223 3.269 11.099 1.00 98.38 339 TYR A O 1
ATOM 2540 N N . ASP A 1 340 ? -14.723 3.393 9.428 1.00 98.31 340 ASP A N 1
ATOM 2541 C CA . ASP A 1 340 ? -15.592 2.733 8.442 1.00 98.31 340 ASP A CA 1
ATOM 2542 C C . ASP A 1 340 ? -15.719 1.223 8.698 1.00 98.31 340 ASP A C 1
ATOM 2544 O O . ASP A 1 340 ? -16.713 0.617 8.301 1.00 98.31 340 ASP A O 1
ATOM 2548 N N . GLN A 1 341 ? -14.747 0.642 9.414 1.00 98.00 341 GLN A N 1
ATOM 2549 C CA . GLN A 1 341 ? -14.689 -0.773 9.798 1.00 98.00 341 GLN A CA 1
ATOM 2550 C C . GLN A 1 341 ? -14.793 -1.712 8.591 1.00 98.00 341 GLN A C 1
ATOM 2552 O O . GLN A 1 341 ? -15.597 -2.640 8.543 1.00 98.00 341 GLN A O 1
ATOM 2557 N N . LEU A 1 342 ? -13.956 -1.446 7.590 1.00 98.38 342 LEU A N 1
ATOM 2558 C CA . LEU A 1 342 ? -13.881 -2.204 6.348 1.00 98.38 342 LEU A CA 1
ATOM 2559 C C . LEU A 1 342 ? -12.779 -3.268 6.393 1.00 98.38 342 LEU A C 1
ATOM 2561 O O . LEU A 1 342 ? -11.701 -3.039 6.949 1.00 98.38 342 LEU A O 1
ATOM 2565 N N . ASP A 1 343 ? -13.010 -4.403 5.729 1.00 98.19 343 ASP A N 1
ATOM 2566 C CA . ASP A 1 343 ? -11.969 -5.406 5.501 1.00 98.19 343 ASP A CA 1
ATOM 2567 C C . ASP A 1 343 ? -11.096 -4.975 4.320 1.00 98.19 343 ASP A C 1
ATOM 2569 O O . ASP A 1 343 ? -11.329 -5.275 3.143 1.00 98.19 343 ASP A O 1
ATOM 2573 N N . ILE A 1 344 ? -10.034 -4.257 4.658 1.00 98.31 344 ILE A N 1
ATOM 2574 C CA . ILE A 1 344 ? -9.052 -3.735 3.708 1.00 98.31 344 ILE A CA 1
ATOM 2575 C C . ILE A 1 344 ? -8.340 -4.822 2.890 1.00 98.31 344 ILE A C 1
ATOM 2577 O O . ILE A 1 344 ? -7.774 -4.509 1.845 1.00 98.31 344 ILE A O 1
ATOM 2581 N N . SER A 1 345 ? -8.354 -6.090 3.318 1.00 98.19 345 SER A N 1
ATOM 2582 C CA . SER A 1 345 ? -7.719 -7.182 2.568 1.00 98.19 345 SER A CA 1
ATOM 2583 C C . SER A 1 345 ? -8.510 -7.597 1.321 1.00 98.19 345 SER A C 1
ATOM 2585 O O . SER A 1 345 ? -7.945 -8.181 0.390 1.00 98.19 345 SER A O 1
ATOM 2587 N N . ASN A 1 346 ? -9.793 -7.231 1.285 1.00 98.25 346 ASN A N 1
ATOM 2588 C CA . ASN A 1 346 ? -10.747 -7.567 0.231 1.00 98.25 346 ASN A CA 1
ATOM 2589 C C . ASN A 1 346 ? -11.176 -6.352 -0.605 1.00 98.25 346 ASN A C 1
ATOM 2591 O O . ASN A 1 346 ? -11.978 -6.485 -1.528 1.00 98.25 346 ASN A O 1
ATOM 2595 N N . LEU A 1 347 ? -10.628 -5.166 -0.325 1.00 98.25 347 LEU A N 1
ATOM 2596 C CA . LEU A 1 347 ? -10.947 -3.934 -1.041 1.00 98.25 347 LEU A CA 1
ATOM 2597 C C . LEU A 1 347 ? -9.881 -3.574 -2.078 1.00 98.25 347 LEU A C 1
ATOM 2599 O O . LEU A 1 347 ? -8.719 -3.332 -1.753 1.00 98.25 347 LEU A O 1
ATOM 2603 N N . ALA A 1 348 ? -10.296 -3.447 -3.341 1.00 98.38 348 ALA A N 1
ATOM 2604 C CA . ALA A 1 348 ? -9.406 -3.024 -4.424 1.00 98.38 348 ALA A CA 1
ATOM 2605 C C . ALA A 1 348 ? -8.864 -1.595 -4.210 1.00 98.38 348 ALA A C 1
ATOM 2607 O O . ALA A 1 348 ? -7.694 -1.321 -4.472 1.00 98.38 348 ALA A O 1
ATOM 2608 N N . SER A 1 349 ? -9.680 -0.682 -3.674 1.00 98.56 349 SER A N 1
ATOM 2609 C CA . SER A 1 349 ? -9.239 0.675 -3.321 1.00 98.56 349 SER A CA 1
ATOM 2610 C C . SER A 1 349 ? -8.146 0.662 -2.246 1.00 98.56 349 SER A C 1
ATOM 2612 O O . SER A 1 349 ? -7.137 1.353 -2.393 1.00 98.56 349 SER A O 1
ATOM 2614 N N . ALA A 1 350 ? -8.301 -0.172 -1.212 1.00 98.50 350 ALA A N 1
ATOM 2615 C CA . ALA A 1 350 ? -7.297 -0.350 -0.166 1.00 98.50 350 ALA A CA 1
ATOM 2616 C C . ALA A 1 350 ? -5.991 -0.934 -0.725 1.00 98.50 350 ALA A C 1
ATOM 2618 O O . ALA A 1 350 ? -4.910 -0.490 -0.345 1.00 98.50 350 ALA A O 1
ATOM 2619 N N . GLU A 1 351 ? -6.067 -1.868 -1.676 1.00 98.56 351 GLU A N 1
ATOM 2620 C CA . GLU A 1 351 ? -4.884 -2.406 -2.356 1.00 98.56 351 GLU A CA 1
ATOM 2621 C C . GLU A 1 351 ? -4.127 -1.325 -3.146 1.00 98.56 351 GLU A C 1
ATOM 2623 O O . GLU A 1 351 ? -2.898 -1.273 -3.082 1.00 98.56 351 GLU A O 1
ATOM 2628 N N . LEU A 1 352 ? -4.818 -0.416 -3.846 1.00 98.56 352 LEU A N 1
ATOM 2629 C CA . LEU A 1 352 ? -4.162 0.709 -4.531 1.00 98.56 352 LEU A CA 1
ATOM 2630 C C . LEU A 1 352 ? -3.481 1.665 -3.545 1.00 98.56 352 LEU A C 1
ATOM 2632 O O . LEU A 1 352 ? -2.356 2.100 -3.799 1.00 98.56 352 LEU A O 1
ATOM 2636 N N . ILE A 1 353 ? -4.124 1.953 -2.411 1.00 98.69 353 ILE A N 1
ATOM 2637 C CA . ILE A 1 353 ? -3.549 2.773 -1.334 1.00 98.69 353 ILE A CA 1
ATOM 2638 C C . ILE A 1 353 ? -2.299 2.093 -0.763 1.00 98.69 353 ILE A C 1
ATOM 2640 O O . ILE A 1 353 ? -1.237 2.713 -0.689 1.00 98.69 353 ILE A O 1
ATOM 2644 N N . ALA A 1 354 ? -2.390 0.802 -0.436 1.00 98.50 354 ALA A N 1
ATOM 2645 C CA . ALA A 1 354 ? -1.282 0.005 0.079 1.00 98.50 354 ALA A CA 1
ATOM 2646 C C . ALA A 1 354 ? -0.106 -0.048 -0.910 1.00 98.50 354 ALA A C 1
ATOM 2648 O O . ALA A 1 354 ? 1.052 0.078 -0.510 1.00 98.50 354 ALA A O 1
ATOM 2649 N N . ARG A 1 355 ? -0.371 -0.180 -2.215 1.00 98.56 355 ARG A N 1
ATOM 2650 C CA . ARG A 1 355 ? 0.663 -0.094 -3.262 1.00 98.56 355 ARG A CA 1
ATOM 2651 C C . ARG A 1 355 ? 1.242 1.311 -3.396 1.00 98.56 355 ARG A C 1
ATOM 2653 O O . ARG A 1 355 ? 2.437 1.447 -3.647 1.00 98.56 355 ARG A O 1
ATOM 2660 N N . GLY A 1 356 ? 0.431 2.349 -3.197 1.00 98.56 356 GLY A N 1
ATOM 2661 C CA . GLY A 1 356 ? 0.879 3.739 -3.131 1.00 98.56 356 GLY A CA 1
ATOM 2662 C C . GLY A 1 356 ? 1.914 3.954 -2.027 1.00 98.56 356 GLY A C 1
ATOM 2663 O O . GLY A 1 356 ? 2.987 4.493 -2.301 1.00 98.56 356 GLY A O 1
ATOM 2664 N N . ILE A 1 357 ? 1.633 3.447 -0.823 1.00 98.50 357 ILE A N 1
ATOM 2665 C CA . ILE A 1 357 ? 2.547 3.486 0.329 1.00 98.50 357 ILE A CA 1
ATOM 2666 C C . ILE A 1 357 ? 3.842 2.736 0.000 1.00 98.50 357 ILE A C 1
ATOM 2668 O O . ILE A 1 357 ? 4.917 3.333 0.018 1.00 98.50 357 ILE A O 1
ATOM 2672 N N . GLN A 1 358 ? 3.743 1.469 -0.419 1.00 98.00 358 GLN A N 1
ATOM 2673 C CA . GLN A 1 358 ? 4.912 0.650 -0.769 1.00 98.00 358 GLN A CA 1
ATOM 2674 C C . GLN A 1 358 ? 5.775 1.301 -1.863 1.00 98.00 358 GLN A C 1
ATOM 2676 O O . GLN A 1 358 ? 6.999 1.296 -1.771 1.00 98.00 358 GLN A O 1
ATOM 2681 N N . ARG A 1 359 ? 5.161 1.927 -2.877 1.00 98.06 359 ARG A N 1
ATOM 2682 C CA . ARG A 1 359 ? 5.871 2.670 -3.933 1.00 98.06 359 ARG A CA 1
ATOM 2683 C C . ARG A 1 359 ? 6.652 3.861 -3.371 1.00 98.06 359 ARG A C 1
ATOM 2685 O O . ARG A 1 359 ? 7.781 4.099 -3.804 1.00 98.06 359 ARG A O 1
ATOM 2692 N N . ILE A 1 360 ? 6.058 4.637 -2.460 1.00 98.00 360 ILE A N 1
ATOM 2693 C CA . ILE A 1 360 ? 6.720 5.798 -1.843 1.00 98.00 360 ILE A CA 1
ATOM 2694 C C . ILE A 1 360 ? 7.901 5.339 -0.988 1.00 98.00 360 ILE A C 1
ATOM 2696 O O . ILE A 1 360 ? 8.984 5.920 -1.100 1.00 98.00 360 ILE A O 1
ATOM 2700 N N . GLU A 1 361 ? 7.716 4.297 -0.180 1.00 96.81 361 GLU A N 1
ATOM 2701 C CA . GLU A 1 361 ? 8.776 3.754 0.667 1.00 96.81 361 GLU A CA 1
ATOM 2702 C C . GLU A 1 361 ? 9.923 3.171 -0.160 1.00 96.81 361 GLU A C 1
ATOM 2704 O O . GLU A 1 361 ? 11.078 3.546 0.040 1.00 96.81 361 GLU A O 1
ATOM 2709 N N . GLU A 1 362 ? 9.613 2.336 -1.154 1.00 95.25 362 GLU A N 1
ATOM 2710 C CA . GLU A 1 362 ? 10.602 1.712 -2.036 1.00 95.25 362 GLU A CA 1
ATOM 2711 C C . GLU A 1 362 ? 11.419 2.768 -2.796 1.00 95.25 362 GLU A C 1
ATOM 2713 O O . GLU A 1 362 ? 12.644 2.670 -2.911 1.00 95.25 362 GLU A O 1
ATOM 2718 N N . LYS A 1 363 ? 10.767 3.848 -3.250 1.00 96.50 363 LYS A N 1
ATOM 2719 C CA . LYS A 1 363 ? 11.438 4.983 -3.898 1.00 96.50 363 LYS A CA 1
ATOM 2720 C C . LYS A 1 363 ? 12.447 5.672 -2.976 1.00 96.50 363 LYS A C 1
ATOM 2722 O O . LYS A 1 363 ? 13.463 6.160 -3.467 1.00 96.50 363 LYS A O 1
ATOM 2727 N N . HIS A 1 364 ? 12.190 5.725 -1.670 1.00 95.50 364 HIS A N 1
ATOM 2728 C CA . HIS A 1 364 ? 13.040 6.411 -0.689 1.00 95.50 364 HIS A CA 1
ATOM 2729 C C . HIS A 1 364 ? 13.832 5.452 0.205 1.00 95.50 364 HIS A C 1
ATOM 2731 O O . HIS A 1 364 ? 14.476 5.883 1.161 1.00 95.50 364 HIS A O 1
ATOM 2737 N N . LYS A 1 365 ? 13.882 4.165 -0.149 1.00 92.25 365 LYS A N 1
ATOM 2738 C CA . LYS A 1 365 ? 14.537 3.108 0.631 1.00 92.25 365 LYS A CA 1
ATOM 2739 C C . LYS A 1 365 ? 16.026 3.337 0.895 1.00 92.25 365 LYS A C 1
ATOM 2741 O O . LYS A 1 365 ? 16.580 2.751 1.818 1.00 92.25 365 LYS A O 1
ATOM 2746 N N . PHE A 1 366 ? 16.687 4.153 0.074 1.00 90.31 366 PHE A N 1
ATOM 2747 C CA . PHE A 1 366 ? 18.096 4.516 0.237 1.00 90.31 366 PHE A CA 1
ATOM 2748 C C . PHE A 1 366 ? 18.315 5.490 1.401 1.00 90.31 366 PHE A C 1
ATOM 2750 O O . PHE A 1 366 ? 19.388 5.495 1.992 1.00 90.31 366 PHE A O 1
ATOM 2757 N N . LYS A 1 367 ? 17.302 6.294 1.763 1.00 90.12 367 LYS A N 1
ATOM 2758 C CA . LYS A 1 367 ? 17.370 7.174 2.937 1.00 90.12 367 LYS A CA 1
ATOM 2759 C C . LYS A 1 367 ? 17.314 6.378 4.237 1.00 90.12 367 LYS A C 1
ATOM 2761 O O . LYS A 1 367 ? 18.020 6.732 5.171 1.00 90.12 367 LYS A O 1
ATOM 2766 N N . LEU A 1 368 ? 16.553 5.280 4.248 1.00 84.44 368 LEU A N 1
ATOM 2767 C CA . LEU A 1 368 ? 16.506 4.331 5.366 1.00 84.44 368 LEU A CA 1
ATOM 2768 C C . LEU A 1 368 ? 17.848 3.614 5.581 1.00 84.44 368 LEU A C 1
ATOM 2770 O O . LEU A 1 368 ? 18.172 3.241 6.694 1.00 84.44 368 LEU A O 1
ATOM 2774 N N . GLN A 1 369 ? 18.641 3.421 4.523 1.00 69.88 369 GLN A N 1
ATOM 2775 C CA . GLN A 1 369 ? 19.943 2.745 4.616 1.00 69.88 369 GLN A CA 1
ATOM 2776 C C . GLN A 1 369 ? 21.062 3.652 5.136 1.00 69.88 369 GLN A C 1
ATOM 2778 O O . GLN A 1 369 ? 22.095 3.157 5.564 1.00 69.88 369 GLN A O 1
ATOM 2783 N N . ALA A 1 370 ? 20.884 4.972 5.075 1.00 61.34 370 ALA A N 1
ATOM 2784 C CA . ALA A 1 370 ? 21.934 5.922 5.423 1.00 61.34 370 ALA A CA 1
ATOM 2785 C C . ALA A 1 370 ? 22.077 6.152 6.937 1.00 61.34 370 ALA A C 1
ATOM 2787 O O . ALA A 1 370 ? 23.018 6.829 7.345 1.00 61.34 370 ALA A O 1
ATOM 2788 N N . SER A 1 371 ? 21.146 5.663 7.765 1.00 59.22 371 SER A N 1
ATOM 2789 C CA . SER A 1 371 ? 21.244 5.816 9.221 1.00 59.22 371 SER A CA 1
ATOM 2790 C C . SER A 1 371 ? 22.087 4.737 9.894 1.00 59.22 371 SER A C 1
ATOM 2792 O O . SER A 1 371 ? 22.520 4.952 11.022 1.00 59.22 371 SER A O 1
ATOM 2794 N N . ASP A 1 372 ? 22.361 3.627 9.208 1.00 53.75 372 ASP A N 1
ATOM 2795 C CA . ASP A 1 372 ? 22.715 2.386 9.881 1.00 53.75 372 ASP A CA 1
ATOM 2796 C C . ASP A 1 372 ? 23.975 1.744 9.280 1.00 53.75 372 ASP A C 1
ATOM 2798 O O . ASP A 1 372 ? 23.922 0.994 8.306 1.00 53.75 372 ASP A O 1
ATOM 2802 N N . ASP A 1 373 ? 25.099 1.939 9.976 1.00 56.94 373 ASP A N 1
ATOM 2803 C CA . ASP A 1 373 ? 26.239 1.000 10.028 1.00 56.94 373 ASP A CA 1
ATOM 2804 C C . ASP A 1 373 ? 25.818 -0.378 10.618 1.00 56.94 373 ASP A C 1
ATOM 2806 O O . ASP A 1 373 ? 26.615 -1.301 10.765 1.00 56.94 373 ASP A O 1
ATOM 2810 N N . SER A 1 374 ? 24.530 -0.551 10.941 1.00 56.69 374 SER A N 1
ATOM 2811 C CA . SER A 1 374 ? 23.885 -1.730 11.528 1.00 56.69 374 SER A CA 1
ATOM 2812 C C . SER A 1 374 ? 23.823 -2.954 10.606 1.00 56.69 374 SER A C 1
ATOM 2814 O O . SER A 1 374 ? 23.269 -3.980 11.000 1.00 56.69 374 SER A O 1
ATOM 2816 N N . GLY A 1 375 ? 24.353 -2.877 9.380 1.00 61.62 375 GLY A N 1
ATOM 2817 C CA . GLY A 1 375 ? 24.235 -3.944 8.381 1.00 61.62 375 GLY A CA 1
ATOM 2818 C C . GLY A 1 375 ? 24.841 -5.274 8.834 1.00 61.62 375 GLY A C 1
ATOM 2819 O O . GLY A 1 375 ? 24.254 -6.324 8.590 1.00 61.62 375 GLY A O 1
ATOM 2820 N N . GLU A 1 376 ? 25.973 -5.235 9.535 1.00 68.69 376 GLU A N 1
ATOM 2821 C CA . GLU A 1 376 ? 26.621 -6.445 10.051 1.00 68.69 376 GLU A CA 1
ATOM 2822 C C . GLU A 1 376 ? 26.039 -6.864 11.410 1.00 68.69 376 GLU A C 1
ATOM 2824 O O . GLU A 1 376 ? 25.703 -8.028 11.621 1.00 68.69 376 GLU A O 1
ATOM 2829 N N . GLY A 1 377 ? 25.819 -5.901 12.312 1.00 74.31 377 GLY A N 1
ATOM 2830 C CA . GLY A 1 377 ? 25.275 -6.160 13.648 1.00 74.31 377 GLY A CA 1
ATOM 2831 C C . GLY A 1 377 ? 23.866 -6.761 13.635 1.00 74.31 377 GLY A C 1
ATOM 2832 O O . GLY A 1 377 ? 23.580 -7.671 14.409 1.00 74.31 377 GLY A O 1
ATOM 2833 N N . ALA A 1 378 ? 22.992 -6.322 12.723 1.00 73.81 378 ALA A N 1
ATOM 2834 C CA . ALA A 1 378 ? 21.642 -6.875 12.599 1.00 73.81 378 ALA A CA 1
ATOM 2835 C C . ALA A 1 378 ? 21.652 -8.340 12.128 1.00 73.81 378 ALA A C 1
ATOM 2837 O O . ALA A 1 378 ? 20.857 -9.150 12.609 1.00 73.81 378 ALA A O 1
ATOM 2838 N N . LEU A 1 379 ? 22.585 -8.700 11.236 1.00 73.31 379 LEU A N 1
ATOM 2839 C CA . LEU A 1 379 ? 22.793 -10.089 10.820 1.00 73.31 379 LEU A CA 1
ATOM 2840 C C . LEU A 1 379 ? 23.264 -10.952 12.000 1.00 73.31 379 LEU A C 1
ATOM 2842 O O . LEU A 1 379 ? 22.737 -12.046 12.195 1.00 73.31 379 LEU A O 1
ATOM 2846 N N . PHE A 1 380 ? 24.195 -10.449 12.819 1.00 78.56 380 PHE A N 1
ATOM 2847 C CA . PHE A 1 380 ? 24.696 -11.166 13.999 1.00 78.56 380 PHE A CA 1
ATOM 2848 C C . PHE A 1 380 ? 23.652 -11.349 15.102 1.00 78.56 380 PHE A C 1
ATOM 2850 O O . PHE A 1 380 ? 23.641 -12.383 15.765 1.00 78.56 380 PHE A O 1
ATOM 2857 N N . MET A 1 381 ? 22.743 -10.390 15.277 1.00 83.31 381 MET A N 1
ATOM 2858 C CA . MET A 1 381 ? 21.679 -10.471 16.284 1.00 83.31 381 MET A CA 1
ATOM 2859 C C . MET A 1 381 ? 20.519 -11.384 15.874 1.00 83.31 381 MET A C 1
ATOM 2861 O O . MET A 1 381 ? 19.509 -11.446 16.574 1.00 83.31 381 MET A O 1
ATOM 2865 N N . GLY A 1 382 ? 20.630 -12.081 14.736 1.00 75.44 382 GLY A N 1
ATOM 2866 C CA . GLY A 1 382 ? 19.558 -12.935 14.243 1.00 75.44 382 GLY A CA 1
ATOM 2867 C C . GLY A 1 382 ? 18.280 -12.145 13.975 1.00 75.44 382 GLY A C 1
ATOM 2868 O O . GLY A 1 382 ? 17.195 -12.721 14.047 1.00 75.44 382 GLY A O 1
ATOM 2869 N N . ALA A 1 383 ? 18.395 -10.844 13.661 1.00 74.19 383 ALA A N 1
ATOM 2870 C CA . ALA A 1 383 ? 17.292 -10.053 13.136 1.00 74.19 383 ALA A CA 1
ATOM 2871 C C . ALA A 1 383 ? 16.976 -10.597 11.734 1.00 74.19 383 ALA A C 1
ATOM 2873 O O . ALA A 1 383 ? 17.427 -10.081 10.705 1.00 74.19 383 ALA A O 1
ATOM 2874 N N . MET A 1 384 ? 16.285 -11.742 11.716 1.00 52.53 384 MET A N 1
ATOM 2875 C CA . MET A 1 384 ? 15.977 -12.502 10.520 1.00 52.53 384 MET A CA 1
ATOM 2876 C C . MET A 1 384 ? 15.185 -11.601 9.591 1.00 52.53 384 MET A C 1
ATOM 2878 O O . MET A 1 384 ? 14.066 -11.194 9.881 1.00 52.53 384 MET A O 1
ATOM 2882 N N . GLY A 1 385 ? 15.805 -11.297 8.461 1.00 53.44 385 GLY A N 1
ATOM 2883 C CA . GLY A 1 385 ? 15.150 -10.649 7.343 1.00 53.44 385 GLY A CA 1
ATOM 2884 C C . GLY A 1 385 ? 15.721 -9.301 6.962 1.00 53.44 385 GLY A C 1
ATOM 2885 O O . GLY A 1 385 ? 15.272 -8.786 5.945 1.00 53.44 385 GLY A O 1
ATOM 2886 N N . GLY A 1 386 ? 16.664 -8.711 7.719 1.00 54.72 386 GLY A N 1
ATOM 2887 C CA . GLY A 1 386 ? 17.131 -7.346 7.427 1.00 54.72 386 GLY A CA 1
ATOM 2888 C C . GLY A 1 386 ? 15.957 -6.406 7.125 1.00 54.72 386 GLY A C 1
ATOM 2889 O O . GLY A 1 386 ? 16.076 -5.521 6.272 1.00 54.72 386 GLY A O 1
ATOM 2890 N N . ALA A 1 387 ? 14.797 -6.716 7.727 1.00 53.78 387 ALA A N 1
ATOM 2891 C CA . ALA A 1 387 ? 13.531 -6.087 7.441 1.00 53.78 387 ALA A CA 1
ATOM 2892 C C . ALA A 1 387 ? 13.763 -4.663 7.884 1.00 53.78 387 ALA A C 1
ATOM 2894 O O . ALA A 1 387 ? 13.987 -4.404 9.066 1.00 53.78 387 ALA A O 1
ATOM 2895 N N . ARG A 1 388 ? 13.917 -3.788 6.887 1.00 65.06 388 ARG A N 1
ATOM 2896 C CA . ARG A 1 388 ? 14.350 -2.412 7.090 1.00 65.06 388 ARG A CA 1
ATOM 2897 C C . ARG A 1 388 ? 13.369 -1.848 8.092 1.00 65.06 388 ARG A C 1
ATOM 2899 O O . ARG A 1 388 ? 12.193 -1.745 7.753 1.00 65.06 388 ARG A O 1
ATOM 2906 N N . ILE A 1 389 ? 13.833 -1.588 9.311 1.00 69.44 389 ILE A N 1
ATOM 2907 C CA . ILE A 1 389 ? 12.966 -1.144 10.395 1.00 69.44 389 ILE A CA 1
ATOM 2908 C C . ILE A 1 389 ? 12.174 0.049 9.850 1.00 69.44 389 ILE A C 1
ATOM 2910 O O . ILE A 1 389 ? 12.757 1.040 9.409 1.00 69.44 389 ILE A O 1
ATOM 2914 N N . GLY A 1 390 ? 10.851 -0.103 9.774 1.00 82.81 390 GLY A N 1
ATOM 2915 C CA . GLY A 1 390 ? 9.961 0.920 9.228 1.00 82.81 390 GLY A CA 1
ATOM 2916 C C . GLY A 1 390 ? 9.678 0.868 7.722 1.00 82.81 390 GLY A C 1
ATOM 2917 O O . GLY A 1 390 ? 9.165 1.857 7.208 1.00 82.81 390 GLY A O 1
ATOM 2918 N N . SER A 1 391 ? 9.951 -0.232 7.010 1.00 92.44 391 SER A N 1
ATOM 2919 C CA . SER A 1 391 ? 9.384 -0.464 5.673 1.00 92.44 391 SER A CA 1
ATOM 2920 C C . SER A 1 391 ? 8.377 -1.612 5.664 1.00 92.44 391 SER A C 1
ATOM 2922 O O . SER A 1 391 ? 8.608 -2.652 6.271 1.00 92.44 391 SER A O 1
ATOM 2924 N N . VAL A 1 392 ? 7.268 -1.421 4.949 1.00 96.06 392 VAL A N 1
ATOM 2925 C CA . VAL A 1 392 ? 6.139 -2.365 4.829 1.00 96.06 392 VAL A CA 1
ATOM 2926 C C . VAL A 1 392 ? 6.001 -2.920 3.405 1.00 96.06 392 VAL A C 1
ATOM 2928 O O . VAL A 1 392 ? 4.921 -3.328 2.975 1.00 96.06 392 VAL A O 1
ATOM 2931 N N . VAL A 1 393 ? 7.090 -2.895 2.630 1.00 96.25 393 VAL A N 1
ATOM 2932 C CA . VAL A 1 393 ? 7.117 -3.378 1.243 1.00 96.25 393 VAL A CA 1
ATOM 2933 C C . VAL A 1 393 ? 7.036 -4.900 1.199 1.00 96.25 393 VAL A C 1
ATOM 2935 O O . VAL A 1 393 ? 7.913 -5.599 1.703 1.00 96.25 393 VAL A O 1
ATOM 2938 N N . SER A 1 394 ? 6.011 -5.418 0.516 1.00 96.44 394 SER A N 1
ATOM 2939 C CA . SER A 1 394 ? 5.813 -6.856 0.400 1.00 96.44 394 SER A CA 1
ATOM 2940 C C . SER A 1 394 ? 6.903 -7.515 -0.454 1.00 96.44 394 SER A C 1
ATOM 2942 O O . SER A 1 394 ? 7.107 -7.123 -1.613 1.00 96.44 394 SER A O 1
ATOM 2944 N N . PRO A 1 395 ? 7.558 -8.581 0.041 1.00 95.06 395 PRO A N 1
ATOM 2945 C CA . PRO A 1 395 ? 8.541 -9.318 -0.748 1.00 95.06 395 PRO A CA 1
ATOM 2946 C C . PRO A 1 395 ? 7.902 -9.992 -1.970 1.00 95.06 395 PRO A C 1
ATOM 2948 O O . PRO A 1 395 ? 8.490 -9.969 -3.048 1.00 95.06 395 PRO A O 1
ATOM 2951 N N . LYS A 1 396 ? 6.657 -10.484 -1.853 1.00 96.81 396 LYS A N 1
ATOM 2952 C CA . LYS A 1 396 ? 5.907 -11.077 -2.979 1.00 96.81 396 LYS A CA 1
ATOM 2953 C C . LYS A 1 396 ? 5.655 -10.068 -4.098 1.00 96.81 396 LYS A C 1
ATOM 2955 O O . LYS A 1 396 ? 5.760 -10.402 -5.275 1.00 96.81 396 LYS A O 1
ATOM 2960 N N . LEU A 1 397 ? 5.327 -8.826 -3.738 1.00 97.00 397 LEU A N 1
ATOM 2961 C CA . LEU A 1 397 ? 5.154 -7.758 -4.723 1.00 97.00 397 LEU A CA 1
ATOM 2962 C C . LEU A 1 397 ? 6.479 -7.407 -5.391 1.00 97.00 397 LEU A C 1
ATOM 2964 O O . LEU A 1 397 ? 6.515 -7.221 -6.602 1.00 97.00 397 LEU A O 1
ATOM 2968 N N . THR A 1 398 ? 7.562 -7.361 -4.620 1.00 96.12 398 THR A N 1
ATOM 2969 C CA . THR A 1 398 ? 8.903 -7.066 -5.139 1.00 96.12 398 THR A CA 1
ATOM 2970 C C . THR A 1 398 ? 9.361 -8.126 -6.143 1.00 96.12 398 THR A C 1
ATOM 2972 O O . THR A 1 398 ? 9.864 -7.781 -7.212 1.00 96.12 398 THR A O 1
ATOM 2975 N N . GLU A 1 399 ? 9.135 -9.406 -5.840 1.00 97.06 399 GLU A N 1
ATOM 2976 C CA . GLU A 1 399 ? 9.397 -10.523 -6.753 1.00 97.06 399 GLU A CA 1
ATOM 2977 C C . GLU A 1 399 ? 8.563 -10.414 -8.036 1.00 97.06 399 GLU A C 1
ATOM 2979 O O . GLU A 1 399 ? 9.111 -10.484 -9.138 1.00 97.06 399 GLU A O 1
ATOM 2984 N N . TRP A 1 400 ? 7.255 -10.163 -7.907 1.00 97.81 400 TRP A N 1
ATOM 2985 C CA . TRP A 1 400 ? 6.359 -10.007 -9.054 1.00 97.81 400 TRP A CA 1
ATOM 2986 C C . TRP A 1 400 ? 6.769 -8.835 -9.958 1.00 97.81 400 TRP A C 1
ATOM 2988 O O . TRP A 1 400 ? 6.899 -9.011 -11.169 1.00 97.81 400 TRP A O 1
ATOM 2998 N N . VAL A 1 401 ? 7.056 -7.662 -9.380 1.00 97.38 401 VAL A N 1
ATOM 2999 C CA . VAL A 1 401 ? 7.544 -6.487 -10.125 1.00 97.38 401 VAL A CA 1
ATOM 3000 C C . VAL A 1 401 ? 8.876 -6.795 -10.811 1.00 97.38 401 VAL A C 1
ATOM 3002 O O . VAL A 1 401 ? 9.069 -6.429 -11.969 1.00 97.38 401 VAL A O 1
ATOM 3005 N N . GLY A 1 402 ? 9.789 -7.498 -10.135 1.00 96.81 402 GLY A N 1
ATOM 3006 C CA . GLY A 1 402 ? 11.046 -7.951 -10.730 1.00 96.81 402 GLY A CA 1
ATOM 3007 C C . GLY A 1 402 ? 10.827 -8.850 -11.951 1.00 96.81 402 GLY A C 1
ATOM 3008 O O . GLY A 1 402 ? 11.474 -8.650 -12.980 1.00 96.81 402 GLY A O 1
ATOM 3009 N N . GLY A 1 403 ? 9.883 -9.790 -11.863 1.00 98.00 403 GLY A N 1
ATOM 3010 C CA . GLY A 1 403 ? 9.492 -10.665 -12.968 1.00 98.00 403 GLY A CA 1
ATOM 3011 C C . GLY A 1 403 ? 8.890 -9.908 -14.154 1.00 98.00 403 GLY A C 1
ATOM 3012 O O . GLY A 1 403 ? 9.286 -10.144 -15.295 1.00 98.00 403 GLY A O 1
ATOM 3013 N N . GLU A 1 404 ? 7.986 -8.958 -13.908 1.00 97.88 404 GLU A N 1
ATOM 3014 C CA . GLU A 1 404 ? 7.395 -8.133 -14.971 1.00 97.88 404 GLU A CA 1
ATOM 3015 C C . GLU A 1 404 ? 8.443 -7.253 -15.669 1.00 97.88 404 GLU A C 1
ATOM 3017 O O . GLU A 1 404 ? 8.528 -7.251 -16.898 1.00 97.88 404 GLU A O 1
ATOM 3022 N N . LEU A 1 405 ? 9.335 -6.603 -14.914 1.00 97.19 405 LEU A N 1
ATOM 3023 C CA . LEU A 1 405 ? 10.426 -5.806 -15.491 1.00 97.19 405 LEU A CA 1
ATOM 3024 C C . LEU A 1 405 ? 11.383 -6.651 -16.347 1.00 97.19 405 LEU A C 1
ATOM 3026 O O . LEU A 1 405 ? 11.881 -6.187 -17.376 1.00 97.19 405 LEU A O 1
ATOM 3030 N N . GLN A 1 406 ? 11.644 -7.900 -15.952 1.00 97.75 406 GLN A N 1
ATOM 3031 C CA . GLN A 1 406 ? 12.442 -8.827 -16.756 1.00 97.75 406 GLN A CA 1
ATOM 3032 C C . GLN A 1 406 ? 11.735 -9.207 -18.063 1.00 97.75 406 GLN A C 1
ATOM 3034 O O . GLN A 1 406 ? 12.371 -9.181 -19.121 1.00 97.75 406 GLN A O 1
ATOM 3039 N N . LYS A 1 407 ? 10.428 -9.508 -18.019 1.00 98.12 407 LYS A N 1
ATOM 3040 C CA . LYS A 1 407 ? 9.622 -9.795 -19.220 1.00 98.12 407 LYS A CA 1
ATOM 3041 C C . LYS A 1 407 ? 9.629 -8.609 -20.184 1.00 98.12 407 LYS A C 1
ATOM 3043 O O . LYS A 1 407 ? 9.901 -8.787 -21.372 1.00 98.12 407 LYS A O 1
ATOM 3048 N N . GLU A 1 408 ? 9.422 -7.394 -19.681 1.00 97.12 408 GLU A N 1
ATOM 3049 C CA . GLU A 1 408 ? 9.476 -6.174 -20.493 1.00 97.12 408 GLU A CA 1
ATOM 3050 C C . GLU A 1 408 ? 10.856 -5.954 -21.122 1.00 97.12 408 GLU A C 1
ATOM 3052 O O . GLU A 1 408 ? 10.959 -5.608 -22.302 1.00 97.12 408 GLU A O 1
ATOM 3057 N N . ALA A 1 409 ? 11.931 -6.201 -20.369 1.00 97.88 409 ALA A N 1
ATOM 3058 C CA . ALA A 1 409 ? 13.291 -6.092 -20.882 1.00 97.88 409 ALA A CA 1
ATOM 3059 C C . ALA A 1 409 ? 13.570 -7.100 -22.009 1.00 97.88 409 ALA A C 1
ATOM 3061 O O . ALA A 1 409 ? 14.239 -6.749 -22.985 1.00 97.88 409 ALA A O 1
ATOM 3062 N N . LEU A 1 410 ? 13.052 -8.330 -21.914 1.00 98.00 410 LEU A N 1
ATOM 3063 C CA . LEU A 1 410 ? 13.151 -9.332 -22.980 1.00 98.00 410 LEU A CA 1
ATOM 3064 C C . LEU A 1 410 ? 12.374 -8.897 -24.225 1.00 98.00 410 LEU A C 1
ATOM 3066 O O . LEU A 1 410 ? 12.943 -8.864 -25.314 1.00 98.00 410 LEU A O 1
ATOM 3070 N N . VAL A 1 411 ? 11.128 -8.445 -24.066 1.00 98.00 411 VAL A N 1
ATOM 3071 C CA . VAL A 1 411 ? 10.330 -7.905 -25.181 1.00 98.00 411 VAL A CA 1
ATOM 3072 C C . VAL A 1 411 ? 11.035 -6.712 -25.836 1.00 98.00 411 VAL A C 1
ATOM 3074 O O . VAL A 1 411 ? 11.065 -6.591 -27.061 1.00 98.00 411 VAL A O 1
ATOM 3077 N N . ALA A 1 412 ? 11.653 -5.830 -25.048 1.00 97.44 412 ALA A N 1
ATOM 3078 C CA . ALA A 1 412 ? 12.413 -4.699 -25.566 1.00 97.44 412 ALA A CA 1
ATOM 3079 C C . ALA A 1 412 ? 13.670 -5.133 -26.339 1.00 97.44 412 ALA A C 1
ATOM 3081 O O . ALA A 1 412 ? 14.001 -4.503 -27.350 1.00 97.44 412 ALA A O 1
ATOM 3082 N N . LYS A 1 413 ? 14.356 -6.195 -25.895 1.00 98.56 413 LYS A N 1
ATOM 3083 C CA . LYS A 1 413 ? 15.493 -6.794 -26.613 1.00 98.56 413 LYS A CA 1
ATOM 3084 C C . LYS A 1 413 ? 15.049 -7.397 -27.946 1.00 98.56 413 LYS A C 1
ATOM 3086 O O . LYS A 1 413 ? 15.624 -7.032 -28.968 1.00 98.56 413 LYS A O 1
ATOM 3091 N N . GLU A 1 414 ? 13.978 -8.188 -27.966 1.00 98.38 414 GLU A N 1
ATOM 3092 C CA . GLU A 1 414 ? 13.430 -8.765 -29.203 1.00 98.38 414 GLU A CA 1
ATOM 3093 C C . GLU A 1 414 ? 12.974 -7.677 -30.187 1.00 98.38 414 GLU A C 1
ATOM 3095 O O . GLU A 1 414 ? 13.278 -7.728 -31.377 1.00 98.38 414 GLU A O 1
ATOM 3100 N N . ARG A 1 415 ? 12.346 -6.600 -29.694 1.00 97.88 415 ARG A N 1
ATOM 3101 C CA . ARG A 1 415 ? 11.985 -5.437 -30.527 1.00 97.88 415 ARG A CA 1
ATOM 3102 C C . ARG A 1 415 ? 13.202 -4.717 -31.113 1.00 97.88 415 ARG A C 1
ATOM 3104 O O . ARG A 1 415 ? 13.106 -4.164 -32.207 1.00 97.88 415 ARG A O 1
ATOM 3111 N N . ARG A 1 416 ? 14.333 -4.657 -30.398 1.00 98.38 416 ARG A N 1
ATOM 3112 C CA . ARG A 1 416 ? 15.588 -4.093 -30.933 1.00 98.38 416 ARG A CA 1
ATOM 3113 C C . ARG A 1 416 ? 16.172 -5.006 -32.003 1.00 98.38 416 ARG A C 1
ATOM 3115 O O . ARG A 1 416 ? 16.413 -4.521 -33.104 1.00 98.38 416 ARG A O 1
ATOM 3122 N N . LYS A 1 417 ? 16.271 -6.305 -31.719 1.00 98.56 417 LYS A N 1
ATOM 3123 C CA . LYS A 1 417 ? 16.759 -7.317 -32.659 1.00 98.56 417 LYS A CA 1
ATOM 3124 C C . LYS A 1 417 ? 15.949 -7.325 -33.960 1.00 98.56 417 LYS A C 1
ATOM 3126 O O . LYS A 1 417 ? 16.518 -7.195 -35.037 1.00 98.56 417 LYS A O 1
ATOM 3131 N N . ALA A 1 418 ? 14.619 -7.303 -33.869 1.00 97.75 418 ALA A N 1
ATOM 3132 C CA . ALA A 1 418 ? 13.740 -7.232 -35.037 1.00 97.75 418 ALA A CA 1
ATOM 3133 C C . ALA A 1 418 ? 13.937 -5.951 -35.876 1.00 97.75 418 ALA A C 1
ATOM 3135 O O . ALA A 1 418 ? 13.787 -5.970 -37.098 1.00 97.75 418 ALA A O 1
ATOM 3136 N N . ARG A 1 419 ? 14.272 -4.812 -35.249 1.00 98.12 419 ARG A N 1
ATOM 3137 C CA . ARG A 1 419 ? 14.605 -3.575 -35.982 1.00 98.12 419 ARG A CA 1
ATOM 3138 C C . ARG A 1 419 ? 15.959 -3.671 -36.678 1.00 98.12 419 ARG A C 1
ATOM 3140 O O . ARG A 1 419 ? 16.090 -3.194 -37.802 1.00 98.12 419 ARG A O 1
ATOM 3147 N N . GLU A 1 420 ? 16.945 -4.279 -36.031 1.00 97.88 420 GLU A N 1
ATOM 3148 C CA . GLU A 1 420 ? 18.280 -4.485 -36.598 1.00 97.88 420 GLU A CA 1
ATOM 3149 C C . GLU A 1 420 ? 18.236 -5.436 -37.801 1.00 97.88 420 GLU A C 1
ATOM 3151 O O . GLU A 1 420 ? 18.785 -5.107 -38.851 1.00 97.88 420 GLU A O 1
ATOM 3156 N N . GLU A 1 421 ? 17.484 -6.535 -37.712 1.00 97.94 421 GLU A N 1
ATOM 3157 C CA . GLU A 1 421 ? 17.273 -7.476 -38.821 1.00 97.94 421 GLU A CA 1
ATOM 3158 C C . GLU A 1 421 ? 16.567 -6.818 -40.014 1.00 97.94 421 GLU A C 1
ATOM 3160 O O . GLU A 1 421 ? 17.013 -6.955 -41.153 1.00 97.94 421 GLU A O 1
ATOM 3165 N N . ARG A 1 422 ? 15.520 -6.014 -39.770 1.00 97.12 422 ARG A N 1
ATOM 3166 C CA . ARG A 1 422 ? 14.849 -5.240 -40.833 1.00 97.12 422 ARG A CA 1
ATOM 3167 C C . ARG A 1 422 ? 15.788 -4.237 -41.504 1.00 97.12 422 ARG A C 1
ATOM 3169 O O . ARG A 1 422 ? 15.707 -4.036 -42.714 1.00 97.12 422 ARG A O 1
ATOM 3176 N N . ASN A 1 423 ? 16.679 -3.608 -40.741 1.00 97.06 423 ASN A N 1
ATOM 3177 C CA . ASN A 1 423 ? 17.662 -2.676 -41.290 1.00 97.06 423 ASN A CA 1
ATOM 3178 C C . ASN A 1 423 ? 18.740 -3.395 -42.114 1.00 97.06 423 ASN A C 1
ATOM 3180 O O . ASN A 1 423 ? 19.158 -2.871 -43.146 1.00 97.06 423 ASN A O 1
ATOM 3184 N N . LEU A 1 424 ? 19.172 -4.588 -41.697 1.00 96.25 424 LEU A N 1
ATOM 3185 C CA . LEU A 1 424 ? 20.118 -5.411 -42.453 1.00 96.25 424 LEU A CA 1
ATOM 3186 C C . LEU A 1 424 ? 19.498 -5.946 -43.749 1.00 96.25 424 LEU A C 1
ATOM 3188 O O . LEU A 1 424 ? 20.125 -5.819 -44.796 1.00 96.25 424 LEU A O 1
ATOM 3192 N N . ALA A 1 425 ? 18.252 -6.425 -43.706 1.00 95.69 425 ALA A N 1
ATOM 3193 C CA . ALA A 1 425 ? 17.525 -6.889 -44.890 1.00 95.69 425 ALA A CA 1
ATOM 3194 C C . ALA A 1 425 ? 17.333 -5.776 -45.938 1.00 95.69 425 ALA A C 1
ATOM 3196 O O . ALA A 1 425 ? 17.432 -6.007 -47.142 1.00 95.69 425 ALA A O 1
ATOM 3197 N N . ARG A 1 426 ? 17.110 -4.531 -45.493 1.00 94.88 426 ARG A N 1
ATOM 3198 C CA . ARG A 1 426 ? 17.049 -3.366 -46.393 1.00 94.88 426 ARG A CA 1
ATOM 3199 C C . ARG A 1 426 ? 18.399 -3.052 -47.034 1.00 94.88 426 ARG A C 1
ATOM 3201 O O . ARG A 1 426 ? 18.444 -2.693 -48.205 1.00 94.88 426 ARG A O 1
ATOM 3208 N N . LYS A 1 427 ? 19.497 -3.189 -46.284 1.00 94.88 427 LYS A N 1
ATOM 3209 C CA . LYS A 1 427 ? 20.853 -2.974 -46.812 1.00 94.88 427 LYS A CA 1
ATOM 3210 C C . LYS A 1 427 ? 21.267 -4.063 -47.800 1.00 94.88 427 LYS A C 1
ATOM 3212 O O . LYS A 1 427 ? 21.929 -3.740 -48.779 1.00 94.88 427 LYS A O 1
ATOM 3217 N N . SER A 1 428 ? 20.881 -5.319 -47.567 1.00 93.00 428 SER A N 1
ATOM 3218 C CA . SER A 1 428 ? 21.167 -6.407 -48.508 1.00 93.00 428 SER A CA 1
ATOM 3219 C C . SER A 1 428 ? 20.382 -6.246 -49.809 1.00 93.00 428 SER A C 1
ATOM 3221 O O . SER A 1 428 ? 20.977 -6.336 -50.875 1.00 93.00 428 SER A O 1
ATOM 3223 N N . ALA A 1 429 ? 19.095 -5.888 -49.737 1.00 91.00 429 ALA A N 1
ATOM 3224 C CA . ALA A 1 429 ? 18.267 -5.679 -50.928 1.00 91.00 429 ALA A CA 1
ATOM 3225 C C . ALA A 1 429 ? 18.789 -4.561 -51.855 1.00 91.00 429 ALA A C 1
ATOM 3227 O O . ALA A 1 429 ? 18.619 -4.635 -53.066 1.00 91.00 429 ALA A O 1
ATOM 3228 N N . GLY A 1 430 ? 19.448 -3.534 -51.307 1.00 87.00 430 GLY A N 1
ATOM 3229 C CA . GLY A 1 430 ? 20.020 -2.446 -52.107 1.00 87.00 430 GLY A CA 1
ATOM 3230 C C . GLY A 1 430 ? 21.298 -2.808 -52.873 1.00 87.00 430 GLY A C 1
ATOM 3231 O O . GLY A 1 430 ? 21.635 -2.104 -53.817 1.00 87.00 430 GLY A O 1
ATOM 3232 N N . LYS A 1 431 ? 22.020 -3.871 -52.488 1.00 84.44 431 LYS A N 1
ATOM 3233 C CA . LYS A 1 431 ? 23.316 -4.223 -53.099 1.00 84.44 431 LYS A CA 1
ATOM 3234 C C . LYS A 1 431 ? 23.180 -5.127 -54.328 1.00 84.44 431 LYS A C 1
ATOM 3236 O O . LYS A 1 431 ? 24.037 -5.074 -55.205 1.00 84.44 431 LYS A O 1
ATOM 3241 N N . ASP A 1 432 ? 22.117 -5.922 -54.403 1.00 78.25 432 ASP A N 1
ATOM 3242 C CA . ASP A 1 432 ? 21.901 -6.839 -55.529 1.00 78.25 432 ASP A CA 1
ATOM 3243 C C . ASP A 1 432 ? 21.332 -6.130 -56.770 1.00 78.25 432 ASP A C 1
ATOM 3245 O O . ASP A 1 432 ? 21.535 -6.595 -57.884 1.00 78.25 432 ASP A O 1
ATOM 3249 N N . GLY A 1 433 ? 20.701 -4.961 -56.610 1.00 76.94 433 GLY A N 1
ATOM 3250 C CA . GLY A 1 433 ? 20.142 -4.186 -57.728 1.00 76.94 433 GLY A CA 1
ATOM 3251 C C . GLY A 1 433 ? 21.150 -3.390 -58.571 1.00 76.94 433 GLY A C 1
ATOM 3252 O O . GLY A 1 433 ? 20.746 -2.800 -59.568 1.00 76.94 433 GLY A O 1
ATOM 3253 N N . ASP A 1 434 ? 22.431 -3.345 -58.188 1.00 75.88 434 ASP A N 1
ATOM 3254 C CA . ASP A 1 434 ? 23.464 -2.520 -58.849 1.00 75.88 434 ASP A CA 1
ATOM 3255 C C . ASP A 1 434 ? 24.422 -3.331 -59.744 1.00 75.88 434 ASP A C 1
ATOM 3257 O O . ASP A 1 434 ? 25.349 -2.778 -60.320 1.00 75.88 434 ASP A O 1
ATOM 3261 N N . LYS A 1 435 ? 24.234 -4.655 -59.864 1.00 70.38 435 LYS A N 1
ATOM 3262 C CA . LYS A 1 435 ? 25.094 -5.520 -60.701 1.00 70.38 435 LYS A CA 1
ATOM 3263 C C . LYS A 1 435 ? 24.569 -5.794 -62.113 1.00 70.38 435 LYS A C 1
ATOM 3265 O O . LYS A 1 435 ? 25.316 -6.349 -62.910 1.00 70.38 435 LYS A O 1
ATOM 3270 N N . ASP A 1 436 ? 23.336 -5.391 -62.414 1.00 66.69 436 ASP A N 1
ATOM 3271 C CA . ASP A 1 436 ? 22.696 -5.584 -63.727 1.00 66.69 436 ASP A CA 1
ATOM 3272 C C . ASP A 1 436 ? 22.600 -4.281 -64.553 1.00 66.69 436 ASP A C 1
ATOM 3274 O O . ASP A 1 436 ? 21.812 -4.185 -65.496 1.00 66.69 436 ASP A O 1
ATOM 3278 N N . LYS A 1 437 ? 23.400 -3.264 -64.212 1.00 57.47 437 LYS A N 1
ATOM 3279 C CA . LYS A 1 437 ? 23.639 -2.071 -65.039 1.00 57.47 437 LYS A CA 1
ATOM 3280 C C . LYS A 1 437 ? 25.111 -1.990 -65.399 1.00 57.47 437 LYS A C 1
ATOM 3282 O O . LYS A 1 437 ? 25.384 -1.538 -66.533 1.00 57.47 437 LYS A O 1
#

Radius of gyration: 40.58 Å; chains: 1; bounding box: 121×89×117 Å

Secondary structure (DSSP, 8-state):
-HHHHHHHHHHHHHHHHHHHHHHH-TTS-HHHHHHHHHHHHHHHHTTSPPPHHHHHHHHHHHHHSSS-------------------------------TTSHHHHHHHHHHHHHHHHHHHHHHHHH--------PPPS-S---SPPPTT--GGG---TTSPPPHHHHHHHHHHHHHHHHHHHHHTTPPP------------PPPP--PPPP-------------S-HHHHHHTT-S------------TTBPPPPB-TTS-B---HHHHHHH------TT--S-S---HHHHHHHHHHHTSSHHHHHHHHHHHTT--TTSHHHHHHHHHHHHHHHHHHTS-B-TTS-HHHHHHHHHHHHHHHHHHHHHHTT-TTHHHHHHTT-TT---TT----HHHHHHHHHHHHHHHHHHHHHHHHHHHHHHHHHHHHHHTTS--

Organism: NCBI:txid2562237